Protein AF-A0A166F3N2-F1 (afdb_monomer_lite)

InterPro domains:
  IPR027417 P-loop containing nucleoside triphosphate hydrolase [G3DSA:3.40.50.300] (7-179)
  IPR027417 P-loop containing nucleoside triphosphate hydrolase [SSF52540] (16-164)

Foldseek 3Di:
DDDDDDDDDPPQVVVLVDPPVVDDAAAEEEEADEPPLCSQLLVCLQQVHGWDFDPDDDPDDQDLPTWTADPSFNLYTYRYLHCLLVDPPVSVVSVLVLLVVQCPDDSRRHHQAYEYGDEQDLAADDPSLLVVLQDDSDLHAYEYEHEPLVVQLVVLLVVVVVVCVVDDDDDDVVVVSVVSSVVSNVVSVVSCVPRPVVVQVPGPRHGQYYYYADPSVPPVDRSCRRCVVVLLSSLVSCLVDDLVNLLSSLSSSVHQLLQLLSVLSVVLPVDDDDPPDPPDDDDDDDDDDDDDDPDDPPDPVPVSVPFDPPCVSVLLSVLSVVQPRPDDLVLLVPPPDPVVSSVLSNLLSVLLNVLLCVVVVVVRHDDDSVNSSVSSNCSSVDPLSVVLSNVSVVLCPVVVVVVPSDPVVSCVSCVVSSVVSSVRSVVVVVD

Radius of gyration: 25.76 Å; chains: 1; bounding box: 76×59×68 Å

Secondary structure (DSSP, 8-state):
---------HHHHHHHTSTTTT----EEEEEE--TTSSHHHHHHHHHTS--EE-TT--TT---TTPPEEETTEEEEEEEE-TTGGGS-HHHHHHHHHHHHHHHTS-TTTS--EEEEEEE--SSPP-HHHHHHHHS--TTS-EEEEEE-HHHHHHHHHHHHHHHHTTS-----HHHHHHHHHHHHHHHHHHHHIIIIIHHHHTSSS--SEEEE---TT-TTS-HHHHTHHHHHHHHHHHTTS-HHHHHHHHHHTT--TT-HHHHHHHHHHHS-----------------------PPP--TTHHHHTSS-TTHHHHHHHHHIIIIITS-GGGGGGSSSHHHHHHHHHHHHHHHHHHHHHHHTTSTT---HHHHHHHHHHHHHSHHHHHHHHHHHHH--HHHHTT--SHHHHHHHHHHHHHHHHHHHHHHTT-

Sequence (431 aa):
MTCMKFHPVATVSKWLSSPKHNATGRFRVLIVGRAGCGKTTILTRFCGANIADSPGEHRGLHRIDHELVSDKNPSFVAHDSRGAEAGSDEEYTTFMNFIHERGNMEATQRIHAIWYCIQANERPIQASERQFFSTDHGKVPVIVIVTKYDTLIESCLQDIENDRKSFDDVSDPDQSLKDEEAWARTQAHKIFQAHCREPLMRMKYPPNAIVRLEHAEDSAVSSKELLRDLTQATMRCIKDSDTDILMVFARARGSDEADPSFFALLSYHLYQRPKLRSVGTIGSISSGIGPNTRSPINDPTTYMTFWAPENYEIVISDAMAKHVDHRPNEVYRHLPTQHLRGLAVRIQALCDIWIVLQILGHKRDRLSHDEIERCIKAYGNSISARDLQQAIVASCRPDEWVKWRSFWQIYSAMEGVARQARDKFLMEWRV

Organism: NCBI:txid1314776

Structure (mmCIF, N/CA/C/O backbone):
data_AF-A0A166F3N2-F1
#
_entry.id   AF-A0A166F3N2-F1
#
loop_
_atom_site.group_PDB
_atom_site.id
_atom_site.type_symbol
_atom_site.label_atom_id
_atom_site.label_alt_id
_atom_site.label_comp_id
_atom_site.label_asym_id
_atom_site.label_entity_id
_atom_site.label_seq_id
_atom_site.pdbx_PDB_ins_code
_atom_site.Cartn_x
_atom_site.Cartn_y
_atom_site.Cartn_z
_atom_site.occupancy
_atom_site.B_iso_or_equiv
_atom_site.auth_seq_id
_atom_site.auth_comp_id
_atom_site.auth_asym_id
_atom_site.auth_atom_id
_atom_site.pdbx_PDB_model_num
ATOM 1 N N . MET A 1 1 ? -41.638 11.404 11.622 1.00 29.69 1 MET A N 1
ATOM 2 C CA . MET A 1 1 ? -40.384 10.954 10.977 1.00 29.69 1 MET A CA 1
ATOM 3 C C . MET A 1 1 ? -39.857 9.752 11.742 1.00 29.69 1 MET A C 1
ATOM 5 O O . MET A 1 1 ? -39.308 9.903 12.824 1.00 29.69 1 MET A O 1
ATOM 9 N N . THR A 1 2 ? -40.145 8.551 11.251 1.00 21.64 2 THR A N 1
ATOM 10 C CA . THR A 1 2 ? -39.884 7.295 11.963 1.00 21.64 2 THR A CA 1
ATOM 11 C C . THR A 1 2 ? -38.418 6.905 11.790 1.00 21.64 2 THR A C 1
ATOM 13 O O . THR A 1 2 ? -37.974 6.595 10.686 1.00 21.64 2 THR A O 1
ATOM 16 N N . CYS A 1 3 ? -37.668 6.983 12.887 1.00 23.84 3 CYS A N 1
ATOM 17 C CA . CYS A 1 3 ? -36.256 6.637 12.985 1.00 23.84 3 CYS A CA 1
ATOM 18 C C . CYS A 1 3 ? -36.065 5.140 12.671 1.00 23.84 3 CYS A C 1
ATOM 20 O O . CYS A 1 3 ? -36.676 4.290 13.323 1.00 23.84 3 CYS A O 1
ATOM 22 N N . MET A 1 4 ? -35.265 4.809 11.652 1.00 22.73 4 MET A N 1
ATOM 23 C CA . MET A 1 4 ? -34.902 3.420 11.356 1.00 22.73 4 MET A CA 1
ATOM 24 C C . MET A 1 4 ? -34.057 2.878 12.510 1.00 22.73 4 MET A C 1
ATOM 26 O O . MET A 1 4 ? -32.945 3.343 12.748 1.00 22.73 4 MET A O 1
ATOM 30 N N . LYS A 1 5 ? -34.595 1.892 13.231 1.00 24.84 5 LYS A N 1
ATOM 31 C CA . LYS A 1 5 ? -33.832 1.111 14.203 1.00 24.84 5 LYS A CA 1
ATOM 32 C C . LYS A 1 5 ? -32.783 0.286 13.455 1.00 24.84 5 LYS A C 1
ATOM 34 O O . LYS A 1 5 ? -33.116 -0.500 12.569 1.00 24.84 5 LYS A O 1
ATOM 39 N N . PHE A 1 6 ? -31.526 0.508 13.816 1.00 32.41 6 PHE A N 1
ATOM 40 C CA . PHE A 1 6 ? -30.359 -0.239 13.371 1.00 32.41 6 PHE A CA 1
ATOM 41 C C . PHE A 1 6 ? -30.411 -1.669 13.932 1.00 32.41 6 PHE A C 1
ATOM 43 O O . PHE A 1 6 ? -30.550 -1.848 15.139 1.00 32.41 6 PHE A O 1
ATOM 50 N N . HIS A 1 7 ? -30.262 -2.686 13.082 1.00 26.11 7 HIS A N 1
ATOM 51 C CA . HIS A 1 7 ? -29.954 -4.052 13.517 1.00 26.11 7 HIS A CA 1
ATOM 52 C C . HIS A 1 7 ? -28.692 -4.541 12.788 1.00 26.11 7 HIS A C 1
ATOM 54 O O . HIS A 1 7 ? -28.701 -4.580 11.555 1.00 26.11 7 HIS A O 1
ATOM 60 N N . PRO A 1 8 ? -27.604 -4.891 13.505 1.00 32.94 8 PRO A N 1
ATOM 61 C CA . PRO A 1 8 ? -26.384 -5.411 12.892 1.00 32.94 8 PRO A CA 1
ATOM 62 C C . PRO A 1 8 ? -26.589 -6.817 12.315 1.00 32.94 8 PRO A C 1
ATOM 64 O O . PRO A 1 8 ? -27.330 -7.632 12.863 1.00 32.94 8 PRO A O 1
ATOM 67 N N . VAL A 1 9 ? -25.881 -7.109 11.224 1.00 34.03 9 VAL A N 1
ATOM 68 C CA . VAL A 1 9 ? -25.823 -8.426 10.576 1.00 34.03 9 VAL A CA 1
ATOM 69 C C . VAL A 1 9 ? -25.170 -9.442 11.525 1.00 34.03 9 VAL A C 1
ATOM 71 O O . VAL A 1 9 ? -24.074 -9.221 12.039 1.00 34.03 9 VAL A O 1
ATOM 74 N N . ALA A 1 10 ? -25.847 -10.572 11.742 1.00 29.25 10 ALA A N 1
ATOM 75 C CA . ALA A 1 10 ? -25.529 -11.614 12.725 1.00 29.25 10 ALA A CA 1
ATOM 76 C C . ALA A 1 10 ? -24.097 -12.202 12.655 1.00 29.25 10 ALA A C 1
ATOM 78 O O . ALA A 1 10 ? -23.625 -12.790 13.628 1.00 29.25 10 ALA A O 1
ATOM 79 N N . THR A 1 11 ? -23.380 -12.023 11.545 1.00 32.44 11 THR A N 1
ATOM 80 C CA . THR A 1 11 ? -22.033 -12.573 11.317 1.00 32.44 11 THR A CA 1
ATOM 81 C C . THR A 1 11 ? -20.950 -11.873 12.152 1.00 32.44 11 THR A C 1
ATOM 83 O O . THR A 1 11 ? -20.060 -12.535 12.678 1.00 32.44 11 THR A O 1
ATOM 86 N N . VAL A 1 12 ? -21.073 -10.559 12.381 1.00 33.06 12 VAL A N 1
ATOM 87 C CA . VAL A 1 12 ? -20.095 -9.752 13.147 1.00 33.06 12 VAL A CA 1
ATOM 88 C C . VAL A 1 12 ? -20.263 -9.939 14.664 1.00 33.06 12 VAL A C 1
ATOM 90 O O . VAL A 1 12 ? -19.299 -9.911 15.424 1.00 33.06 12 VAL A O 1
ATOM 93 N N . SER A 1 13 ? -21.484 -10.231 15.127 1.00 28.73 13 SER A N 1
ATOM 94 C CA . SER A 1 13 ? -21.772 -10.541 16.539 1.00 28.73 13 SER A CA 1
ATOM 95 C C . SER A 1 13 ? -21.109 -11.844 17.011 1.00 28.73 13 SER A C 1
ATOM 97 O O . SER A 1 13 ? -20.784 -11.994 18.193 1.00 28.73 13 SER A O 1
ATOM 99 N N . LYS A 1 14 ? -20.890 -12.793 16.091 1.00 28.20 14 LYS A N 1
ATOM 100 C CA . LYS A 1 14 ? -20.235 -14.082 16.361 1.00 28.20 14 LYS A CA 1
ATOM 101 C C . LYS A 1 14 ? -18.722 -13.924 16.604 1.00 28.20 14 LYS A C 1
ATOM 103 O O . LYS A 1 14 ? -18.140 -14.687 17.373 1.00 28.20 14 LYS A O 1
ATOM 108 N N . TRP A 1 15 ? -18.117 -12.888 16.018 1.00 35.75 15 TRP A N 1
ATOM 109 C CA . TRP A 1 15 ? -16.688 -12.560 16.102 1.00 35.75 15 TRP A CA 1
ATOM 110 C C . TRP A 1 15 ? -16.269 -12.038 17.490 1.00 35.75 15 TRP A C 1
ATOM 112 O O . TRP A 1 15 ? -15.212 -12.404 17.996 1.00 35.75 15 TRP A O 1
ATOM 122 N N . LEU A 1 16 ? -17.127 -11.264 18.164 1.00 33.81 16 LEU A N 1
ATOM 123 C CA . LEU A 1 16 ? -16.803 -10.581 19.437 1.00 33.81 16 LEU A CA 1
ATOM 124 C C . LEU A 1 16 ? -17.233 -11.354 20.691 1.00 33.81 16 LEU A C 1
ATOM 126 O O . LEU A 1 16 ? -16.906 -10.982 21.815 1.00 33.81 16 LEU A O 1
ATOM 130 N N . SER A 1 17 ? -17.953 -12.457 20.493 1.00 31.06 17 SER A N 1
ATOM 131 C CA . SER A 1 17 ? -18.370 -13.368 21.563 1.00 31.06 17 SER A CA 1
ATOM 132 C C . SER A 1 17 ? -17.350 -14.488 21.808 1.00 31.06 17 SER A C 1
ATOM 134 O O . SER A 1 17 ? -17.502 -15.261 22.753 1.00 31.06 17 SER A O 1
ATOM 136 N N . SER A 1 18 ? -16.316 -14.594 20.963 1.00 30.16 18 SER A N 1
ATOM 137 C CA . SER A 1 18 ? -15.318 -15.661 21.027 1.00 30.16 18 SER A CA 1
ATOM 138 C C . SER A 1 18 ? -14.120 -15.236 21.894 1.00 30.16 18 SER A C 1
ATOM 140 O O . SER A 1 18 ? -13.452 -14.262 21.552 1.00 30.16 18 SER A O 1
ATOM 142 N N . PRO A 1 19 ? -13.775 -15.968 22.972 1.00 27.64 19 PRO A N 1
ATOM 143 C CA . PRO A 1 19 ? -12.664 -15.654 23.890 1.00 27.64 19 PRO A CA 1
ATOM 144 C C . PRO A 1 19 ? -11.245 -15.688 23.280 1.00 27.64 19 PRO A C 1
ATOM 146 O O . PRO A 1 19 ? -10.264 -15.703 24.016 1.00 27.64 19 PRO A O 1
ATOM 149 N N . LYS A 1 20 ? -11.107 -15.748 21.950 1.00 32.03 20 LYS A N 1
ATOM 150 C CA . LYS A 1 20 ? -9.848 -16.005 21.230 1.00 32.03 20 LYS A CA 1
ATOM 151 C C . LYS A 1 20 ? -9.131 -14.747 20.715 1.00 32.03 20 LYS A C 1
ATOM 153 O O . LYS A 1 20 ? -8.207 -14.871 19.922 1.00 32.03 20 LYS A O 1
ATOM 158 N N . HIS A 1 21 ? -9.475 -13.544 21.175 1.00 38.25 21 HIS A N 1
ATOM 159 C CA . HIS A 1 21 ? -8.827 -12.300 20.705 1.00 38.25 21 HIS A CA 1
ATOM 160 C C . HIS A 1 21 ? -7.487 -11.954 21.378 1.00 38.25 21 HIS A C 1
ATOM 162 O O . HIS A 1 21 ? -7.023 -10.824 21.307 1.00 38.25 21 HIS A O 1
ATOM 168 N N . ASN A 1 22 ? -6.807 -12.964 21.928 1.00 31.52 22 ASN A N 1
ATOM 169 C CA . ASN A 1 22 ? -5.350 -12.952 22.111 1.00 31.52 22 ASN A CA 1
ATOM 170 C C . ASN A 1 22 ? -4.588 -13.536 20.896 1.00 31.52 22 ASN A C 1
ATOM 172 O O . ASN A 1 22 ? -3.380 -13.732 20.979 1.00 31.52 22 ASN A O 1
ATOM 176 N N . ALA A 1 23 ? -5.245 -13.814 19.762 1.00 37.66 23 ALA A N 1
ATOM 177 C CA . ALA A 1 23 ? -4.598 -14.365 18.565 1.00 37.66 23 ALA A CA 1
ATOM 178 C C . ALA A 1 23 ? -4.285 -13.290 17.500 1.00 37.66 23 ALA A C 1
ATOM 180 O O . ALA A 1 23 ? -5.039 -13.074 16.558 1.00 37.66 23 ALA A O 1
ATOM 181 N N . THR A 1 24 ? -3.159 -12.598 17.669 1.00 51.22 24 THR A N 1
ATOM 182 C CA . THR A 1 24 ? -2.071 -12.517 16.666 1.00 51.22 24 THR A CA 1
ATOM 183 C C . THR A 1 24 ? -2.427 -12.727 15.171 1.00 51.22 24 THR A C 1
ATOM 185 O O . THR A 1 24 ? -1.994 -13.709 14.565 1.00 51.22 24 THR A O 1
ATOM 188 N N . GLY A 1 25 ? -3.169 -11.824 14.524 1.00 67.75 25 GLY A N 1
ATOM 189 C CA . GLY A 1 25 ? -3.240 -11.805 13.053 1.00 67.75 25 GLY A CA 1
ATOM 190 C C . GLY A 1 25 ? -2.008 -11.103 12.476 1.00 67.75 25 GLY A C 1
ATOM 191 O O . GLY A 1 25 ? -1.720 -9.982 12.892 1.00 67.75 25 GLY A O 1
ATOM 192 N N . ARG A 1 26 ? -1.278 -11.742 11.550 1.00 82.56 26 ARG A N 1
ATOM 193 C CA . ARG A 1 26 ? -0.159 -11.122 10.817 1.00 82.56 26 ARG A CA 1
ATOM 194 C C . ARG A 1 26 ? -0.577 -10.805 9.387 1.00 82.56 26 ARG A C 1
ATOM 196 O O . ARG A 1 26 ? -1.260 -11.615 8.762 1.00 82.56 26 ARG A O 1
ATOM 203 N N . PHE A 1 27 ? -0.154 -9.660 8.857 1.00 88.62 27 PHE A N 1
ATOM 204 C CA . PHE A 1 27 ? -0.366 -9.333 7.452 1.00 88.62 27 PHE A CA 1
ATOM 205 C C . PHE A 1 27 ? 0.666 -10.080 6.623 1.00 88.62 27 PHE A C 1
ATOM 207 O O . PHE A 1 27 ? 1.864 -9.947 6.852 1.00 88.62 27 PHE A O 1
ATOM 214 N N . ARG A 1 28 ? 0.191 -10.879 5.676 1.00 91.81 28 ARG A N 1
ATOM 215 C CA . ARG A 1 28 ? 1.006 -11.816 4.895 1.00 91.81 28 ARG A CA 1
ATOM 216 C C . ARG A 1 28 ? 1.053 -11.382 3.444 1.00 91.81 28 ARG A C 1
ATOM 218 O O . ARG A 1 28 ? 0.004 -11.323 2.802 1.00 91.81 28 ARG A O 1
ATOM 225 N N . VAL A 1 29 ? 2.247 -11.126 2.934 1.00 94.56 29 VAL A N 1
ATOM 226 C CA . VAL A 1 29 ? 2.488 -10.769 1.534 1.00 94.56 29 VAL A CA 1
ATOM 227 C C . VAL A 1 29 ? 3.332 -11.843 0.876 1.00 94.56 29 VAL A C 1
ATOM 229 O O . VAL A 1 29 ? 4.324 -12.283 1.448 1.00 94.56 29 VAL A O 1
ATOM 232 N N . LEU A 1 30 ? 2.973 -12.228 -0.344 1.00 95.44 30 LEU A N 1
ATOM 233 C CA . LEU A 1 30 ? 3.890 -12.936 -1.231 1.00 95.44 30 LEU A CA 1
ATOM 234 C C . LEU A 1 30 ? 4.610 -11.906 -2.107 1.00 95.44 30 LEU A C 1
ATOM 236 O O . LEU A 1 30 ? 3.958 -11.194 -2.870 1.00 95.44 30 LEU A O 1
ATOM 240 N N . ILE A 1 31 ? 5.936 -11.817 -2.004 1.00 94.50 31 ILE A N 1
ATOM 241 C CA . ILE A 1 31 ? 6.751 -10.981 -2.884 1.00 94.50 31 ILE A CA 1
ATOM 242 C C . ILE A 1 31 ? 7.317 -11.824 -4.033 1.00 94.50 31 ILE A C 1
ATOM 244 O O . ILE A 1 31 ? 7.980 -12.848 -3.837 1.00 94.50 31 ILE A O 1
ATOM 248 N N . VAL A 1 32 ? 7.021 -11.395 -5.257 1.00 93.75 32 VAL A N 1
ATOM 249 C CA . VAL A 1 32 ? 7.346 -12.111 -6.495 1.00 93.75 32 VAL A CA 1
ATOM 250 C C . VAL A 1 32 ? 8.251 -11.258 -7.361 1.00 93.75 32 VAL A C 1
ATOM 252 O O . VAL A 1 32 ? 8.136 -10.036 -7.348 1.00 93.75 32 VAL A O 1
ATOM 255 N N . GLY A 1 33 ? 9.159 -11.881 -8.101 1.00 90.12 33 GLY A N 1
ATOM 256 C CA . GLY A 1 33 ? 9.932 -11.209 -9.136 1.00 90.12 33 GLY A CA 1
ATOM 257 C C . GLY A 1 33 ? 11.367 -11.701 -9.200 1.00 90.12 33 GLY A C 1
ATOM 258 O O . GLY A 1 33 ? 11.892 -12.312 -8.264 1.00 90.12 33 GLY A O 1
ATOM 259 N N . ARG A 1 34 ? 12.047 -11.346 -10.289 1.00 85.69 34 ARG A N 1
ATOM 260 C CA . ARG A 1 34 ? 13.370 -11.882 -10.625 1.00 85.69 34 ARG A CA 1
ATOM 261 C C . ARG A 1 34 ? 14.434 -11.631 -9.552 1.00 85.69 34 ARG A C 1
ATOM 263 O O . ARG A 1 34 ? 14.344 -10.713 -8.730 1.00 85.69 34 ARG A O 1
ATOM 270 N N . ALA A 1 35 ? 15.505 -12.419 -9.575 1.00 82.75 35 ALA A N 1
ATOM 271 C CA . ALA A 1 35 ? 16.702 -12.106 -8.797 1.00 82.75 35 ALA A CA 1
ATOM 272 C C . ALA A 1 35 ? 17.198 -10.680 -9.122 1.00 82.75 35 ALA A C 1
ATOM 274 O O . ALA A 1 35 ? 17.240 -10.275 -10.282 1.00 82.75 35 ALA A O 1
ATOM 275 N N . GLY A 1 36 ? 17.521 -9.897 -8.089 1.00 82.62 36 GLY A N 1
ATOM 276 C CA . GLY A 1 36 ? 18.004 -8.519 -8.241 1.00 82.62 36 GLY A CA 1
ATOM 277 C C . GLY A 1 36 ? 16.940 -7.454 -8.552 1.00 82.62 36 GLY A C 1
ATOM 278 O O . GLY A 1 36 ? 17.299 -6.290 -8.723 1.00 82.62 36 GLY A O 1
ATOM 279 N N . CYS A 1 37 ? 15.641 -7.781 -8.603 1.00 86.44 37 CYS A N 1
ATOM 280 C CA . CYS A 1 37 ? 14.583 -6.784 -8.849 1.00 86.44 37 CYS A CA 1
ATOM 281 C C . CYS A 1 37 ? 14.237 -5.885 -7.647 1.00 86.44 37 CYS A C 1
ATOM 283 O O . CYS A 1 37 ? 13.369 -5.033 -7.774 1.00 86.44 37 CYS A O 1
ATOM 285 N N . GLY A 1 38 ? 14.909 -6.036 -6.500 1.00 86.81 38 GLY A N 1
ATOM 286 C CA . GLY A 1 38 ? 14.712 -5.165 -5.332 1.00 86.81 38 GLY A CA 1
ATOM 287 C C . GLY A 1 38 ? 13.739 -5.686 -4.266 1.00 86.81 38 GLY A C 1
ATOM 288 O O . GLY A 1 38 ? 13.394 -4.934 -3.358 1.00 86.81 38 GLY A O 1
ATOM 289 N N . LYS A 1 39 ? 13.330 -6.966 -4.319 1.00 90.19 39 LYS A N 1
ATOM 290 C CA . LYS A 1 39 ? 12.439 -7.591 -3.313 1.00 90.19 39 LYS A CA 1
ATOM 291 C C . LYS A 1 39 ? 12.917 -7.361 -1.877 1.00 90.19 39 LYS A C 1
ATOM 293 O O . LYS A 1 39 ? 12.184 -6.820 -1.055 1.00 90.19 39 LYS A O 1
ATOM 298 N N . THR A 1 40 ? 14.167 -7.726 -1.589 1.00 87.88 40 THR A N 1
ATOM 299 C CA . THR A 1 40 ? 14.768 -7.579 -0.255 1.00 87.88 40 THR A CA 1
ATOM 300 C C . THR A 1 40 ? 14.817 -6.119 0.189 1.00 87.88 40 THR A C 1
ATOM 302 O O . THR A 1 40 ? 14.537 -5.836 1.347 1.00 87.88 40 THR A O 1
ATOM 305 N N . THR A 1 41 ? 15.092 -5.181 -0.723 1.00 88.75 41 THR A N 1
ATOM 306 C CA . THR A 1 41 ? 15.100 -3.742 -0.423 1.00 88.75 41 THR A CA 1
ATOM 307 C C . THR A 1 41 ? 13.719 -3.261 0.019 1.00 88.75 41 THR A C 1
ATOM 309 O O . THR A 1 41 ? 13.606 -2.635 1.069 1.00 88.75 41 THR A O 1
ATOM 312 N N . ILE A 1 42 ? 12.657 -3.611 -0.715 1.00 90.81 42 ILE A N 1
ATOM 313 C CA . ILE A 1 42 ? 11.269 -3.256 -0.360 1.00 90.81 42 ILE A CA 1
ATOM 314 C C . ILE A 1 42 ? 10.898 -3.829 1.010 1.00 90.81 42 ILE A C 1
ATOM 316 O O . ILE A 1 42 ? 10.380 -3.115 1.866 1.00 90.81 42 ILE A O 1
ATOM 320 N N . LEU A 1 43 ? 11.209 -5.106 1.228 1.00 91.00 43 LEU A N 1
ATOM 321 C CA . LEU A 1 43 ? 10.958 -5.809 2.480 1.00 91.00 43 LEU A CA 1
ATOM 322 C C . LEU A 1 43 ? 11.674 -5.155 3.673 1.00 91.00 43 LEU A C 1
ATOM 324 O O . LEU A 1 43 ? 11.040 -4.845 4.683 1.00 91.00 43 LEU A O 1
ATOM 328 N N . THR A 1 44 ? 12.971 -4.873 3.545 1.00 88.75 44 THR A N 1
ATOM 329 C CA . THR A 1 44 ? 13.757 -4.201 4.589 1.00 88.75 44 THR A CA 1
ATOM 330 C C . THR A 1 44 ? 13.230 -2.795 4.874 1.00 88.75 44 THR A C 1
ATOM 332 O O . THR A 1 44 ? 13.115 -2.401 6.036 1.00 88.75 44 THR A O 1
ATOM 335 N N . ARG A 1 45 ? 12.856 -2.039 3.832 1.00 87.06 45 ARG A N 1
ATOM 336 C CA . ARG A 1 45 ? 12.267 -0.699 3.979 1.00 87.06 45 ARG A CA 1
ATOM 337 C C . ARG A 1 45 ? 10.919 -0.747 4.695 1.00 87.06 45 ARG A C 1
ATOM 339 O O . ARG A 1 45 ? 10.683 0.098 5.554 1.00 87.06 45 ARG A O 1
ATOM 346 N N . PHE A 1 46 ? 10.074 -1.733 4.384 1.00 88.31 46 PHE A N 1
ATOM 347 C CA . PHE A 1 46 ? 8.751 -1.887 4.994 1.00 88.31 46 PHE A CA 1
ATOM 348 C C . PHE A 1 46 ? 8.842 -2.299 6.469 1.00 88.31 46 PHE A C 1
ATOM 350 O O . PHE A 1 46 ? 8.091 -1.802 7.302 1.00 88.31 46 PHE A O 1
ATOM 357 N N . CYS A 1 47 ? 9.795 -3.166 6.818 1.00 84.38 47 CYS A N 1
ATOM 358 C CA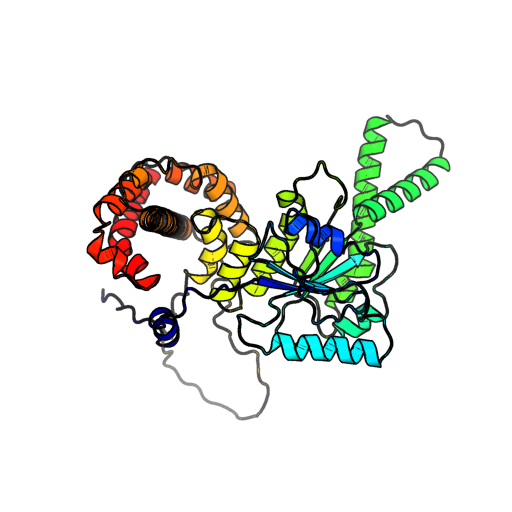 . CYS A 1 47 ? 9.992 -3.620 8.196 1.00 84.38 47 CYS A CA 1
ATOM 359 C C . CYS A 1 47 ? 10.870 -2.696 9.054 1.00 84.38 47 CYS A C 1
ATOM 361 O O . CYS A 1 47 ? 10.907 -2.853 10.273 1.00 84.38 47 CYS A O 1
ATOM 363 N N . GLY A 1 48 ? 11.618 -1.765 8.451 1.00 82.31 48 GLY A N 1
ATOM 364 C CA . GLY A 1 48 ? 12.589 -0.918 9.161 1.00 82.31 48 GLY A CA 1
ATOM 365 C C . GLY A 1 48 ? 13.802 -1.682 9.723 1.00 82.31 48 GLY A C 1
ATOM 366 O O . GLY A 1 48 ? 14.548 -1.167 10.569 1.00 82.31 48 GLY A O 1
ATOM 367 N N . ALA A 1 49 ? 13.985 -2.928 9.290 1.00 80.69 49 ALA A N 1
ATOM 368 C CA . ALA A 1 49 ? 15.084 -3.817 9.635 1.00 80.69 49 ALA A CA 1
ATOM 369 C C . ALA A 1 49 ? 15.202 -4.927 8.590 1.00 80.69 49 ALA A C 1
ATOM 371 O O . ALA A 1 49 ? 14.255 -5.206 7.853 1.00 80.69 49 ALA A O 1
ATOM 372 N N . ASN A 1 50 ? 16.363 -5.580 8.567 1.00 77.56 50 ASN A N 1
ATOM 373 C CA . ASN A 1 50 ? 16.551 -6.784 7.771 1.00 77.56 50 ASN A CA 1
ATOM 374 C C . ASN A 1 50 ? 15.505 -7.827 8.167 1.00 77.56 50 ASN A C 1
ATOM 376 O O . ASN A 1 50 ? 15.223 -8.021 9.354 1.00 77.56 50 ASN A O 1
ATOM 380 N N . ILE A 1 51 ? 14.930 -8.484 7.166 1.00 73.44 51 ILE A N 1
ATOM 381 C CA . ILE A 1 51 ? 14.044 -9.616 7.397 1.00 73.44 51 ILE A CA 1
ATOM 382 C C . ILE A 1 51 ? 14.906 -10.877 7.435 1.00 73.44 51 ILE A C 1
ATOM 384 O O . ILE A 1 51 ? 15.706 -11.109 6.528 1.00 73.44 51 ILE A O 1
ATOM 388 N N . ALA A 1 52 ? 14.782 -11.647 8.513 1.00 62.59 52 ALA A N 1
ATOM 389 C CA . ALA A 1 52 ? 15.470 -12.917 8.679 1.00 62.59 52 ALA A CA 1
ATOM 390 C C . ALA A 1 52 ? 14.484 -14.074 8.485 1.00 62.59 52 ALA A C 1
ATOM 392 O O . ALA A 1 52 ? 13.265 -13.900 8.590 1.00 62.59 52 ALA A O 1
ATOM 393 N N . ASP A 1 53 ? 15.027 -15.262 8.222 1.00 58.31 53 ASP A N 1
ATOM 394 C CA . ASP A 1 53 ? 14.270 -16.490 8.431 1.00 58.31 53 ASP A CA 1
ATOM 395 C C . ASP A 1 53 ? 13.830 -16.545 9.903 1.00 58.31 53 ASP A C 1
ATOM 397 O O . ASP A 1 53 ? 14.549 -16.087 10.799 1.00 58.31 53 ASP A O 1
ATOM 401 N N . SER A 1 54 ? 12.638 -17.084 10.147 1.00 50.00 54 SER A N 1
ATOM 402 C CA . SER A 1 54 ? 12.099 -17.283 11.496 1.00 50.00 54 SER A CA 1
ATOM 403 C C . SER A 1 54 ? 13.148 -17.920 12.436 1.00 50.00 54 SER A C 1
ATOM 405 O O . SER A 1 54 ? 13.857 -18.837 12.011 1.00 50.00 54 SER A O 1
ATOM 407 N N . PRO A 1 55 ? 13.273 -17.483 13.707 1.00 37.66 55 PRO A N 1
ATOM 408 C CA . PRO A 1 55 ? 14.273 -18.025 14.625 1.00 37.66 55 PRO A CA 1
ATOM 409 C C . PRO A 1 55 ? 14.051 -19.528 14.850 1.00 37.66 55 PRO A C 1
ATOM 411 O O . PRO A 1 55 ? 13.068 -19.923 15.474 1.00 37.66 55 PRO A O 1
ATOM 414 N N . GLY A 1 56 ? 14.972 -20.355 14.341 1.00 42.81 56 GLY A N 1
ATOM 415 C CA . GLY A 1 56 ? 14.952 -21.808 14.533 1.00 42.81 56 GLY A CA 1
ATOM 416 C C . GLY A 1 56 ? 15.506 -22.673 13.396 1.00 42.81 56 GLY A C 1
ATOM 417 O O . GLY A 1 56 ? 15.695 -23.862 13.628 1.00 42.81 56 GLY A O 1
ATOM 418 N N . GLU A 1 57 ? 15.792 -22.142 12.199 1.00 42.28 57 GLU A N 1
ATOM 419 C CA . GLU A 1 57 ? 16.082 -23.002 11.034 1.00 42.28 57 GLU A CA 1
ATOM 420 C C . GLU A 1 57 ? 17.343 -22.612 10.239 1.00 42.28 57 GLU A C 1
ATOM 422 O O . GLU A 1 57 ? 17.706 -21.444 10.095 1.00 42.28 57 GLU A O 1
ATOM 427 N N . HIS A 1 58 ? 18.056 -23.636 9.755 1.00 35.56 58 HIS A N 1
ATOM 428 C CA . HIS A 1 58 ? 19.343 -23.524 9.069 1.00 35.56 58 HIS A CA 1
ATOM 429 C C . HIS A 1 58 ? 19.197 -23.052 7.611 1.00 35.56 58 HIS A C 1
ATOM 431 O O . HIS A 1 58 ? 18.367 -23.548 6.853 1.00 35.56 58 HIS A O 1
ATOM 437 N N . ARG A 1 59 ? 20.077 -22.130 7.197 1.00 33.41 59 ARG A N 1
ATOM 438 C CA . ARG A 1 59 ? 20.196 -21.628 5.818 1.00 33.41 59 ARG A CA 1
ATOM 439 C C . ARG A 1 59 ? 20.584 -22.761 4.858 1.00 33.41 59 ARG A C 1
ATOM 441 O O . ARG A 1 59 ? 21.632 -23.371 5.053 1.00 33.41 59 ARG A O 1
ATOM 448 N N . GLY A 1 60 ? 19.795 -23.007 3.806 1.00 34.81 60 GLY A N 1
ATOM 449 C CA . GLY A 1 60 ? 20.207 -23.923 2.727 1.00 34.81 60 GLY A CA 1
ATOM 450 C C . GLY A 1 60 ? 19.110 -24.523 1.839 1.00 34.81 60 GLY A C 1
ATOM 451 O O . GLY A 1 60 ? 19.403 -24.874 0.703 1.00 34.81 60 GLY A O 1
ATOM 452 N N . LEU A 1 61 ? 17.855 -24.594 2.296 1.00 42.62 61 LEU A N 1
ATOM 453 C CA . LEU A 1 61 ? 16.712 -25.105 1.520 1.00 42.62 61 LEU A CA 1
ATOM 454 C C . LEU A 1 61 ? 15.509 -24.175 1.717 1.00 42.62 61 LEU A C 1
ATOM 456 O O . LEU A 1 61 ? 14.654 -24.424 2.558 1.00 42.62 61 LEU A O 1
ATOM 460 N N . HIS A 1 62 ? 15.466 -23.055 0.999 1.00 51.66 62 HIS A N 1
ATOM 461 C CA . HIS A 1 62 ? 14.390 -22.077 1.176 1.00 51.66 62 HIS A CA 1
ATOM 462 C C . HIS A 1 62 ? 13.227 -22.401 0.240 1.00 51.66 62 HIS A C 1
ATOM 464 O O . HIS A 1 62 ? 13.338 -22.205 -0.969 1.00 51.66 62 HIS A O 1
ATOM 470 N N . ARG A 1 63 ? 12.117 -22.889 0.801 1.00 63.31 63 ARG A N 1
ATOM 471 C CA . ARG A 1 63 ? 10.846 -23.058 0.084 1.00 63.31 63 ARG A CA 1
ATOM 472 C C . ARG A 1 63 ? 10.033 -21.765 0.161 1.00 63.31 63 ARG A C 1
ATOM 474 O O . ARG A 1 63 ? 10.120 -21.047 1.154 1.00 63.31 63 ARG A O 1
ATOM 481 N N . ILE A 1 64 ? 9.179 -21.511 -0.832 1.00 72.50 64 ILE A N 1
ATOM 482 C CA . ILE A 1 64 ? 8.189 -20.412 -0.813 1.00 72.50 64 ILE A CA 1
ATOM 483 C C . ILE A 1 64 ? 7.286 -20.438 0.439 1.00 72.50 64 ILE A C 1
ATOM 485 O O . ILE A 1 64 ? 6.769 -19.414 0.884 1.00 72.50 64 ILE A O 1
ATOM 489 N N . ASP A 1 65 ? 7.162 -21.613 1.059 1.00 70.56 65 ASP A N 1
ATOM 490 C CA . ASP A 1 65 ? 6.442 -21.838 2.309 1.00 70.56 65 ASP A CA 1
ATOM 491 C C . ASP A 1 65 ? 7.036 -21.110 3.523 1.00 70.56 65 ASP A C 1
ATOM 493 O O . ASP A 1 65 ? 6.334 -20.938 4.522 1.00 70.56 65 ASP A O 1
ATOM 497 N N . HIS A 1 66 ? 8.299 -20.680 3.448 1.00 78.19 66 HIS A N 1
ATOM 498 C CA . HIS A 1 66 ? 9.016 -20.109 4.582 1.00 78.19 66 HIS A CA 1
ATOM 499 C C . HIS A 1 66 ? 8.528 -18.691 4.877 1.00 78.19 66 HIS A C 1
ATOM 501 O O . HIS A 1 66 ? 8.397 -17.849 3.987 1.00 78.19 66 HIS A O 1
ATOM 507 N N . GLU A 1 67 ? 8.277 -18.435 6.159 1.00 85.19 67 GLU A N 1
ATOM 508 C CA . GLU A 1 67 ? 7.894 -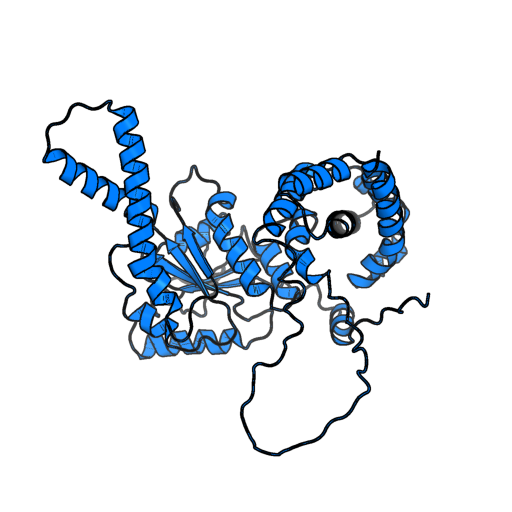17.121 6.657 1.00 85.19 67 GLU A CA 1
ATOM 509 C C . GLU A 1 67 ? 9.141 -16.291 6.962 1.00 85.19 67 GLU A C 1
ATOM 511 O O . GLU A 1 67 ? 9.966 -16.654 7.808 1.00 85.19 67 GLU A O 1
ATOM 516 N N . LEU A 1 68 ? 9.242 -15.148 6.292 1.00 83.56 68 LEU A N 1
ATOM 517 C CA . LEU A 1 68 ? 10.220 -14.112 6.573 1.00 83.56 68 LEU A CA 1
ATOM 518 C C . LEU A 1 68 ? 9.583 -13.101 7.532 1.00 83.56 68 LEU A C 1
ATOM 520 O O . LEU A 1 68 ? 8.584 -12.454 7.196 1.00 83.56 68 LEU A O 1
ATOM 524 N N . VAL A 1 69 ? 10.155 -12.970 8.730 1.00 83.75 69 VAL A N 1
ATOM 525 C CA . VAL A 1 69 ? 9.637 -12.112 9.807 1.00 83.75 69 VAL A CA 1
ATOM 526 C C . VAL A 1 69 ? 10.749 -11.197 10.306 1.00 83.75 69 VAL A C 1
ATOM 528 O O . VAL A 1 69 ? 11.918 -11.573 10.348 1.00 83.75 69 VAL A O 1
ATOM 531 N N . SER A 1 70 ? 10.393 -9.962 10.653 1.00 82.25 70 SER A N 1
ATOM 532 C CA . SER A 1 70 ? 11.327 -9.008 11.248 1.00 82.25 70 SER A CA 1
ATOM 533 C C . SER A 1 70 ? 10.997 -8.786 12.716 1.00 82.25 70 SER A C 1
ATOM 535 O O . SER A 1 70 ? 9.840 -8.539 13.057 1.00 82.25 70 SER A O 1
ATOM 537 N N . ASP A 1 71 ? 12.018 -8.766 13.572 1.00 78.69 71 ASP A N 1
ATOM 538 C CA . ASP A 1 71 ? 11.858 -8.467 15.001 1.00 78.69 71 ASP A CA 1
ATOM 539 C C . ASP A 1 71 ? 11.279 -7.067 15.246 1.00 78.69 71 ASP A C 1
ATOM 541 O O . ASP A 1 71 ? 10.581 -6.837 16.232 1.00 78.69 71 ASP A O 1
ATOM 545 N N . LYS A 1 72 ? 11.523 -6.123 14.325 1.00 79.25 72 LYS A N 1
ATOM 546 C CA . LYS A 1 72 ? 10.956 -4.768 14.397 1.00 79.25 72 LYS A CA 1
ATOM 547 C C . LYS A 1 72 ? 9.510 -4.681 13.910 1.00 79.25 72 LYS A C 1
ATOM 549 O O . LYS A 1 72 ? 8.857 -3.673 14.163 1.00 79.25 72 LYS A O 1
ATOM 554 N N . ASN A 1 73 ? 9.009 -5.706 13.220 1.00 79.94 73 ASN A N 1
ATOM 555 C CA . ASN A 1 73 ? 7.658 -5.727 12.673 1.00 79.94 73 ASN A CA 1
ATOM 556 C C . ASN A 1 73 ? 7.039 -7.140 12.731 1.00 79.94 73 ASN A C 1
ATOM 558 O O . ASN A 1 73 ? 6.817 -7.770 11.695 1.00 79.94 73 ASN A O 1
ATOM 562 N N . PRO A 1 74 ? 6.720 -7.651 13.937 1.00 80.75 74 PRO A N 1
ATOM 563 C CA . PRO A 1 74 ? 6.160 -8.996 14.114 1.00 80.75 74 PRO A CA 1
ATOM 564 C C . PRO A 1 74 ? 4.723 -9.137 13.576 1.00 80.75 74 PRO A C 1
ATOM 566 O O . PRO A 1 74 ? 4.189 -10.247 13.506 1.00 80.75 74 PRO A O 1
ATOM 569 N N . SER A 1 75 ? 4.091 -8.017 13.212 1.00 81.88 75 SER A N 1
ATOM 570 C CA . SER A 1 75 ? 2.756 -7.948 12.609 1.00 81.88 75 SER A CA 1
ATOM 571 C C . SER A 1 75 ? 2.768 -8.219 11.102 1.00 81.88 75 SER A C 1
ATOM 573 O O . SER A 1 75 ? 1.698 -8.339 10.509 1.00 81.88 75 SER A O 1
ATOM 575 N N . PHE A 1 76 ? 3.944 -8.321 10.477 1.00 89.00 76 PHE A N 1
ATOM 576 C CA . PHE A 1 76 ? 4.121 -8.554 9.047 1.00 89.00 76 PHE A CA 1
ATOM 577 C C . PHE A 1 76 ? 4.859 -9.871 8.781 1.00 89.00 76 PHE A C 1
ATOM 579 O O . PHE A 1 76 ? 5.802 -10.225 9.486 1.00 89.00 76 PHE A O 1
ATOM 586 N N . VAL A 1 77 ? 4.438 -10.585 7.739 1.00 90.31 77 VAL A N 1
ATOM 587 C CA . VAL A 1 77 ? 5.113 -11.773 7.208 1.00 90.31 77 VAL A CA 1
ATOM 588 C C . VAL A 1 77 ? 5.256 -11.616 5.708 1.00 90.31 77 VAL A C 1
ATOM 590 O O . VAL A 1 77 ? 4.277 -11.340 5.010 1.00 90.31 77 VAL A O 1
ATOM 593 N N . ALA A 1 78 ? 6.458 -11.862 5.208 1.00 91.62 78 ALA A N 1
ATOM 594 C CA . ALA A 1 78 ? 6.694 -12.021 3.786 1.00 91.62 78 ALA A CA 1
ATOM 595 C C . ALA A 1 78 ? 6.954 -13.488 3.438 1.00 91.62 78 ALA A C 1
ATOM 597 O O . ALA A 1 78 ? 7.618 -14.209 4.176 1.00 91.62 78 ALA A O 1
ATOM 598 N N . HIS A 1 79 ? 6.457 -13.900 2.283 1.00 90.94 79 HIS A N 1
ATOM 599 C CA . HIS A 1 79 ? 6.889 -15.092 1.568 1.00 90.94 79 HIS A CA 1
ATOM 600 C C . HIS A 1 79 ? 7.669 -14.617 0.344 1.00 90.94 79 HIS A C 1
ATOM 602 O O . HIS A 1 79 ? 7.172 -13.760 -0.386 1.00 90.94 79 HIS A O 1
ATOM 608 N N . ASP A 1 80 ? 8.881 -15.123 0.119 1.00 88.38 80 ASP A N 1
ATOM 609 C CA . ASP A 1 80 ? 9.685 -14.777 -1.059 1.00 88.38 80 ASP A CA 1
ATOM 610 C C . ASP A 1 80 ? 9.648 -15.923 -2.075 1.00 88.38 80 ASP A C 1
ATOM 612 O O . ASP A 1 80 ? 10.021 -17.054 -1.770 1.00 88.38 80 ASP A O 1
ATOM 616 N N . SER A 1 81 ? 9.220 -15.611 -3.298 1.00 81.38 81 SER A N 1
ATOM 617 C CA . SER A 1 81 ? 9.259 -16.528 -4.448 1.00 81.38 81 SER A CA 1
ATOM 618 C C . SER A 1 81 ? 10.668 -16.995 -4.831 1.00 81.38 81 SER A C 1
ATOM 620 O O . SER A 1 81 ? 10.813 -18.038 -5.462 1.00 81.38 81 SER A O 1
ATOM 622 N N . ARG A 1 82 ? 11.708 -16.210 -4.507 1.00 75.06 82 ARG A N 1
ATOM 623 C CA . ARG A 1 82 ? 13.119 -16.447 -4.867 1.00 75.06 82 ARG A CA 1
ATOM 624 C C . ARG A 1 82 ? 13.386 -16.732 -6.356 1.00 75.06 82 ARG A C 1
ATOM 626 O O . ARG A 1 82 ? 14.441 -17.273 -6.677 1.00 75.06 82 ARG A O 1
ATOM 633 N N . GLY A 1 83 ? 12.511 -16.302 -7.265 1.00 71.25 83 GLY A N 1
ATOM 634 C CA . GLY A 1 83 ? 12.672 -16.539 -8.703 1.00 71.25 83 GLY A CA 1
ATOM 635 C C . GLY A 1 83 ? 11.980 -17.801 -9.227 1.00 71.25 83 GLY A C 1
ATOM 636 O O . GLY A 1 83 ? 12.144 -18.111 -10.405 1.00 71.25 83 GLY A O 1
ATOM 637 N N . ALA A 1 84 ? 11.211 -18.518 -8.395 1.00 72.75 84 ALA A N 1
ATOM 638 C CA . ALA A 1 84 ? 10.456 -19.705 -8.808 1.00 72.75 84 ALA A CA 1
ATOM 639 C C . ALA A 1 84 ? 9.476 -19.424 -9.964 1.00 72.75 84 ALA A C 1
ATOM 641 O O . ALA A 1 84 ? 9.164 -20.316 -10.745 1.00 72.75 84 ALA A O 1
ATOM 642 N N . GLU A 1 85 ? 9.032 -18.173 -10.129 1.00 73.81 85 GLU A N 1
ATOM 643 C CA . GLU A 1 85 ? 8.166 -17.749 -11.233 1.00 73.81 85 GLU A CA 1
ATOM 644 C C . GLU A 1 85 ? 8.837 -17.812 -12.615 1.00 73.81 85 GLU A C 1
ATOM 646 O O . GLU A 1 85 ? 8.153 -17.745 -13.634 1.00 73.81 85 GLU A O 1
ATOM 651 N N . ALA A 1 86 ? 10.168 -17.889 -12.653 1.00 72.38 86 ALA A N 1
ATOM 652 C CA . ALA A 1 86 ? 10.975 -17.999 -13.866 1.00 72.38 86 ALA A CA 1
ATOM 653 C C . ALA A 1 86 ? 11.751 -19.330 -13.931 1.00 72.38 86 ALA A C 1
ATOM 655 O O . ALA A 1 86 ? 12.697 -19.446 -14.713 1.00 72.38 86 ALA A O 1
ATOM 656 N N . GLY A 1 87 ? 11.383 -20.282 -13.070 1.00 77.19 87 GLY A N 1
ATOM 657 C CA . GLY A 1 87 ? 11.980 -21.607 -12.957 1.00 77.19 87 GLY A CA 1
ATOM 658 C C . GLY A 1 87 ? 11.502 -22.598 -14.020 1.00 77.19 87 GLY A C 1
ATOM 659 O O . GLY A 1 87 ? 10.906 -22.217 -15.029 1.00 77.19 87 GLY A O 1
ATOM 660 N N . SER A 1 88 ? 11.761 -23.886 -13.794 1.00 82.69 88 SER A N 1
ATOM 661 C CA . SER A 1 88 ? 11.194 -24.963 -14.621 1.00 82.69 88 SER A CA 1
ATOM 662 C C . SER A 1 88 ? 9.659 -25.001 -14.532 1.00 82.69 88 SER A C 1
ATOM 664 O O . SER A 1 88 ? 9.062 -24.434 -13.615 1.00 82.69 88 SER A O 1
ATOM 666 N N . ASP A 1 89 ? 8.996 -25.725 -15.440 1.00 84.88 89 ASP A N 1
ATOM 667 C CA . ASP A 1 89 ? 7.536 -25.909 -15.383 1.00 84.88 89 ASP A CA 1
ATOM 668 C C . ASP A 1 89 ? 7.072 -26.519 -14.042 1.00 84.88 89 ASP A C 1
ATOM 670 O O . ASP A 1 89 ? 5.987 -26.206 -13.543 1.00 84.88 89 ASP A O 1
ATOM 674 N N . GLU A 1 90 ? 7.909 -27.353 -13.417 1.00 82.50 90 GLU A N 1
ATOM 675 C CA . GLU A 1 90 ? 7.662 -27.960 -12.103 1.00 82.50 90 GLU A CA 1
ATOM 676 C C . GLU A 1 90 ? 7.757 -26.926 -10.968 1.00 82.50 90 GLU A C 1
ATOM 678 O O . GLU A 1 90 ? 6.898 -26.886 -10.078 1.00 82.50 90 GLU A O 1
ATOM 683 N N . GLU A 1 91 ? 8.765 -26.048 -11.013 1.00 82.69 91 GLU A N 1
ATOM 684 C CA . GLU A 1 91 ? 8.934 -24.945 -10.057 1.00 82.69 91 GLU A CA 1
ATOM 685 C C . GLU A 1 91 ? 7.793 -23.929 -10.187 1.00 82.69 91 GLU A C 1
ATOM 687 O O . GLU A 1 91 ? 7.211 -23.517 -9.179 1.00 82.69 91 GLU A O 1
ATOM 692 N N . TYR A 1 92 ? 7.398 -23.605 -11.422 1.00 87.50 92 TYR A N 1
ATOM 693 C CA . TYR A 1 92 ? 6.267 -22.725 -11.703 1.00 87.50 92 TYR A CA 1
ATOM 694 C C . TYR A 1 92 ? 4.938 -23.319 -11.215 1.00 87.50 92 TYR A C 1
ATOM 696 O O . TYR A 1 92 ? 4.121 -22.626 -10.604 1.00 87.50 92 TYR A O 1
ATOM 704 N N . THR A 1 93 ? 4.724 -24.621 -11.422 1.00 87.94 93 THR A N 1
ATOM 705 C CA . THR A 1 93 ? 3.532 -25.324 -10.922 1.00 87.94 93 THR A CA 1
ATOM 706 C C . THR A 1 93 ? 3.481 -25.304 -9.395 1.00 87.94 93 THR A C 1
ATOM 708 O O . THR A 1 93 ? 2.441 -24.997 -8.810 1.00 87.94 93 THR A O 1
ATOM 711 N N . THR A 1 94 ? 4.612 -25.562 -8.734 1.00 86.38 94 THR A N 1
ATOM 712 C CA . THR A 1 94 ? 4.727 -25.492 -7.268 1.00 86.38 94 THR A CA 1
ATOM 713 C C . THR A 1 94 ? 4.413 -24.085 -6.753 1.00 86.38 94 THR A C 1
ATOM 715 O O . THR A 1 94 ? 3.677 -23.922 -5.778 1.00 86.38 94 THR A O 1
ATOM 718 N N . PHE A 1 95 ? 4.912 -23.061 -7.445 1.00 88.75 95 PHE A N 1
ATOM 719 C CA . PHE A 1 95 ? 4.645 -21.657 -7.150 1.00 88.75 95 PHE A CA 1
ATOM 720 C C . PHE A 1 95 ? 3.153 -21.293 -7.269 1.00 88.75 95 PHE A C 1
ATOM 722 O O . PHE A 1 95 ? 2.593 -20.678 -6.358 1.00 88.75 95 PHE A O 1
ATOM 729 N N . MET A 1 96 ? 2.479 -21.705 -8.346 1.00 92.25 96 MET A N 1
ATOM 730 C CA . MET A 1 96 ? 1.047 -21.435 -8.520 1.00 92.25 96 MET A CA 1
ATOM 731 C C . MET A 1 96 ? 0.181 -22.209 -7.519 1.00 92.25 96 MET A C 1
ATOM 733 O O . MET A 1 96 ? -0.766 -21.643 -6.966 1.00 92.25 96 MET A O 1
ATOM 737 N N . ASN A 1 97 ? 0.530 -23.463 -7.214 1.00 90.56 97 ASN A N 1
ATOM 738 C CA . ASN A 1 97 ? -0.152 -24.247 -6.181 1.00 90.56 97 ASN A CA 1
ATOM 739 C C . ASN A 1 97 ? -0.075 -23.555 -4.817 1.00 90.56 97 ASN A C 1
ATOM 741 O O . ASN A 1 97 ? -1.097 -23.422 -4.147 1.00 90.56 97 ASN A O 1
ATOM 745 N N . PHE A 1 98 ? 1.092 -23.015 -4.450 1.00 90.88 98 PHE A N 1
ATOM 746 C CA . PHE A 1 98 ? 1.243 -22.228 -3.227 1.00 90.88 98 PHE A CA 1
ATOM 747 C C . PHE A 1 98 ? 0.276 -21.034 -3.181 1.00 90.88 98 PHE A C 1
ATOM 749 O O . PHE A 1 98 ? -0.383 -20.821 -2.161 1.00 90.88 98 PHE A O 1
ATOM 756 N N . ILE A 1 99 ? 0.151 -20.270 -4.275 1.00 92.69 99 ILE A N 1
ATOM 757 C CA . ILE A 1 99 ? -0.771 -19.123 -4.346 1.00 92.69 99 ILE A CA 1
ATOM 758 C C . ILE A 1 99 ? -2.217 -19.571 -4.130 1.00 92.69 99 ILE A C 1
ATOM 760 O O . ILE A 1 99 ? -2.934 -18.954 -3.340 1.00 92.69 99 ILE A O 1
ATOM 764 N N . HIS A 1 100 ? -2.649 -20.643 -4.795 1.00 91.31 100 HIS A N 1
ATOM 765 C CA . HIS A 1 100 ? -4.016 -21.142 -4.670 1.00 91.31 100 HIS A CA 1
ATOM 766 C C . HIS A 1 100 ? -4.308 -21.726 -3.286 1.00 91.31 100 HIS A C 1
ATOM 768 O O . HIS A 1 100 ? -5.359 -21.439 -2.712 1.00 91.31 100 HIS A O 1
ATOM 774 N N . GLU A 1 101 ? -3.396 -22.519 -2.726 1.00 90.00 101 GLU A N 1
ATOM 775 C CA . GLU A 1 101 ? -3.557 -23.111 -1.399 1.00 90.00 101 GLU A CA 1
ATOM 776 C C . GLU A 1 101 ? -3.582 -22.028 -0.326 1.00 90.00 101 GLU A C 1
ATOM 778 O O . GLU A 1 101 ? -4.558 -21.917 0.418 1.00 90.00 101 GLU A O 1
ATOM 783 N N . ARG A 1 102 ? -2.558 -21.164 -0.289 1.00 87.44 102 ARG A N 1
ATOM 784 C CA . ARG A 1 102 ? -2.489 -20.070 0.684 1.00 87.44 102 ARG A CA 1
ATOM 785 C C . ARG A 1 102 ? -3.610 -19.068 0.480 1.00 87.44 102 ARG A C 1
ATOM 787 O O . ARG A 1 102 ? -4.146 -18.589 1.468 1.00 87.44 102 ARG A O 1
ATOM 794 N N . GLY A 1 103 ? -3.993 -18.747 -0.751 1.00 85.38 103 GLY A N 1
ATOM 795 C CA . GLY A 1 103 ? -5.075 -17.802 -1.034 1.00 85.38 103 GLY A CA 1
ATOM 796 C C . GLY A 1 103 ? -6.443 -18.251 -0.506 1.00 85.38 103 GLY A C 1
ATOM 797 O O . GLY A 1 103 ? -7.276 -17.401 -0.190 1.00 85.38 103 GLY A O 1
ATOM 798 N N . ASN A 1 104 ? -6.657 -19.564 -0.362 1.00 84.31 104 ASN A N 1
ATOM 799 C CA . ASN A 1 104 ? -7.910 -20.165 0.105 1.00 84.31 104 ASN A CA 1
ATOM 800 C C . ASN A 1 104 ? -7.914 -20.545 1.598 1.00 84.31 104 ASN A C 1
ATOM 802 O O . ASN A 1 104 ? -8.906 -21.090 2.083 1.00 84.31 104 ASN A O 1
ATOM 806 N N . MET A 1 105 ? -6.835 -20.267 2.337 1.00 84.44 105 MET A N 1
ATOM 807 C CA . MET A 1 105 ? -6.791 -20.487 3.785 1.00 84.44 105 MET A CA 1
ATOM 808 C C . MET A 1 105 ? -7.640 -19.465 4.560 1.00 84.44 105 MET A C 1
ATOM 810 O O . MET A 1 105 ? -8.081 -18.440 4.038 1.00 84.44 105 MET A O 1
ATOM 814 N N . GLU A 1 106 ? -7.817 -19.723 5.856 1.00 76.81 106 GLU A N 1
ATOM 815 C CA . GLU A 1 106 ? -8.393 -18.769 6.806 1.00 76.81 106 GLU A CA 1
ATOM 816 C C . GLU A 1 106 ? -7.602 -17.450 6.842 1.00 76.81 106 GLU A C 1
ATOM 818 O O . GLU A 1 106 ? -6.390 -17.423 6.608 1.00 76.81 106 GLU A O 1
ATOM 823 N N . ALA A 1 107 ? -8.271 -16.352 7.209 1.00 71.69 107 ALA A N 1
ATOM 824 C CA . ALA A 1 107 ? -7.693 -15.002 7.225 1.00 71.69 107 ALA A CA 1
ATOM 825 C C . ALA A 1 107 ? -6.365 -14.892 8.005 1.00 71.69 107 ALA A C 1
ATOM 827 O O . ALA A 1 107 ? -5.520 -14.073 7.680 1.00 71.69 107 ALA A O 1
ATOM 828 N N . THR A 1 108 ? -6.133 -15.740 9.007 1.00 73.38 108 THR A N 1
ATOM 829 C CA . THR A 1 108 ? -4.897 -15.727 9.809 1.00 73.38 108 THR A CA 1
ATOM 830 C C . THR A 1 108 ? -3.692 -16.382 9.122 1.00 73.38 108 THR A C 1
ATOM 832 O O . THR A 1 108 ? -2.547 -16.131 9.513 1.00 73.38 108 THR A O 1
ATOM 835 N N . GLN A 1 109 ? -3.920 -17.229 8.115 1.00 76.94 109 GLN A N 1
ATOM 836 C CA . GLN A 1 109 ? -2.890 -18.041 7.449 1.00 76.94 109 GLN A CA 1
ATOM 837 C C . GLN A 1 109 ? -2.749 -17.742 5.955 1.00 76.94 109 GLN A C 1
ATOM 839 O O . GLN A 1 109 ? -1.711 -18.059 5.366 1.00 76.94 109 GLN A O 1
ATOM 844 N N . ARG A 1 110 ? -3.763 -17.118 5.347 1.00 86.31 110 ARG A N 1
ATOM 845 C CA . ARG A 1 110 ? -3.751 -16.796 3.924 1.00 86.31 110 ARG A CA 1
ATOM 846 C C . ARG A 1 110 ? -2.807 -15.662 3.569 1.00 86.31 110 ARG A C 1
ATOM 848 O O . ARG A 1 110 ? -2.587 -14.745 4.359 1.00 86.31 110 ARG A O 1
ATOM 855 N N . ILE A 1 111 ? -2.309 -15.683 2.337 1.00 91.62 111 ILE A N 1
ATOM 856 C CA . ILE A 1 111 ? -1.688 -14.496 1.745 1.00 91.62 111 ILE A CA 1
ATOM 857 C C . ILE A 1 111 ? -2.773 -13.446 1.462 1.00 91.62 111 ILE A C 1
ATOM 859 O O . ILE A 1 111 ? -3.878 -13.756 1.006 1.00 91.62 111 ILE A O 1
ATOM 863 N N . HIS A 1 112 ? -2.471 -12.196 1.795 1.00 90.38 112 HIS A N 1
ATOM 864 C CA . HIS A 1 112 ? -3.412 -11.079 1.729 1.00 90.38 112 HIS A CA 1
ATOM 865 C C . HIS A 1 112 ? -3.212 -10.227 0.481 1.00 90.38 112 HIS A C 1
ATOM 867 O O . HIS A 1 112 ? -4.170 -9.638 -0.011 1.00 90.38 112 HIS A O 1
ATOM 873 N N . ALA A 1 113 ? -1.981 -10.169 -0.020 1.00 94.00 113 ALA A N 1
ATOM 874 C CA . ALA A 1 113 ? -1.619 -9.483 -1.247 1.00 94.00 113 ALA A CA 1
ATOM 875 C C . ALA A 1 113 ? -0.385 -10.138 -1.876 1.00 94.00 113 ALA A C 1
ATOM 877 O O . ALA A 1 113 ? 0.442 -10.740 -1.182 1.00 94.00 113 ALA A O 1
ATOM 878 N N . ILE A 1 114 ? -0.257 -9.979 -3.189 1.00 96.38 114 ILE A N 1
ATOM 879 C CA . ILE A 1 114 ? 0.942 -10.311 -3.950 1.00 96.38 114 ILE A CA 1
ATOM 880 C C . ILE A 1 114 ? 1.604 -8.997 -4.365 1.00 96.38 114 ILE A C 1
ATOM 882 O O . ILE A 1 114 ? 0.979 -8.151 -5.005 1.00 96.38 114 ILE A O 1
ATOM 886 N N . TRP A 1 115 ? 2.870 -8.826 -4.004 1.00 97.31 115 TRP A N 1
ATOM 887 C CA . TRP A 1 115 ? 3.716 -7.722 -4.451 1.00 97.31 115 TRP A CA 1
ATOM 888 C C . TRP A 1 115 ? 4.630 -8.225 -5.563 1.00 97.31 115 TRP A C 1
ATOM 890 O O . TRP A 1 115 ? 5.615 -8.913 -5.302 1.00 97.31 115 TRP A O 1
ATOM 900 N N . TYR A 1 116 ? 4.294 -7.908 -6.811 1.00 96.81 116 TYR A N 1
ATOM 901 C CA . TYR A 1 116 ? 5.024 -8.386 -7.982 1.00 96.81 116 TYR A CA 1
ATOM 902 C C . TYR A 1 116 ? 6.025 -7.329 -8.458 1.00 96.81 116 TYR A C 1
ATOM 904 O O . TYR A 1 116 ? 5.646 -6.294 -8.999 1.00 96.81 116 TYR A O 1
ATOM 912 N N . CYS A 1 117 ? 7.312 -7.577 -8.263 1.00 94.62 117 CYS A N 1
ATOM 913 C CA . CYS A 1 117 ? 8.389 -6.651 -8.587 1.00 94.62 117 CYS A CA 1
ATOM 914 C C . CYS A 1 117 ? 8.856 -6.826 -10.038 1.00 94.62 117 CYS A C 1
ATOM 916 O O . CYS A 1 117 ? 9.285 -7.911 -10.435 1.00 94.62 117 CYS A O 1
ATOM 918 N N . ILE A 1 118 ? 8.834 -5.737 -10.806 1.00 92.75 118 ILE A N 1
ATOM 919 C CA . ILE A 1 118 ? 9.349 -5.658 -12.179 1.00 92.75 118 ILE A CA 1
ATOM 920 C C . ILE A 1 118 ? 10.359 -4.515 -12.227 1.00 92.75 118 ILE A C 1
ATOM 922 O O . ILE A 1 118 ? 10.070 -3.417 -11.766 1.00 92.75 118 ILE A O 1
ATOM 926 N N . GLN A 1 119 ? 11.547 -4.747 -12.782 1.00 90.81 119 GLN A N 1
ATOM 927 C CA . GLN A 1 119 ? 12.514 -3.663 -12.974 1.00 90.81 119 GLN A CA 1
ATOM 928 C C . GLN A 1 119 ? 12.063 -2.764 -14.126 1.00 90.81 119 GLN A C 1
ATOM 930 O O . GLN A 1 119 ? 11.757 -3.267 -15.208 1.00 90.81 119 GLN A O 1
ATOM 935 N N . ALA A 1 120 ? 12.073 -1.450 -13.924 1.00 88.50 120 ALA A N 1
ATOM 936 C CA . ALA A 1 120 ? 11.942 -0.478 -14.995 1.00 88.50 120 ALA A CA 1
ATOM 937 C C . ALA A 1 120 ? 13.095 -0.676 -15.978 1.00 88.50 120 ALA A C 1
ATOM 939 O O . ALA A 1 120 ? 14.264 -0.653 -15.601 1.00 88.50 120 ALA A O 1
ATOM 940 N N . ASN A 1 121 ? 12.759 -0.942 -17.232 1.00 83.94 121 ASN A N 1
ATOM 941 C CA . ASN A 1 121 ? 13.728 -1.068 -18.304 1.00 83.94 121 ASN A CA 1
ATOM 942 C C . ASN A 1 121 ? 13.037 -0.802 -19.646 1.00 83.94 121 ASN A C 1
ATOM 944 O O . ASN A 1 121 ? 11.809 -0.765 -19.733 1.00 83.94 121 ASN A O 1
ATOM 948 N N . GLU A 1 122 ? 13.835 -0.634 -20.694 1.00 81.19 122 GLU A N 1
ATOM 949 C CA . GLU A 1 122 ? 13.351 -0.380 -22.053 1.00 81.19 122 GLU A CA 1
ATOM 950 C C . GLU A 1 122 ? 12.777 -1.612 -22.748 1.00 81.19 122 GLU A C 1
ATOM 952 O O . GLU A 1 122 ? 12.258 -1.513 -23.855 1.00 81.19 122 GLU A O 1
ATOM 957 N N . ARG A 1 123 ? 12.866 -2.795 -22.143 1.00 85.62 123 ARG A N 1
ATOM 958 C CA . ARG A 1 123 ? 12.344 -4.022 -22.735 1.00 85.62 123 ARG A CA 1
ATOM 959 C C . ARG A 1 123 ? 10.885 -4.213 -22.309 1.00 85.62 123 ARG A C 1
ATOM 961 O O . ARG A 1 123 ? 10.519 -3.890 -21.178 1.00 85.62 123 ARG A O 1
ATOM 968 N N . PRO A 1 124 ? 10.042 -4.783 -23.186 1.00 88.00 124 PRO A N 1
ATOM 969 C CA . PRO A 1 124 ? 8.700 -5.205 -22.810 1.00 88.00 124 PRO A CA 1
ATOM 970 C C . PRO A 1 124 ? 8.711 -6.202 -21.648 1.00 88.00 124 PRO A C 1
ATOM 972 O O . PRO A 1 124 ? 9.723 -6.867 -21.399 1.00 88.00 124 PRO A O 1
ATOM 975 N N . ILE A 1 125 ? 7.546 -6.387 -21.015 1.00 90.94 125 ILE A N 1
ATOM 976 C CA . ILE A 1 125 ? 7.330 -7.487 -20.064 1.00 90.94 125 ILE A CA 1
ATOM 977 C C . ILE A 1 125 ? 7.844 -8.818 -20.629 1.00 90.94 125 ILE A C 1
ATOM 979 O O . ILE A 1 125 ? 7.783 -9.088 -21.830 1.00 90.94 125 ILE A O 1
ATOM 983 N N . GLN A 1 126 ? 8.377 -9.660 -19.768 1.00 91.00 126 GLN A N 1
ATOM 984 C CA . GLN A 1 126 ? 9.095 -10.878 -20.101 1.00 91.00 126 GLN A CA 1
ATOM 985 C C . GLN A 1 126 ? 8.169 -12.095 -20.127 1.00 91.00 126 GLN A C 1
ATOM 987 O O . GLN A 1 126 ? 6.965 -12.001 -19.890 1.00 91.00 126 GLN A O 1
ATOM 992 N N . ALA A 1 127 ? 8.731 -13.261 -20.456 1.00 90.62 127 ALA A N 1
ATOM 993 C CA . ALA A 1 127 ? 7.972 -14.505 -20.550 1.00 90.62 127 ALA A CA 1
ATOM 994 C C . ALA A 1 127 ? 7.358 -14.924 -19.204 1.00 90.62 127 ALA A C 1
ATOM 996 O O . ALA A 1 127 ? 6.172 -15.232 -19.179 1.00 90.62 127 ALA A O 1
ATOM 997 N N . SER A 1 128 ? 8.113 -14.851 -18.103 1.00 89.81 128 SER A N 1
ATOM 998 C CA . SER A 1 128 ? 7.619 -15.189 -16.758 1.00 89.81 128 SER A CA 1
ATOM 999 C C . SER A 1 128 ? 6.492 -14.258 -16.303 1.00 89.81 128 SER A C 1
ATOM 1001 O O . SER A 1 128 ? 5.464 -14.720 -15.818 1.00 89.81 128 SER A O 1
ATOM 1003 N N . GLU A 1 129 ? 6.623 -12.948 -16.542 1.00 93.88 129 GLU A N 1
ATOM 1004 C CA . GLU A 1 129 ? 5.556 -11.979 -16.263 1.00 93.88 129 GLU A CA 1
ATOM 1005 C C . GLU A 1 129 ? 4.313 -12.261 -17.118 1.00 93.88 129 GLU A C 1
ATOM 1007 O O . GLU A 1 129 ? 3.201 -12.323 -16.594 1.00 93.88 129 GLU A O 1
ATOM 1012 N N . ARG A 1 130 ? 4.480 -12.514 -18.424 1.00 94.12 130 ARG A N 1
ATOM 1013 C CA . ARG A 1 130 ? 3.363 -12.908 -19.297 1.00 94.12 130 ARG A CA 1
ATOM 1014 C C . ARG A 1 130 ? 2.678 -14.182 -18.812 1.00 94.12 130 ARG A C 1
ATOM 1016 O O . ARG A 1 130 ? 1.451 -14.241 -18.829 1.00 94.12 130 ARG A O 1
ATOM 1023 N N . GLN A 1 131 ? 3.445 -15.185 -18.396 1.00 94.06 131 GLN A N 1
ATOM 1024 C CA . GLN A 1 131 ? 2.920 -16.451 -17.891 1.00 94.06 131 GLN A CA 1
ATOM 1025 C C . GLN A 1 131 ? 2.127 -16.232 -16.599 1.00 94.06 131 GLN A C 1
ATOM 1027 O O . GLN A 1 131 ? 0.985 -16.681 -16.499 1.00 94.06 131 GLN A O 1
ATOM 1032 N N . PHE A 1 132 ? 2.672 -15.454 -15.659 1.00 95.31 132 PHE A N 1
ATOM 1033 C CA . PHE A 1 132 ? 1.999 -15.091 -14.413 1.00 95.31 132 PHE A CA 1
ATOM 1034 C C . PHE A 1 132 ? 0.667 -14.373 -14.649 1.00 95.31 132 PHE A C 1
ATOM 1036 O O . PHE A 1 132 ? -0.367 -14.846 -14.192 1.00 95.31 132 PHE A O 1
ATOM 1043 N N . PHE A 1 133 ? 0.653 -13.286 -15.426 1.00 96.06 133 PHE A N 1
ATOM 1044 C CA . PHE A 1 133 ? -0.569 -12.508 -15.687 1.00 96.06 133 PHE A CA 1
ATOM 1045 C C . PHE A 1 133 ? -1.526 -13.169 -16.705 1.00 96.06 133 PHE A C 1
ATOM 1047 O O . PHE A 1 133 ? -2.606 -12.645 -16.991 1.00 96.06 133 PHE A O 1
ATOM 1054 N N . SER A 1 134 ? -1.161 -14.331 -17.256 1.00 95.44 134 SER A N 1
ATOM 1055 C CA . SER A 1 134 ? -2.065 -15.194 -18.038 1.00 95.44 134 SER A CA 1
ATOM 1056 C C . SER A 1 134 ? -2.709 -16.301 -17.202 1.00 95.44 134 SER A C 1
ATOM 1058 O O . SER A 1 134 ? -3.666 -16.931 -17.665 1.00 95.44 134 SER A O 1
ATOM 1060 N N . THR A 1 135 ? -2.215 -16.520 -15.984 1.00 93.94 135 THR A N 1
ATOM 1061 C CA . THR A 1 135 ? -2.656 -17.581 -15.077 1.00 93.94 135 THR A CA 1
ATOM 1062 C C . THR A 1 135 ? -3.522 -16.993 -13.967 1.00 93.94 135 THR A C 1
ATOM 1064 O O . THR A 1 135 ? -3.271 -15.894 -13.481 1.00 93.94 135 THR A O 1
ATOM 1067 N N . ASP A 1 136 ? -4.577 -17.711 -13.586 1.00 92.50 136 ASP A N 1
ATOM 1068 C CA . ASP A 1 136 ? -5.446 -17.294 -12.487 1.00 92.50 136 ASP A CA 1
ATOM 1069 C C . ASP A 1 136 ? -4.686 -17.388 -11.159 1.00 92.50 136 ASP A C 1
ATOM 1071 O O . ASP A 1 136 ? -4.126 -18.428 -10.840 1.00 92.50 136 ASP A O 1
ATOM 1075 N N . HIS A 1 137 ? -4.683 -16.316 -10.376 1.00 88.94 137 HIS A N 1
ATOM 1076 C CA . HIS A 1 137 ? -4.099 -16.254 -9.030 1.00 88.94 137 HIS A CA 1
ATOM 1077 C C . HIS A 1 137 ? -5.171 -16.215 -7.923 1.00 88.94 137 HIS A C 1
ATOM 1079 O O . HIS A 1 137 ? -4.881 -15.948 -6.754 1.00 88.94 137 HIS A O 1
ATOM 1085 N N . GLY A 1 138 ? -6.433 -16.481 -8.272 1.00 87.56 138 GLY A N 1
ATOM 1086 C CA . GLY A 1 138 ? -7.561 -16.475 -7.352 1.00 87.56 138 GLY A CA 1
ATOM 1087 C C . GLY A 1 138 ? -7.967 -15.064 -6.925 1.00 87.56 138 GLY A C 1
ATOM 1088 O O . GLY A 1 138 ? -7.926 -14.113 -7.697 1.00 87.56 138 GLY A O 1
ATOM 1089 N N . LYS A 1 139 ? -8.406 -14.921 -5.670 1.00 83.94 139 LYS A N 1
ATOM 1090 C CA . LYS A 1 139 ? -8.922 -13.648 -5.127 1.00 83.94 139 LYS A CA 1
ATOM 1091 C C . LYS A 1 139 ? -7.848 -12.770 -4.484 1.00 83.94 139 LYS A C 1
ATOM 1093 O O . LYS A 1 139 ? -8.181 -11.748 -3.886 1.00 83.94 139 LYS A O 1
ATOM 1098 N N . VAL A 1 140 ? -6.587 -13.197 -4.513 1.00 90.19 140 VAL A N 1
ATOM 1099 C CA . VAL A 1 140 ? -5.503 -12.467 -3.858 1.00 90.19 140 VAL A CA 1
ATOM 1100 C C . VAL A 1 140 ? -5.114 -11.292 -4.756 1.00 90.19 140 VAL A C 1
ATOM 1102 O O . VAL A 1 140 ? -4.721 -11.525 -5.896 1.00 90.19 140 VAL A O 1
ATOM 1105 N N . PRO A 1 141 ? -5.219 -10.038 -4.285 1.00 92.12 141 PRO A N 1
ATOM 1106 C CA . PRO A 1 141 ? -4.893 -8.893 -5.117 1.00 92.12 141 PRO A CA 1
ATOM 1107 C C . PRO A 1 141 ? -3.406 -8.861 -5.472 1.00 92.12 141 PRO A C 1
ATOM 1109 O O . PRO A 1 141 ? -2.550 -9.076 -4.609 1.00 92.12 141 PRO A O 1
ATOM 1112 N N . VAL A 1 142 ? -3.106 -8.518 -6.724 1.00 95.75 142 VAL A N 1
ATOM 1113 C CA . VAL A 1 142 ? -1.744 -8.333 -7.228 1.00 95.75 142 VAL A CA 1
ATOM 1114 C C . VAL A 1 142 ? -1.450 -6.853 -7.425 1.00 95.75 142 VAL A C 1
ATOM 1116 O O . VAL A 1 142 ? -2.113 -6.167 -8.203 1.00 95.75 142 VAL A O 1
ATOM 1119 N N . ILE A 1 143 ? -0.408 -6.372 -6.752 1.00 95.50 143 ILE A N 1
ATOM 1120 C CA . ILE A 1 143 ? 0.144 -5.031 -6.920 1.00 95.50 143 ILE A CA 1
ATOM 1121 C C . ILE A 1 143 ? 1.504 -5.166 -7.597 1.00 95.50 143 ILE A C 1
ATOM 1123 O O . ILE A 1 143 ? 2.416 -5.782 -7.044 1.00 95.50 143 ILE A O 1
ATOM 1127 N N . VAL A 1 144 ? 1.649 -4.583 -8.786 1.00 96.19 144 VAL A N 1
ATOM 1128 C CA . VAL A 1 144 ? 2.939 -4.507 -9.475 1.00 96.19 144 VAL A CA 1
ATOM 1129 C C . VAL A 1 144 ? 3.736 -3.334 -8.934 1.00 96.19 144 VAL A C 1
ATOM 1131 O O . VAL A 1 144 ? 3.241 -2.209 -8.872 1.00 96.19 144 VAL A O 1
ATOM 1134 N N . ILE A 1 145 ? 4.985 -3.606 -8.580 1.00 95.12 145 ILE A N 1
ATOM 1135 C CA . ILE A 1 145 ? 5.957 -2.635 -8.101 1.00 95.12 145 ILE A CA 1
ATOM 1136 C C . ILE A 1 145 ? 7.036 -2.498 -9.165 1.00 95.12 145 ILE A C 1
ATOM 1138 O O . ILE A 1 145 ? 7.829 -3.415 -9.378 1.00 95.12 145 ILE A O 1
ATOM 1142 N N . VAL A 1 146 ? 7.064 -1.350 -9.830 1.00 92.81 146 VAL A N 1
ATOM 1143 C CA . VAL A 1 146 ? 8.104 -1.017 -10.797 1.00 92.81 146 VAL A CA 1
ATOM 1144 C C . VAL A 1 146 ? 9.292 -0.424 -10.055 1.00 92.81 146 VAL A C 1
ATOM 1146 O O . VAL A 1 146 ? 9.209 0.691 -9.547 1.00 92.81 146 VAL A O 1
ATOM 1149 N N . THR A 1 147 ? 10.371 -1.192 -9.952 1.00 91.94 147 THR A N 1
ATOM 1150 C CA . THR A 1 147 ? 11.597 -0.820 -9.234 1.00 91.94 147 THR A CA 1
ATOM 1151 C C . THR A 1 147 ? 12.651 -0.260 -10.183 1.00 91.94 147 THR A C 1
ATOM 1153 O O . THR A 1 147 ? 12.552 -0.463 -11.390 1.00 91.94 147 THR A O 1
ATOM 1156 N N . LYS A 1 148 ? 13.686 0.407 -9.653 1.00 88.94 148 LYS A N 1
ATOM 1157 C CA . LYS A 1 148 ? 14.804 0.969 -10.441 1.00 88.94 148 LYS A CA 1
ATOM 1158 C C . LYS A 1 148 ? 14.353 1.960 -11.520 1.00 88.94 148 LYS A C 1
ATOM 1160 O O . LYS A 1 148 ? 14.919 2.017 -12.608 1.00 88.94 148 LYS A O 1
ATOM 1165 N N . TYR A 1 149 ? 13.283 2.699 -11.243 1.00 89.00 149 TYR A N 1
ATOM 1166 C CA . TYR A 1 149 ? 12.757 3.686 -12.182 1.00 89.00 149 TYR A CA 1
ATOM 1167 C C . TYR A 1 149 ? 13.716 4.876 -12.345 1.00 89.00 149 TYR A C 1
ATOM 1169 O O . TYR A 1 149 ? 13.832 5.422 -13.436 1.00 89.00 149 TYR A O 1
ATOM 1177 N N . ASP A 1 150 ? 14.470 5.194 -11.294 1.00 88.50 150 ASP A N 1
ATOM 1178 C CA . ASP A 1 150 ? 15.618 6.101 -11.298 1.00 88.50 150 ASP A CA 1
ATOM 1179 C C . ASP A 1 150 ? 16.670 5.698 -12.344 1.00 88.50 150 ASP A C 1
ATOM 1181 O O . ASP A 1 150 ? 17.021 6.515 -13.188 1.00 88.50 150 ASP A O 1
ATOM 1185 N N . THR A 1 151 ? 17.057 4.419 -12.409 1.00 91.00 151 THR A N 1
ATOM 1186 C CA . THR A 1 151 ? 17.992 3.922 -13.436 1.00 91.00 151 THR A CA 1
ATOM 1187 C C . THR A 1 151 ? 17.448 4.078 -14.863 1.00 91.00 151 THR A C 1
ATOM 1189 O O . THR A 1 151 ? 18.210 4.313 -15.797 1.00 91.00 151 THR A O 1
ATOM 1192 N N . LEU A 1 152 ? 16.128 3.962 -15.063 1.00 90.25 152 LEU A N 1
ATOM 1193 C CA . LEU A 1 152 ? 15.520 4.220 -16.375 1.00 90.25 152 LEU A CA 1
ATOM 1194 C C . LEU A 1 152 ? 15.601 5.709 -16.746 1.00 90.25 152 LEU A C 1
ATOM 1196 O O . LEU A 1 152 ? 15.871 6.029 -17.899 1.00 90.25 152 LEU A O 1
ATOM 1200 N N . ILE A 1 153 ? 15.387 6.611 -15.782 1.00 90.25 153 ILE A N 1
ATOM 1201 C CA . ILE A 1 153 ? 15.547 8.056 -15.997 1.00 90.25 153 ILE A CA 1
ATOM 1202 C C . ILE A 1 153 ? 17.005 8.380 -16.346 1.00 90.25 153 ILE A C 1
ATOM 1204 O O . ILE A 1 153 ? 17.236 9.115 -17.301 1.00 90.25 153 ILE A O 1
ATOM 1208 N N . GLU A 1 154 ? 17.969 7.805 -15.623 1.00 91.12 154 GLU A N 1
ATOM 1209 C CA . GLU A 1 154 ? 19.406 7.970 -15.888 1.00 91.12 154 GLU A CA 1
ATOM 1210 C C . GLU A 1 154 ? 19.791 7.493 -17.295 1.00 91.12 154 GLU A C 1
ATOM 1212 O O . GLU A 1 154 ? 20.516 8.194 -17.996 1.00 91.12 154 GLU A O 1
ATOM 1217 N N . SER A 1 155 ? 19.254 6.351 -17.744 1.00 90.88 155 SER A N 1
ATOM 1218 C CA . SER A 1 155 ? 19.453 5.853 -19.114 1.00 90.88 155 SER A CA 1
ATOM 1219 C C . SER A 1 155 ? 18.938 6.852 -20.151 1.00 90.88 155 SER A C 1
ATOM 1221 O O . SER A 1 155 ? 19.668 7.232 -21.062 1.00 90.88 155 SER A O 1
ATOM 1223 N N . CYS A 1 156 ? 17.710 7.354 -19.973 1.00 90.69 156 CYS A N 1
ATOM 1224 C CA . CYS A 1 156 ? 17.148 8.360 -20.873 1.00 90.69 156 CYS A CA 1
ATOM 1225 C C . CYS A 1 156 ? 17.954 9.664 -20.865 1.00 90.69 156 CYS A C 1
ATOM 1227 O O . CYS A 1 156 ? 18.075 10.304 -21.903 1.00 90.69 156 CYS A O 1
ATOM 1229 N N . LEU A 1 157 ? 18.489 10.076 -19.712 1.00 90.25 157 LEU A N 1
ATOM 1230 C CA . LEU A 1 157 ? 19.338 11.261 -19.616 1.00 90.25 157 LEU A CA 1
ATOM 1231 C C . LEU A 1 157 ? 20.645 11.064 -20.391 1.00 90.25 157 LEU A C 1
ATOM 1233 O O . LEU A 1 157 ? 21.049 11.938 -21.152 1.00 90.25 157 LEU A O 1
ATOM 1237 N N . GLN A 1 158 ? 21.264 9.890 -20.263 1.00 88.94 158 GLN A N 1
ATOM 1238 C CA . GLN A 1 158 ? 22.485 9.557 -20.987 1.00 88.94 158 GLN A CA 1
ATOM 1239 C C . GLN A 1 158 ? 22.274 9.547 -22.509 1.00 88.94 158 GLN A C 1
ATOM 1241 O O . GLN A 1 158 ? 23.149 10.006 -23.245 1.00 88.94 158 GLN A O 1
ATOM 1246 N N . ASP A 1 159 ? 21.116 9.086 -22.987 1.00 88.25 159 ASP A N 1
ATOM 1247 C CA . ASP A 1 159 ? 20.761 9.149 -24.409 1.00 88.25 159 ASP A CA 1
ATOM 1248 C C . ASP A 1 159 ? 20.659 10.599 -24.908 1.00 88.25 159 ASP A C 1
ATOM 1250 O O . ASP A 1 159 ? 21.230 10.932 -25.946 1.00 88.25 159 ASP A O 1
ATOM 1254 N N . ILE A 1 160 ? 20.029 11.490 -24.130 1.00 86.00 160 ILE A N 1
ATOM 1255 C CA . ILE A 1 160 ? 19.952 12.928 -24.453 1.00 86.00 160 ILE A CA 1
ATOM 1256 C C . ILE A 1 160 ? 21.343 13.551 -24.518 1.00 86.00 160 ILE A C 1
ATOM 1258 O O . ILE A 1 160 ? 21.646 14.296 -25.448 1.00 86.00 160 ILE A O 1
ATOM 1262 N N . GLU A 1 161 ? 22.199 13.266 -23.535 1.00 84.88 161 GLU A N 1
ATOM 1263 C CA . GLU A 1 161 ? 23.560 13.799 -23.499 1.00 84.88 161 GLU A CA 1
ATOM 1264 C C . GLU A 1 161 ? 24.387 13.336 -24.703 1.00 84.88 161 GLU A C 1
ATOM 1266 O O . GLU A 1 161 ? 25.203 14.096 -25.233 1.00 84.88 161 GLU A O 1
ATOM 1271 N N . ASN A 1 162 ? 24.201 12.087 -25.133 1.00 83.31 162 ASN A N 1
ATOM 1272 C CA . ASN A 1 162 ? 24.876 11.538 -26.304 1.00 83.31 162 ASN A CA 1
ATOM 1273 C C . ASN A 1 162 ? 24.379 12.199 -27.595 1.00 83.31 162 ASN A C 1
ATOM 1275 O O . ASN A 1 162 ? 25.202 12.571 -28.434 1.00 83.31 162 ASN A O 1
ATOM 1279 N N . ASP A 1 163 ? 23.068 12.421 -27.719 1.00 79.94 163 ASP A N 1
ATOM 1280 C CA . ASP A 1 163 ? 22.475 13.151 -28.841 1.00 79.94 163 ASP A CA 1
ATOM 1281 C C . ASP A 1 163 ? 22.945 14.615 -28.861 1.00 79.94 163 ASP A C 1
ATOM 1283 O O . ASP A 1 163 ? 23.282 15.150 -29.917 1.00 79.94 163 ASP A O 1
ATOM 1287 N N . ARG A 1 164 ? 23.071 15.264 -27.698 1.00 73.19 164 ARG A N 1
ATOM 1288 C CA . ARG A 1 164 ? 23.549 16.650 -27.585 1.00 73.19 164 ARG A CA 1
ATOM 1289 C C . ARG A 1 164 ? 25.024 16.799 -27.944 1.00 73.19 164 ARG A C 1
ATOM 1291 O O . ARG A 1 164 ? 25.376 17.753 -28.625 1.00 73.19 164 ARG A O 1
ATOM 1298 N N . LYS A 1 165 ? 25.893 15.856 -27.561 1.00 64.00 165 LYS A N 1
ATOM 1299 C CA . LYS A 1 165 ? 27.325 15.862 -27.943 1.00 64.00 165 LYS A CA 1
ATOM 1300 C C . LYS A 1 165 ? 27.550 15.794 -29.463 1.00 64.00 165 LYS A C 1
ATOM 1302 O O . LYS A 1 165 ? 28.682 15.968 -29.908 1.00 64.00 165 LYS A O 1
ATOM 1307 N N . SER A 1 166 ? 26.498 15.557 -30.253 1.00 60.47 166 SER A N 1
ATOM 1308 C CA . SER A 1 166 ? 26.529 15.641 -31.716 1.00 60.47 166 SER A CA 1
ATOM 1309 C C . SER A 1 166 ? 26.235 17.043 -32.288 1.00 60.47 166 SER A C 1
ATOM 1311 O O . SER A 1 166 ? 26.430 17.249 -33.486 1.00 60.47 166 SER A O 1
ATOM 1313 N N . PHE A 1 167 ? 25.850 18.020 -31.454 1.00 56.94 167 PHE A N 1
ATOM 1314 C CA . PHE A 1 167 ? 25.562 19.405 -31.843 1.00 56.94 167 PHE A CA 1
ATOM 1315 C C . PHE A 1 167 ? 26.243 20.413 -30.894 1.00 56.94 167 PHE A C 1
ATOM 1317 O O . PHE A 1 167 ? 25.942 20.470 -29.704 1.00 56.94 167 PHE A O 1
ATOM 1324 N N . ASP A 1 168 ? 27.145 21.242 -31.431 1.00 52.16 168 ASP A N 1
ATOM 1325 C CA . ASP A 1 168 ? 27.726 22.391 -30.721 1.00 52.16 168 ASP A CA 1
ATOM 1326 C C . ASP A 1 168 ? 26.653 23.480 -30.551 1.00 52.16 168 ASP A C 1
ATOM 1328 O O . ASP A 1 168 ? 26.373 24.210 -31.503 1.00 52.16 168 ASP A O 1
ATOM 1332 N N . ASP A 1 169 ? 26.056 23.625 -29.362 1.00 60.72 169 ASP A N 1
ATOM 1333 C CA . ASP A 1 169 ? 25.321 24.856 -29.044 1.00 60.72 169 ASP A CA 1
ATOM 1334 C C . ASP A 1 169 ? 25.462 25.322 -27.585 1.00 60.72 169 ASP A C 1
ATOM 1336 O O . ASP A 1 169 ? 25.474 24.547 -26.620 1.00 60.72 169 ASP A O 1
ATOM 1340 N N . VAL A 1 170 ? 25.595 26.644 -27.478 1.00 53.91 170 VAL A N 1
ATOM 1341 C CA . VAL A 1 170 ? 25.942 27.453 -26.312 1.00 53.91 170 VAL A CA 1
ATOM 1342 C C . VAL A 1 170 ? 24.649 27.928 -25.651 1.00 53.91 170 VAL A C 1
ATOM 1344 O O . VAL A 1 170 ? 24.150 29.018 -25.924 1.00 53.91 170 VAL A O 1
ATOM 1347 N N . SER A 1 171 ? 24.099 27.110 -24.760 1.00 62.69 171 SER A N 1
ATOM 1348 C CA . SER A 1 171 ? 22.975 27.473 -23.889 1.00 62.69 171 SER A CA 1
ATOM 1349 C C . SER A 1 171 ? 23.395 27.519 -22.415 1.00 62.69 171 SER A C 1
ATOM 1351 O O . SER A 1 171 ? 24.391 26.909 -22.021 1.00 62.69 171 SER A O 1
ATOM 1353 N N . ASP A 1 172 ? 22.648 28.281 -21.603 1.00 65.88 172 ASP A N 1
ATOM 1354 C CA . ASP A 1 172 ? 22.839 28.391 -20.149 1.00 65.88 172 ASP A CA 1
ATOM 1355 C C . ASP A 1 172 ? 22.860 26.986 -19.508 1.00 65.88 172 ASP A C 1
ATOM 1357 O O . ASP A 1 172 ? 21.849 26.273 -19.588 1.00 65.88 172 ASP A O 1
ATOM 1361 N N . PRO A 1 173 ? 23.985 26.560 -18.897 1.00 63.91 173 PRO A N 1
ATOM 1362 C CA . PRO A 1 173 ? 24.159 25.187 -18.439 1.00 63.91 173 PRO A CA 1
ATOM 1363 C C . PRO A 1 173 ? 23.091 24.738 -17.439 1.00 63.91 173 PRO A C 1
ATOM 1365 O O . PRO A 1 173 ? 22.637 23.600 -17.513 1.00 63.91 173 PRO A O 1
ATOM 1368 N N . ASP A 1 174 ? 22.665 25.613 -16.521 1.00 65.69 174 ASP A N 1
ATOM 1369 C CA . ASP A 1 174 ? 21.793 25.209 -15.407 1.00 65.69 174 ASP A CA 1
ATOM 1370 C C . ASP A 1 174 ? 20.325 25.046 -15.833 1.00 65.69 174 ASP A C 1
ATOM 1372 O O . ASP A 1 174 ? 19.618 24.162 -15.345 1.00 65.69 174 ASP A O 1
ATOM 1376 N N . GLN A 1 175 ? 19.860 25.865 -16.782 1.00 68.75 175 GLN A N 1
ATOM 1377 C CA . GLN A 1 175 ? 18.516 25.730 -17.349 1.00 68.75 175 GLN A CA 1
ATOM 1378 C C . GLN A 1 175 ? 18.441 24.526 -18.299 1.00 68.75 175 GLN A C 1
ATOM 1380 O O . GLN A 1 175 ? 17.483 23.757 -18.233 1.00 68.75 175 GLN A O 1
ATOM 1385 N N . SER A 1 176 ? 19.490 24.306 -19.103 1.00 72.00 176 SER A N 1
ATOM 1386 C CA . SER A 1 176 ? 19.592 23.148 -19.998 1.00 72.00 176 SER A CA 1
ATOM 1387 C C . SER A 1 176 ? 19.510 21.826 -19.233 1.00 72.00 176 SER A C 1
ATOM 1389 O O . SER A 1 176 ? 18.778 20.934 -19.645 1.00 72.00 176 SER A O 1
ATOM 1391 N N . LEU A 1 177 ? 20.194 21.714 -18.089 1.00 70.56 177 LEU A N 1
ATOM 1392 C CA . LEU A 1 177 ? 20.179 20.500 -17.263 1.00 70.56 177 LEU A CA 1
ATOM 1393 C C . LEU A 1 177 ? 18.782 20.178 -16.709 1.00 70.56 177 LEU A C 1
ATOM 1395 O O . LEU A 1 177 ? 18.357 19.025 -16.735 1.00 70.56 177 LEU A O 1
ATOM 1399 N N . LYS A 1 178 ? 18.037 21.188 -16.240 1.00 77.25 178 LYS A N 1
ATOM 1400 C CA . LYS A 1 178 ? 16.666 20.994 -15.728 1.00 77.25 178 LYS A CA 1
ATOM 1401 C C . LYS A 1 178 ? 15.695 20.578 -16.831 1.00 77.25 178 LYS A C 1
ATOM 1403 O O . LYS A 1 178 ? 14.834 19.725 -16.602 1.00 77.25 178 LYS A O 1
ATOM 1408 N N . ASP A 1 179 ? 15.835 21.165 -18.016 1.00 81.19 179 ASP A N 1
ATOM 1409 C CA . ASP A 1 179 ? 14.996 20.841 -19.171 1.00 81.19 179 ASP A CA 1
ATOM 1410 C C . ASP A 1 179 ? 15.294 19.423 -19.696 1.00 81.19 179 ASP A C 1
ATOM 1412 O O . ASP A 1 179 ? 14.367 18.668 -20.007 1.00 81.19 179 ASP A O 1
ATOM 1416 N N . GLU A 1 180 ? 16.567 19.017 -19.704 1.00 82.81 180 GLU A N 1
ATOM 1417 C CA . GLU A 1 180 ? 17.009 17.657 -20.040 1.00 82.81 180 GLU A CA 1
ATOM 1418 C C . GLU A 1 180 ? 16.477 16.626 -19.038 1.00 82.81 180 GLU A C 1
ATOM 1420 O O . GLU A 1 180 ? 15.913 15.609 -19.441 1.00 82.81 180 GLU A O 1
ATOM 1425 N N . GLU A 1 181 ? 16.555 16.902 -17.735 1.00 84.56 181 GLU A N 1
ATOM 1426 C CA . GLU A 1 181 ? 16.035 16.010 -16.695 1.00 84.56 181 GLU A CA 1
ATOM 1427 C C . GLU A 1 181 ? 14.503 15.853 -16.789 1.00 84.56 181 GLU A C 1
ATOM 1429 O O . GLU A 1 181 ? 13.955 14.751 -16.651 1.00 84.56 181 GLU A O 1
ATOM 1434 N N . ALA A 1 182 ? 13.780 16.943 -17.071 1.00 82.94 182 ALA A N 1
ATOM 1435 C CA . ALA A 1 182 ? 12.337 16.909 -17.302 1.00 82.94 182 ALA A CA 1
ATOM 1436 C C . ALA A 1 182 ? 11.973 16.101 -18.562 1.00 82.94 182 ALA A C 1
ATOM 1438 O O . ALA A 1 182 ? 10.993 15.337 -18.568 1.00 82.94 182 ALA A O 1
ATOM 1439 N N . TRP A 1 183 ? 12.769 16.222 -19.625 1.00 84.62 183 TRP A N 1
ATOM 1440 C CA . TRP A 1 183 ? 12.584 15.448 -20.848 1.00 84.62 183 TRP A CA 1
ATOM 1441 C C . TRP A 1 183 ? 12.908 13.966 -20.639 1.00 84.62 183 TRP A C 1
ATOM 1443 O O . TRP A 1 183 ? 12.107 13.119 -21.042 1.00 84.62 183 TRP A O 1
ATOM 1453 N N . ALA A 1 184 ? 13.994 13.640 -19.931 1.00 88.62 184 ALA A N 1
ATOM 1454 C CA . ALA A 1 184 ? 14.363 12.276 -19.556 1.00 88.62 184 ALA A CA 1
ATOM 1455 C C . ALA A 1 184 ? 13.232 11.594 -18.779 1.00 88.62 184 ALA A C 1
ATOM 1457 O O . ALA A 1 184 ? 12.791 10.502 -19.142 1.00 88.62 184 ALA A O 1
ATOM 1458 N N . ARG A 1 185 ? 12.656 12.278 -17.779 1.00 88.19 185 ARG A N 1
ATOM 1459 C CA . ARG A 1 185 ? 11.475 11.781 -17.050 1.00 88.19 185 ARG A CA 1
ATOM 1460 C C . ARG A 1 185 ? 10.270 11.559 -17.958 1.00 88.19 185 ARG A C 1
ATOM 1462 O O . ARG A 1 185 ? 9.535 10.583 -17.781 1.00 88.19 185 ARG A O 1
ATOM 1469 N N . THR A 1 186 ? 10.063 12.437 -18.936 1.00 85.88 186 THR A N 1
ATOM 1470 C CA . THR A 1 186 ? 8.978 12.303 -19.917 1.00 85.88 186 THR A CA 1
ATOM 1471 C C . THR A 1 186 ? 9.182 11.080 -20.813 1.00 85.88 186 THR A C 1
ATOM 1473 O O . THR A 1 186 ? 8.224 10.342 -21.057 1.00 85.88 186 THR A O 1
ATOM 1476 N N . GLN A 1 187 ? 10.407 10.817 -21.276 1.00 88.00 187 GLN A N 1
ATOM 1477 C CA . GLN A 1 187 ? 10.713 9.618 -22.062 1.00 88.00 187 GLN A CA 1
ATOM 1478 C C . GLN A 1 187 ? 10.612 8.344 -21.227 1.00 88.00 187 GLN A C 1
ATOM 1480 O O . GLN A 1 187 ? 9.901 7.424 -21.628 1.00 88.00 187 GLN A O 1
ATOM 1485 N N . ALA A 1 188 ? 11.194 8.321 -20.025 1.00 89.00 188 ALA A N 1
ATOM 1486 C CA . ALA A 1 188 ? 11.061 7.206 -19.091 1.00 89.00 188 ALA A CA 1
ATOM 1487 C C . ALA A 1 188 ? 9.583 6.876 -18.818 1.00 89.00 188 ALA A C 1
ATOM 1489 O O . ALA A 1 188 ? 9.189 5.708 -18.805 1.00 89.00 188 ALA A O 1
ATOM 1490 N N . HIS A 1 189 ? 8.728 7.900 -18.685 1.00 89.06 189 HIS A N 1
ATOM 1491 C CA . HIS A 1 189 ? 7.287 7.703 -18.540 1.00 89.06 189 HIS A CA 1
ATOM 1492 C C . HIS A 1 189 ? 6.647 7.059 -19.777 1.00 89.06 189 HIS A C 1
ATOM 1494 O O . HIS A 1 189 ? 5.844 6.139 -19.624 1.00 89.06 189 HIS A O 1
ATOM 1500 N N . LYS A 1 190 ? 7.001 7.493 -20.994 1.00 87.69 190 LYS A N 1
ATOM 1501 C CA . LYS A 1 190 ? 6.501 6.884 -22.240 1.00 87.69 190 LYS A CA 1
ATOM 1502 C C . LYS A 1 190 ? 6.928 5.422 -22.368 1.00 87.69 190 LYS A C 1
ATOM 1504 O O . LYS A 1 190 ? 6.092 4.579 -22.686 1.00 87.69 190 LYS A O 1
ATOM 1509 N N . ILE A 1 191 ? 8.189 5.119 -22.063 1.00 91.00 191 ILE A N 1
ATOM 1510 C CA . ILE A 1 191 ? 8.728 3.753 -22.067 1.00 91.00 191 ILE A CA 1
ATOM 1511 C C . ILE A 1 191 ? 7.963 2.896 -21.056 1.00 91.00 191 ILE A C 1
ATOM 1513 O O . ILE A 1 191 ? 7.459 1.831 -21.400 1.00 91.00 191 ILE A O 1
ATOM 1517 N N . PHE A 1 192 ? 7.786 3.382 -19.826 1.00 90.88 192 PHE A N 1
ATOM 1518 C CA . PHE A 1 192 ? 7.001 2.687 -18.807 1.00 90.88 192 PHE A CA 1
ATOM 1519 C C . PHE A 1 192 ? 5.557 2.417 -19.252 1.00 90.88 192 PHE A C 1
ATOM 1521 O O . PHE A 1 192 ? 5.055 1.307 -19.050 1.00 90.88 192 PHE A O 1
ATOM 1528 N N . GLN A 1 193 ? 4.892 3.399 -19.868 1.00 89.44 193 GLN A N 1
ATOM 1529 C CA . GLN A 1 193 ? 3.535 3.235 -20.393 1.00 89.44 193 GLN A CA 1
ATOM 1530 C C . GLN A 1 193 ? 3.487 2.127 -21.450 1.00 89.44 193 GLN A C 1
ATOM 1532 O O . GLN A 1 193 ? 2.738 1.161 -21.295 1.00 89.44 193 GLN A O 1
ATOM 1537 N N . ALA A 1 194 ? 4.337 2.224 -22.472 1.00 90.00 194 ALA A N 1
ATOM 1538 C CA . ALA A 1 194 ? 4.320 1.331 -23.624 1.00 90.00 194 ALA A CA 1
ATOM 1539 C C . ALA A 1 194 ? 4.814 -0.090 -23.308 1.00 90.00 194 ALA A C 1
ATOM 1541 O O . ALA A 1 194 ? 4.260 -1.065 -23.815 1.00 90.00 194 ALA A O 1
ATOM 1542 N N . HIS A 1 195 ? 5.856 -0.229 -22.484 1.00 91.69 195 HIS A N 1
ATOM 1543 C CA . HIS A 1 195 ? 6.562 -1.501 -22.289 1.00 91.69 195 HIS A CA 1
ATOM 1544 C C . HIS A 1 195 ? 6.149 -2.258 -21.026 1.00 91.69 195 HIS A C 1
ATOM 1546 O O . HIS A 1 195 ? 6.316 -3.478 -20.967 1.00 91.69 195 HIS A O 1
ATOM 1552 N N . CYS A 1 196 ? 5.568 -1.570 -20.039 1.00 91.12 196 CYS A N 1
ATOM 1553 C CA . CYS A 1 196 ? 5.160 -2.174 -18.773 1.00 91.12 196 CYS A CA 1
ATOM 1554 C C . CYS A 1 196 ? 3.656 -2.021 -18.525 1.00 91.12 196 CYS A C 1
ATOM 1556 O O . CYS A 1 196 ? 2.931 -3.016 -18.505 1.00 91.12 196 CYS A O 1
ATOM 1558 N N . ARG A 1 197 ? 3.149 -0.789 -18.390 1.00 90.94 197 ARG A N 1
ATOM 1559 C CA . ARG A 1 197 ? 1.768 -0.545 -17.949 1.00 90.94 197 ARG A CA 1
ATOM 1560 C C . ARG A 1 197 ? 0.723 -1.052 -18.936 1.00 90.94 197 ARG A C 1
ATOM 1562 O O . ARG A 1 197 ? -0.138 -1.835 -18.543 1.00 90.94 197 ARG A O 1
ATOM 1569 N N . GLU A 1 198 ? 0.765 -0.620 -20.192 1.00 91.94 198 GLU A N 1
ATOM 1570 C CA . GLU A 1 198 ? -0.239 -1.033 -21.172 1.00 91.94 198 GLU A CA 1
ATOM 1571 C C . GLU A 1 198 ? -0.224 -2.546 -21.444 1.00 91.94 198 GLU A C 1
ATOM 1573 O O . GLU A 1 198 ? -1.306 -3.137 -21.451 1.00 91.94 198 GLU A O 1
ATOM 1578 N N . PRO A 1 199 ? 0.939 -3.212 -21.623 1.00 93.94 199 PRO A N 1
ATOM 1579 C CA . PRO A 1 199 ? 0.978 -4.662 -21.785 1.00 93.94 199 PRO A CA 1
ATOM 1580 C C . PRO A 1 199 ? 0.363 -5.404 -20.599 1.00 93.94 199 PRO A C 1
ATOM 1582 O O . PRO A 1 199 ? -0.475 -6.273 -20.818 1.00 93.94 199 PRO A O 1
ATOM 1585 N N . LEU A 1 200 ? 0.707 -5.029 -19.359 1.00 93.56 200 LEU A N 1
ATOM 1586 C CA . LEU A 1 200 ? 0.158 -5.655 -18.151 1.00 93.56 200 LEU A CA 1
ATOM 1587 C C . LEU A 1 200 ? -1.359 -5.492 -18.046 1.00 93.56 200 LEU A C 1
ATOM 1589 O O . LEU A 1 200 ? -2.055 -6.445 -17.708 1.00 93.56 200 LEU A O 1
ATOM 1593 N N . MET A 1 201 ? -1.884 -4.309 -18.371 1.00 92.62 201 MET A N 1
ATOM 1594 C CA . MET A 1 201 ? -3.325 -4.044 -18.317 1.00 92.62 201 MET A CA 1
ATOM 1595 C C . MET A 1 201 ? -4.121 -4.773 -19.410 1.00 92.62 201 MET A C 1
ATOM 1597 O O . MET A 1 201 ? -5.329 -4.939 -19.261 1.00 92.62 201 MET A O 1
ATOM 1601 N N . ARG A 1 202 ? -3.468 -5.219 -20.493 1.00 95.31 202 ARG A N 1
ATOM 1602 C CA . ARG A 1 202 ? -4.080 -6.034 -21.561 1.00 95.31 202 ARG A CA 1
ATOM 1603 C C . ARG A 1 202 ? -4.026 -7.542 -21.282 1.00 95.31 202 ARG A C 1
ATOM 1605 O O . ARG A 1 202 ? -4.588 -8.312 -22.060 1.00 95.31 202 ARG A O 1
ATOM 1612 N N . MET A 1 203 ? -3.344 -7.975 -20.220 1.00 95.44 203 MET A N 1
ATOM 1613 C CA . MET A 1 203 ? -3.246 -9.392 -19.862 1.00 95.44 203 MET A CA 1
ATOM 1614 C C . MET A 1 203 ? -4.592 -9.951 -19.391 1.00 95.44 203 MET A C 1
ATOM 1616 O O . MET A 1 203 ? -5.487 -9.211 -18.989 1.00 95.44 203 MET A O 1
ATOM 1620 N N . LYS A 1 204 ? -4.726 -11.282 -19.417 1.00 96.19 204 LYS A N 1
ATOM 1621 C CA . LYS A 1 204 ? -5.959 -11.978 -19.017 1.00 96.19 204 LYS A CA 1
ATOM 1622 C C . LYS A 1 204 ? -6.336 -11.700 -17.557 1.00 96.19 204 LYS A C 1
ATOM 1624 O O . LYS A 1 204 ? -7.515 -11.525 -17.260 1.00 96.19 204 LYS A O 1
ATOM 1629 N N . TYR A 1 205 ? -5.341 -11.651 -16.676 1.00 95.44 205 TYR A N 1
ATOM 1630 C CA . TYR A 1 205 ? -5.488 -11.310 -15.264 1.00 95.44 205 TYR A CA 1
ATOM 1631 C C . TYR A 1 205 ? -4.599 -10.096 -14.967 1.00 95.44 205 TYR A C 1
ATOM 1633 O O . TYR A 1 205 ? -3.468 -10.275 -14.525 1.00 95.44 205 TYR A O 1
ATOM 1641 N N . PRO A 1 206 ? -5.042 -8.864 -15.276 1.00 94.31 206 PRO A N 1
ATOM 1642 C CA . PRO A 1 206 ? -4.226 -7.670 -15.079 1.00 94.31 206 PRO A CA 1
ATOM 1643 C C . PRO A 1 206 ? -4.022 -7.378 -13.581 1.00 94.31 206 PRO A C 1
ATOM 1645 O O . PRO A 1 206 ? -4.849 -7.775 -12.755 1.00 94.31 206 PRO A O 1
ATOM 1648 N N . PRO A 1 207 ? -2.950 -6.661 -13.200 1.00 94.56 207 PRO A N 1
ATOM 1649 C CA . PRO A 1 207 ? -2.735 -6.278 -11.808 1.00 94.56 207 PRO A CA 1
ATOM 1650 C C . PRO A 1 207 ? -3.823 -5.319 -11.306 1.00 94.56 207 PRO A C 1
ATOM 1652 O O . PRO A 1 207 ? -4.319 -4.471 -12.048 1.00 94.56 207 PRO A O 1
ATOM 1655 N N . ASN A 1 208 ? -4.146 -5.395 -10.014 1.00 91.56 208 ASN A N 1
ATOM 1656 C CA . ASN A 1 208 ? -5.100 -4.488 -9.368 1.00 91.56 208 ASN A CA 1
ATOM 1657 C C . ASN A 1 208 ? -4.548 -3.061 -9.241 1.00 91.56 208 ASN A C 1
ATOM 1659 O O . ASN A 1 208 ? -5.310 -2.096 -9.224 1.00 91.56 208 ASN A O 1
ATOM 1663 N N . ALA A 1 209 ? -3.225 -2.926 -9.135 1.00 88.44 209 ALA A N 1
ATOM 1664 C CA . ALA A 1 209 ? -2.536 -1.646 -9.107 1.00 88.44 209 ALA A CA 1
ATOM 1665 C C . ALA A 1 209 ? -1.106 -1.776 -9.645 1.00 88.44 209 ALA A C 1
ATOM 1667 O O . ALA A 1 209 ? -0.483 -2.832 -9.537 1.00 88.44 209 ALA A O 1
ATOM 1668 N N . ILE A 1 210 ? -0.579 -0.678 -10.187 1.00 91.38 210 ILE A N 1
ATOM 1669 C CA . ILE A 1 210 ? 0.816 -0.552 -10.621 1.00 91.38 210 ILE A CA 1
ATOM 1670 C C . ILE A 1 210 ? 1.386 0.695 -9.951 1.00 91.38 210 ILE A C 1
ATOM 1672 O O . ILE A 1 210 ? 0.862 1.791 -10.157 1.00 91.38 210 ILE A O 1
ATOM 1676 N N . VAL A 1 211 ? 2.443 0.523 -9.163 1.00 88.75 211 VAL A N 1
ATOM 1677 C CA . VAL A 1 211 ? 3.155 1.600 -8.464 1.00 88.75 211 VAL A CA 1
ATOM 1678 C C . VAL A 1 211 ? 4.600 1.664 -8.938 1.00 88.75 211 VAL A C 1
ATOM 1680 O O . VAL A 1 211 ? 5.160 0.656 -9.364 1.00 88.75 211 VAL A O 1
ATOM 1683 N N . ARG A 1 212 ? 5.206 2.849 -8.875 1.00 88.81 212 ARG A N 1
ATOM 1684 C CA . ARG A 1 212 ? 6.620 3.067 -9.202 1.00 88.81 212 ARG A CA 1
ATOM 1685 C C . ARG A 1 212 ? 7.375 3.361 -7.914 1.00 88.81 212 ARG A C 1
ATOM 1687 O O . ARG A 1 212 ? 6.856 4.078 -7.066 1.00 88.81 212 ARG A O 1
ATOM 1694 N N . LEU A 1 213 ? 8.566 2.794 -7.776 1.00 85.06 213 LEU A N 1
ATOM 1695 C CA . LEU A 1 213 ? 9.501 3.100 -6.703 1.00 85.06 213 LEU A CA 1
ATOM 1696 C C . LEU A 1 213 ? 10.786 3.648 -7.317 1.00 85.06 213 LEU A C 1
ATOM 1698 O O . LEU A 1 213 ? 11.477 2.950 -8.063 1.00 85.06 213 LEU A O 1
ATOM 1702 N N . GLU A 1 214 ? 11.081 4.893 -6.970 1.00 80.56 214 GLU A N 1
ATOM 1703 C CA . GLU A 1 214 ? 12.303 5.615 -7.320 1.00 80.56 214 GLU A CA 1
ATOM 1704 C C . GLU A 1 214 ? 13.208 5.666 -6.085 1.00 80.56 214 GLU A C 1
ATOM 1706 O O . GLU A 1 214 ? 12.712 5.753 -4.960 1.00 80.56 214 GLU A O 1
ATOM 1711 N N . HIS A 1 215 ? 14.526 5.582 -6.280 1.00 78.12 215 HIS A N 1
ATOM 1712 C CA . HIS A 1 215 ? 15.522 5.773 -5.216 1.00 78.12 215 HIS A CA 1
ATOM 1713 C C . HIS A 1 215 ? 15.353 4.824 -4.013 1.00 78.12 215 HIS A C 1
ATOM 1715 O O . HIS A 1 215 ? 15.614 5.173 -2.862 1.00 78.12 215 HIS A O 1
ATOM 1721 N N . ALA A 1 216 ? 14.938 3.576 -4.257 1.00 66.69 216 ALA A N 1
ATOM 1722 C CA . ALA A 1 216 ? 14.691 2.599 -3.191 1.00 66.69 216 ALA A CA 1
ATOM 1723 C C . ALA A 1 216 ? 15.944 2.252 -2.359 1.00 66.69 216 ALA A C 1
ATOM 1725 O O . ALA A 1 216 ? 15.833 1.756 -1.232 1.00 66.69 216 ALA A O 1
ATOM 1726 N N . GLU A 1 217 ? 17.135 2.521 -2.889 1.00 66.00 217 GLU A N 1
ATOM 1727 C CA . GLU A 1 217 ? 18.429 2.315 -2.230 1.00 66.00 217 GLU A CA 1
ATOM 1728 C C . GLU A 1 217 ? 18.940 3.579 -1.514 1.00 66.00 217 GLU A C 1
ATOM 1730 O O . GLU A 1 217 ? 19.822 3.479 -0.664 1.00 66.00 217 GLU A O 1
ATOM 1735 N N . ASP A 1 218 ? 18.326 4.745 -1.749 1.00 74.31 218 ASP A N 1
ATOM 1736 C CA . ASP A 1 218 ? 18.749 6.007 -1.145 1.00 74.31 218 ASP A CA 1
ATOM 1737 C C . ASP A 1 218 ? 18.310 6.113 0.323 1.00 74.31 218 ASP A C 1
ATOM 1739 O O . ASP A 1 218 ? 17.123 6.220 0.652 1.00 74.31 218 ASP A O 1
ATOM 1743 N N . SER A 1 219 ? 19.284 6.067 1.230 1.00 66.50 219 SER A N 1
ATOM 1744 C CA . SER A 1 219 ? 19.062 6.191 2.672 1.00 66.50 219 SER A CA 1
ATOM 1745 C C . SER A 1 219 ? 18.530 7.560 3.118 1.00 66.50 219 SER A C 1
ATOM 1747 O O . SER A 1 219 ? 18.008 7.652 4.229 1.00 66.50 219 SER A O 1
ATOM 1749 N N . ALA A 1 220 ? 18.639 8.601 2.283 1.00 70.50 220 ALA A N 1
ATOM 1750 C CA . ALA A 1 220 ? 18.123 9.936 2.578 1.00 70.50 220 ALA A CA 1
ATOM 1751 C C . ALA A 1 220 ? 16.590 10.007 2.469 1.00 70.50 220 ALA A C 1
ATOM 1753 O O . ALA A 1 220 ? 15.954 10.752 3.218 1.00 70.50 220 ALA A O 1
ATOM 1754 N N . VAL A 1 221 ? 15.984 9.202 1.589 1.00 73.25 221 VAL A N 1
ATOM 1755 C CA . VAL A 1 221 ? 14.525 9.136 1.438 1.00 73.25 221 VAL A CA 1
ATOM 1756 C C . VAL A 1 221 ? 13.926 8.312 2.574 1.00 73.25 221 VAL A C 1
ATOM 1758 O O . VAL A 1 221 ? 14.284 7.147 2.792 1.00 73.25 221 VAL A O 1
ATOM 1761 N N . SER A 1 222 ? 12.969 8.898 3.297 1.00 78.19 222 SER A N 1
ATOM 1762 C CA . SER A 1 222 ? 12.300 8.198 4.394 1.00 78.19 222 SER A CA 1
ATOM 1763 C C . SER A 1 222 ? 11.527 6.977 3.874 1.00 78.19 222 SER A C 1
ATOM 1765 O O . SER A 1 222 ? 10.827 7.051 2.864 1.00 78.19 222 SER A O 1
ATOM 1767 N N . SER A 1 223 ? 11.585 5.841 4.583 1.00 77.62 223 SER A N 1
ATOM 1768 C CA . SER A 1 223 ? 10.848 4.630 4.174 1.00 77.62 223 SER A CA 1
ATOM 1769 C C . SER A 1 223 ? 9.340 4.867 4.036 1.00 77.62 223 SER A C 1
ATOM 1771 O O . SER A 1 223 ? 8.691 4.233 3.208 1.00 77.62 223 SER A O 1
ATOM 1773 N N . LYS A 1 224 ? 8.780 5.789 4.834 1.00 71.50 224 LYS A N 1
ATOM 1774 C CA . LYS A 1 224 ? 7.359 6.157 4.788 1.00 71.50 224 LYS A CA 1
ATOM 1775 C C . LYS A 1 224 ? 6.995 6.852 3.476 1.00 71.50 224 LYS A C 1
ATOM 1777 O O . LYS A 1 224 ? 5.940 6.566 2.921 1.00 71.50 224 LYS A O 1
ATOM 1782 N N . GLU A 1 225 ? 7.855 7.746 2.999 1.00 71.56 225 GLU A N 1
ATOM 1783 C CA . GLU A 1 225 ? 7.672 8.451 1.731 1.00 71.56 225 GLU A CA 1
ATOM 1784 C C . GLU A 1 225 ? 7.860 7.507 0.545 1.00 71.56 225 GLU A C 1
ATOM 1786 O O . GLU A 1 225 ? 6.964 7.399 -0.290 1.00 71.56 225 GLU A O 1
ATOM 1791 N N . LEU A 1 226 ? 8.949 6.731 0.548 1.00 79.06 226 LEU A N 1
ATOM 1792 C CA . LEU A 1 226 ? 9.251 5.746 -0.491 1.00 79.06 226 LEU A CA 1
ATOM 1793 C C . LEU A 1 226 ? 8.097 4.751 -0.692 1.00 79.06 226 LEU A C 1
ATOM 1795 O O . LEU A 1 226 ? 7.703 4.455 -1.814 1.00 79.06 226 LEU A O 1
ATOM 1799 N N . LEU A 1 227 ? 7.544 4.219 0.400 1.00 84.12 227 LEU A N 1
ATOM 1800 C CA . LEU A 1 227 ? 6.531 3.163 0.346 1.00 84.12 227 LEU A CA 1
ATOM 1801 C C . LEU A 1 227 ? 5.095 3.694 0.339 1.00 84.12 227 LEU A C 1
ATOM 1803 O O . LEU A 1 227 ? 4.164 2.885 0.395 1.00 84.12 227 LEU A O 1
ATOM 1807 N N . ARG A 1 228 ? 4.882 5.015 0.277 1.00 79.94 228 ARG A N 1
ATOM 1808 C CA . ARG A 1 228 ? 3.546 5.627 0.357 1.00 79.94 228 ARG A CA 1
ATOM 1809 C C . ARG A 1 228 ? 2.599 5.042 -0.688 1.00 79.94 228 ARG A C 1
ATOM 1811 O O . ARG A 1 228 ? 1.538 4.528 -0.331 1.00 79.94 228 ARG A O 1
ATOM 1818 N N . ASP A 1 229 ? 3.019 5.052 -1.948 1.00 78.31 229 ASP A N 1
ATOM 1819 C CA . ASP A 1 229 ? 2.186 4.639 -3.077 1.00 78.31 229 ASP A CA 1
ATOM 1820 C C . ASP A 1 229 ? 1.906 3.128 -3.041 1.00 78.31 229 ASP A C 1
ATOM 1822 O O . ASP A 1 229 ? 0.764 2.708 -3.229 1.00 78.31 229 ASP A O 1
ATOM 1826 N N . LEU A 1 230 ? 2.908 2.303 -2.699 1.00 85.94 230 LEU A N 1
ATOM 1827 C CA . LEU A 1 230 ? 2.729 0.858 -2.487 1.00 85.94 230 LEU A CA 1
ATOM 1828 C C . LEU A 1 230 ? 1.728 0.575 -1.367 1.00 85.94 230 LEU A C 1
ATOM 1830 O O . LEU A 1 230 ? 0.837 -0.270 -1.497 1.00 85.94 230 LEU A O 1
ATOM 1834 N N . THR A 1 231 ? 1.880 1.276 -0.251 1.00 83.12 231 THR A N 1
ATOM 1835 C CA . THR A 1 231 ? 1.049 1.069 0.928 1.00 83.12 231 THR A CA 1
ATOM 1836 C C . THR A 1 231 ? -0.395 1.466 0.637 1.00 83.12 231 THR A C 1
ATOM 1838 O O . THR A 1 231 ? -1.330 0.751 1.000 1.00 83.12 231 THR A O 1
ATOM 1841 N N . GLN A 1 232 ? -0.585 2.576 -0.071 1.00 75.06 232 GLN A N 1
ATOM 1842 C CA . GLN A 1 232 ? -1.898 3.039 -0.483 1.00 75.06 232 GLN A CA 1
ATOM 1843 C C . GLN A 1 232 ? -2.537 2.113 -1.523 1.00 75.06 232 GLN A C 1
ATOM 1845 O O . GLN A 1 232 ? -3.713 1.774 -1.394 1.00 75.06 232 GLN A O 1
ATOM 1850 N N . ALA A 1 233 ? -1.781 1.671 -2.528 1.00 81.44 233 ALA A N 1
ATOM 1851 C CA . ALA A 1 233 ? -2.256 0.716 -3.522 1.00 81.44 233 ALA A CA 1
ATOM 1852 C C . ALA A 1 233 ? -2.681 -0.601 -2.865 1.00 81.44 233 ALA A C 1
ATOM 1854 O O . ALA A 1 233 ? -3.783 -1.081 -3.121 1.00 81.44 233 ALA A O 1
ATOM 1855 N N . THR A 1 234 ? -1.861 -1.135 -1.955 1.00 86.62 234 THR A N 1
ATOM 1856 C CA . THR A 1 234 ? -2.174 -2.361 -1.205 1.00 86.62 234 THR A CA 1
ATOM 1857 C C . THR A 1 234 ? -3.478 -2.200 -0.433 1.00 86.62 234 THR A C 1
ATOM 1859 O O . THR A 1 234 ? -4.385 -3.012 -0.593 1.00 86.62 234 THR A O 1
ATOM 1862 N N . MET A 1 235 ? -3.619 -1.107 0.318 1.00 76.06 235 MET A N 1
ATOM 1863 C CA . MET A 1 235 ? -4.835 -0.782 1.062 1.00 76.06 235 MET A CA 1
ATOM 1864 C C . MET A 1 235 ? -6.066 -0.668 0.162 1.00 76.06 235 MET A C 1
ATOM 1866 O O . MET A 1 235 ? -7.117 -1.217 0.478 1.00 76.06 235 MET A O 1
ATOM 1870 N N . ARG A 1 236 ? -5.932 0.001 -0.990 1.00 74.12 236 ARG A N 1
ATOM 1871 C CA . ARG A 1 236 ? -7.008 0.134 -1.978 1.00 74.12 236 ARG A CA 1
ATOM 1872 C C . ARG A 1 236 ? -7.404 -1.203 -2.596 1.00 74.12 236 ARG A C 1
ATOM 1874 O O . ARG A 1 236 ? -8.553 -1.335 -2.990 1.00 74.12 236 ARG A O 1
ATOM 1881 N N . CYS A 1 237 ? -6.495 -2.169 -2.699 1.00 78.81 237 CYS A N 1
ATOM 1882 C CA . CYS A 1 237 ? -6.804 -3.485 -3.257 1.00 78.81 237 CYS A CA 1
ATOM 1883 C C . CYS A 1 237 ? -7.457 -4.414 -2.227 1.00 78.81 237 CYS A C 1
ATOM 1885 O O . CYS A 1 237 ? -8.330 -5.202 -2.573 1.00 78.81 237 CYS A O 1
ATOM 1887 N N . ILE A 1 238 ? -7.068 -4.303 -0.955 1.00 75.06 238 ILE A N 1
ATOM 1888 C CA . ILE A 1 238 ? -7.672 -5.080 0.138 1.00 75.06 238 ILE A CA 1
ATOM 1889 C C . ILE A 1 238 ? -8.932 -4.408 0.715 1.00 75.06 238 ILE A C 1
ATOM 1891 O O . ILE A 1 238 ? -9.584 -4.992 1.574 1.00 75.06 238 ILE A O 1
ATOM 1895 N N . LYS A 1 239 ? -9.315 -3.211 0.247 1.00 57.94 239 LYS A N 1
ATOM 1896 C CA . LYS A 1 239 ? -10.532 -2.506 0.697 1.00 57.94 239 LYS A CA 1
ATOM 1897 C C . LYS A 1 239 ? -11.820 -3.272 0.369 1.00 57.94 239 LYS A C 1
ATOM 1899 O O . LYS A 1 239 ? -12.811 -3.170 1.066 1.00 57.94 239 LYS A O 1
ATOM 1904 N N . ASP A 1 240 ? -11.834 -4.079 -0.682 1.00 48.97 240 ASP A N 1
ATOM 1905 C CA . ASP A 1 240 ? -13.022 -4.884 -0.992 1.00 48.97 240 ASP A CA 1
ATOM 1906 C C . ASP A 1 240 ? -13.011 -6.230 -0.236 1.00 48.97 240 ASP A C 1
ATOM 1908 O O . ASP A 1 240 ? -13.857 -7.095 -0.465 1.00 48.97 240 ASP A O 1
ATOM 1912 N N . SER A 1 241 ? -12.047 -6.412 0.679 1.00 53.09 241 SER A N 1
ATOM 1913 C CA . SER A 1 241 ? -11.860 -7.611 1.497 1.00 53.09 241 SER A CA 1
ATOM 1914 C C . SER A 1 241 ? -12.286 -7.403 2.960 1.00 53.09 241 SER A C 1
ATOM 1916 O O . SER A 1 241 ? -12.774 -6.345 3.348 1.00 53.09 241 SER A O 1
ATOM 1918 N N . ASP A 1 242 ? -12.170 -8.459 3.764 1.00 60.31 242 ASP A N 1
ATOM 1919 C CA . ASP A 1 242 ? -12.568 -8.488 5.174 1.00 60.31 242 ASP A CA 1
ATOM 1920 C C . ASP A 1 242 ? -11.972 -7.307 5.973 1.00 60.31 242 ASP A C 1
ATOM 1922 O O . ASP A 1 242 ? -10.773 -7.034 5.888 1.00 60.31 242 ASP A O 1
ATOM 1926 N N . THR A 1 243 ? -12.793 -6.621 6.780 1.00 56.00 243 THR A N 1
ATOM 1927 C CA . THR A 1 243 ? -12.353 -5.500 7.638 1.00 56.00 243 THR A CA 1
ATOM 1928 C C . THR A 1 243 ? -11.218 -5.921 8.577 1.00 56.00 243 THR A C 1
ATOM 1930 O O . THR A 1 243 ? -10.335 -5.116 8.879 1.00 56.00 243 THR A O 1
ATOM 1933 N N . ASP A 1 244 ? -11.180 -7.199 8.960 1.00 61.44 244 ASP A N 1
ATOM 1934 C CA . ASP A 1 244 ? -10.112 -7.787 9.771 1.00 61.44 244 ASP A CA 1
ATOM 1935 C C . ASP A 1 244 ? -8.728 -7.655 9.105 1.00 61.44 244 ASP A C 1
ATOM 1937 O O . ASP A 1 244 ? -7.718 -7.429 9.775 1.00 61.44 244 ASP A O 1
ATOM 1941 N N . ILE A 1 245 ? -8.664 -7.728 7.774 1.00 71.06 245 ILE A N 1
ATOM 1942 C CA . ILE A 1 245 ? -7.407 -7.702 7.012 1.00 71.06 245 ILE A CA 1
ATOM 1943 C C . ILE A 1 245 ? -6.836 -6.296 6.936 1.00 71.06 245 ILE A C 1
ATOM 1945 O O . ILE A 1 245 ? -5.622 -6.117 7.024 1.00 71.06 245 ILE A O 1
ATOM 1949 N N . LEU A 1 246 ? -7.700 -5.292 6.817 1.00 68.12 246 LEU A N 1
ATOM 1950 C CA . LEU A 1 246 ? -7.289 -3.890 6.842 1.00 68.12 246 LEU A CA 1
ATOM 1951 C C . LEU A 1 246 ? -6.677 -3.516 8.189 1.00 68.12 246 LEU A C 1
ATOM 1953 O O . LEU A 1 246 ? -5.636 -2.864 8.226 1.00 68.12 246 LEU A O 1
ATOM 1957 N N . MET A 1 247 ? -7.276 -3.986 9.285 1.00 66.12 247 MET A N 1
ATOM 1958 C CA . MET A 1 247 ? -6.744 -3.776 10.634 1.00 66.12 247 MET A CA 1
ATOM 1959 C C . MET A 1 247 ? -5.358 -4.408 10.792 1.00 66.12 247 MET A C 1
ATOM 1961 O O . MET A 1 247 ? -4.427 -3.782 11.300 1.00 66.12 247 MET A O 1
ATOM 1965 N N . VAL A 1 248 ? -5.197 -5.641 10.311 1.00 74.62 248 VAL A N 1
ATOM 1966 C CA . VAL A 1 248 ? -3.922 -6.361 10.363 1.00 74.62 248 VAL A CA 1
ATOM 1967 C C . VAL A 1 248 ? -2.865 -5.714 9.450 1.00 74.62 248 VAL A C 1
ATOM 1969 O O . VAL A 1 248 ? -1.713 -5.577 9.862 1.00 74.62 248 VAL A O 1
ATOM 1972 N N . PHE A 1 249 ? -3.238 -5.229 8.259 1.00 79.94 249 PHE A N 1
ATOM 1973 C CA . PHE A 1 249 ? -2.339 -4.467 7.382 1.00 79.94 249 PHE A CA 1
ATOM 1974 C C . PHE A 1 249 ? -1.861 -3.168 8.029 1.00 79.94 249 PHE A C 1
ATOM 1976 O O . PHE A 1 249 ? -0.688 -2.806 7.946 1.00 79.94 249 PHE A O 1
ATOM 1983 N N . ALA A 1 250 ? -2.762 -2.459 8.697 1.00 70.75 250 ALA A N 1
ATOM 1984 C CA . ALA A 1 250 ? -2.438 -1.182 9.296 1.00 70.75 250 ALA A CA 1
ATOM 1985 C C . ALA A 1 250 ? -1.516 -1.330 10.525 1.00 70.75 250 ALA A C 1
ATOM 1987 O O . ALA A 1 250 ? -0.572 -0.550 10.664 1.00 70.75 250 ALA A O 1
ATOM 1988 N N . ARG A 1 251 ? -1.664 -2.407 11.316 1.00 72.69 251 ARG A N 1
ATOM 1989 C CA . ARG A 1 251 ? -0.645 -2.820 12.306 1.00 72.69 251 ARG A CA 1
ATOM 1990 C C . ARG A 1 251 ? 0.710 -3.099 11.661 1.00 72.69 251 ARG A C 1
ATOM 1992 O O . ARG A 1 251 ? 1.735 -2.670 12.180 1.00 72.69 251 ARG A O 1
ATOM 1999 N N . ALA A 1 252 ? 0.721 -3.813 10.535 1.00 81.56 252 ALA A N 1
ATOM 2000 C CA . ALA A 1 252 ? 1.945 -4.148 9.809 1.00 81.56 252 ALA A CA 1
ATOM 2001 C C . ALA A 1 252 ? 2.675 -2.914 9.251 1.00 81.56 252 ALA A C 1
ATOM 2003 O O . ALA A 1 252 ? 3.881 -2.961 9.058 1.00 81.56 252 ALA A O 1
ATOM 2004 N N . ARG A 1 253 ? 1.993 -1.785 9.038 1.00 76.31 253 ARG A N 1
ATOM 2005 C CA . ARG A 1 253 ? 2.634 -0.509 8.670 1.00 76.31 253 ARG A CA 1
ATOM 2006 C C . ARG A 1 253 ? 3.321 0.207 9.843 1.00 76.31 253 ARG A C 1
ATOM 2008 O O . ARG A 1 253 ? 3.871 1.287 9.640 1.00 76.31 253 ARG A O 1
ATOM 2015 N N . GLY A 1 254 ? 3.207 -0.306 11.071 1.00 66.88 254 GLY A N 1
ATOM 2016 C CA . GLY A 1 254 ? 3.654 0.397 12.277 1.00 66.88 254 GLY A CA 1
ATOM 2017 C C . GLY A 1 254 ? 2.833 1.651 12.598 1.00 66.88 254 GLY A C 1
ATOM 2018 O O . GLY A 1 254 ? 3.326 2.540 13.284 1.00 66.88 254 GLY A O 1
ATOM 2019 N N . SER A 1 255 ? 1.606 1.756 12.069 1.00 62.38 255 SER A N 1
ATOM 2020 C CA . SER A 1 255 ? 0.675 2.827 12.447 1.00 62.38 255 SER A CA 1
ATOM 2021 C C . SER A 1 255 ? 0.107 2.520 13.836 1.00 62.38 255 SER A C 1
ATOM 2023 O O . SER A 1 255 ? -0.234 1.362 14.100 1.00 62.38 255 SER A O 1
ATOM 2025 N N . ASP A 1 256 ? 0.019 3.518 14.721 1.00 56.53 256 ASP A N 1
ATOM 2026 C CA . ASP A 1 256 ? -0.670 3.317 15.994 1.00 56.53 256 ASP A CA 1
ATOM 2027 C C . ASP A 1 256 ? -2.157 3.123 15.678 1.00 56.53 256 ASP A C 1
ATOM 2029 O O . ASP A 1 256 ? -2.794 3.954 15.034 1.00 56.53 256 ASP A O 1
ATOM 2033 N N . GLU A 1 257 ? -2.732 2.001 16.109 1.00 52.53 257 GLU A N 1
ATOM 2034 C CA . GLU A 1 257 ? -4.169 1.742 15.951 1.00 52.53 257 GLU A CA 1
ATOM 2035 C C . GLU A 1 257 ? -5.036 2.776 16.675 1.00 52.53 257 GLU A C 1
ATOM 2037 O O . GLU A 1 257 ? -6.260 2.760 16.549 1.00 52.53 257 GLU A O 1
ATOM 2042 N N . ALA A 1 258 ? -4.418 3.604 17.512 1.00 52.75 258 ALA A N 1
ATOM 2043 C CA . ALA A 1 258 ? -5.050 4.686 18.228 1.00 52.75 258 ALA A CA 1
ATOM 2044 C C . ALA A 1 258 ? -5.038 6.020 17.456 1.00 52.75 258 ALA A C 1
ATOM 2046 O O . ALA A 1 258 ? -5.696 6.955 17.904 1.00 52.75 258 ALA A O 1
ATOM 2047 N N . ASP A 1 259 ? -4.356 6.112 16.310 1.00 58.97 259 ASP A N 1
ATOM 2048 C CA . ASP A 1 259 ? -4.264 7.344 15.526 1.00 58.97 259 ASP A CA 1
ATOM 2049 C C . ASP A 1 259 ? -5.557 7.606 14.719 1.00 58.97 259 ASP A C 1
ATOM 2051 O O . ASP A 1 259 ? -6.023 6.748 13.969 1.00 58.97 259 ASP A O 1
ATOM 2055 N N . PRO A 1 260 ? -6.178 8.792 14.799 1.00 60.84 260 PRO A N 1
ATOM 2056 C CA . PRO A 1 260 ? -7.293 9.161 13.921 1.00 60.84 260 PRO A CA 1
ATOM 2057 C C . PRO A 1 260 ? -6.990 8.993 12.421 1.00 60.84 260 PRO A C 1
ATOM 2059 O O . PRO A 1 260 ? -7.871 8.561 11.670 1.00 60.84 260 PRO A O 1
ATOM 2062 N N . SER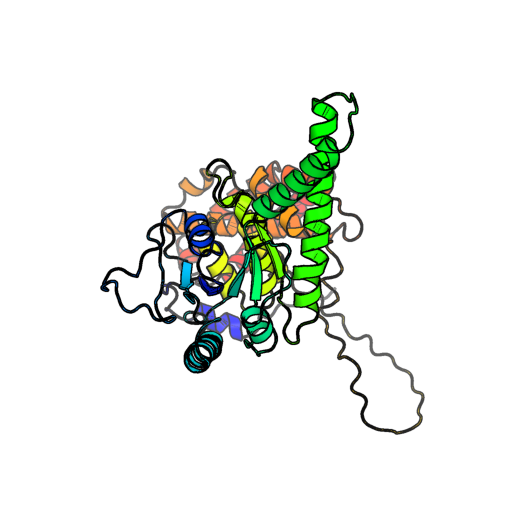 A 1 261 ? -5.753 9.246 11.974 1.00 62.75 261 SER A N 1
ATOM 2063 C CA . SER A 1 261 ? -5.326 8.975 10.589 1.00 62.75 261 SER A CA 1
ATOM 2064 C C . SER A 1 261 ? -5.371 7.489 10.201 1.00 62.75 261 SER A C 1
ATOM 2066 O O . SER A 1 261 ? -5.657 7.165 9.047 1.00 62.75 261 SER A O 1
ATOM 2068 N N . PHE A 1 262 ? -5.200 6.563 11.152 1.00 58.62 262 PHE A N 1
ATOM 2069 C CA . PHE A 1 262 ? -5.393 5.126 10.923 1.00 58.62 262 PHE A CA 1
ATOM 2070 C C . PHE A 1 262 ? -6.842 4.829 10.514 1.00 58.62 262 PHE A C 1
ATOM 2072 O O . PHE A 1 262 ? -7.095 4.137 9.524 1.00 58.62 262 PHE A O 1
ATOM 2079 N N . PHE A 1 263 ? -7.812 5.410 11.226 1.00 56.88 263 PHE A N 1
ATOM 2080 C CA . PHE A 1 263 ? -9.226 5.235 10.905 1.00 56.88 263 PHE A CA 1
ATOM 2081 C C . PHE A 1 263 ? -9.661 6.069 9.694 1.00 56.88 263 PHE A C 1
ATOM 2083 O O . PHE A 1 263 ? -10.624 5.676 9.041 1.00 56.88 263 PHE A O 1
ATOM 2090 N N . ALA A 1 264 ? -8.960 7.160 9.343 1.00 58.72 264 ALA A N 1
ATOM 2091 C CA . ALA A 1 264 ? -9.169 7.949 8.108 1.00 58.72 264 ALA A CA 1
ATOM 2092 C C . ALA A 1 264 ? -9.176 7.070 6.880 1.00 58.72 264 ALA A C 1
ATOM 2094 O O . ALA A 1 264 ? -10.113 7.096 6.080 1.00 58.72 264 ALA A O 1
ATOM 2095 N N . LEU A 1 265 ? -8.183 6.204 6.822 1.00 52.50 265 LEU A N 1
ATOM 2096 C CA . LEU A 1 265 ? -8.010 5.267 5.739 1.00 52.50 265 LEU A CA 1
ATOM 2097 C C . LEU A 1 265 ? -9.035 4.116 5.779 1.00 52.50 265 LEU A C 1
ATOM 2099 O O . LEU A 1 265 ? -9.423 3.612 4.727 1.00 52.50 265 LEU A O 1
ATOM 2103 N N . LEU A 1 266 ? -9.532 3.747 6.968 1.00 50.03 266 LEU A N 1
ATOM 2104 C CA . LEU A 1 266 ? -10.557 2.709 7.181 1.00 50.03 266 LEU A CA 1
ATOM 2105 C C . LEU A 1 266 ? -12.002 3.219 6.994 1.00 50.03 266 LEU A C 1
ATOM 2107 O O . LEU A 1 266 ? -12.935 2.447 6.767 1.00 50.03 266 LEU A O 1
ATOM 2111 N N . SER A 1 267 ? -12.212 4.528 7.119 1.00 50.19 267 SER A N 1
ATOM 2112 C CA . SER A 1 267 ? -13.535 5.140 7.269 1.00 50.19 267 SER A CA 1
ATOM 2113 C C . SER A 1 267 ? -14.459 4.978 6.068 1.00 50.19 267 SER A C 1
ATOM 2115 O O . SER A 1 267 ? -15.680 5.038 6.225 1.00 50.19 267 SER A O 1
ATOM 2117 N N . TYR A 1 268 ? -13.896 4.647 4.905 1.00 46.59 268 TYR A N 1
ATOM 2118 C CA . TYR A 1 268 ? -14.640 4.236 3.720 1.00 46.59 268 TYR A CA 1
ATOM 2119 C C . TYR A 1 268 ? -15.540 3.006 3.973 1.00 46.59 268 TYR A C 1
ATOM 2121 O O . TYR A 1 268 ? -16.564 2.849 3.313 1.00 46.59 268 TYR A O 1
ATOM 2129 N N . HIS A 1 269 ? -15.215 2.144 4.946 1.00 42.19 269 HIS A N 1
ATOM 2130 C CA . HIS A 1 269 ? -16.013 0.950 5.280 1.00 42.19 269 HIS A CA 1
ATOM 2131 C C . HIS A 1 269 ? -17.035 1.155 6.388 1.00 42.19 269 HIS A C 1
ATOM 2133 O O . HIS A 1 269 ? -18.084 0.510 6.382 1.00 42.19 269 HIS A O 1
ATOM 2139 N N . LEU A 1 270 ? -16.756 2.061 7.327 1.00 39.66 270 LEU A N 1
ATOM 2140 C CA . LEU A 1 270 ? -17.688 2.389 8.410 1.00 39.66 270 LEU A CA 1
ATOM 2141 C C . LEU A 1 270 ? -18.882 3.214 7.902 1.00 39.66 270 LEU A C 1
ATOM 2143 O O . LEU A 1 270 ? -19.941 3.238 8.528 1.00 39.66 270 LEU A O 1
ATOM 2147 N N . TYR A 1 271 ? -18.739 3.841 6.735 1.00 39.59 271 TYR A N 1
ATOM 2148 C CA . TYR A 1 271 ? -19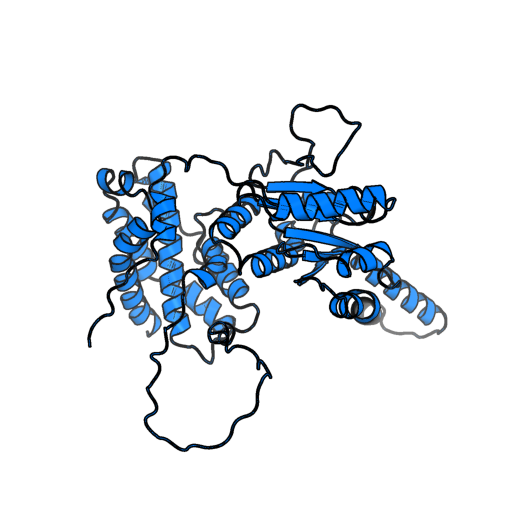.782 4.599 6.058 1.00 39.59 271 TYR A CA 1
ATOM 2149 C C . TYR A 1 271 ? -20.561 3.708 5.063 1.00 39.59 271 TYR A C 1
ATOM 2151 O O . TYR A 1 271 ? -20.362 3.784 3.854 1.00 39.59 271 TYR A O 1
ATOM 2159 N N . GLN A 1 272 ? -21.479 2.841 5.525 1.00 42.81 272 GLN A N 1
ATOM 2160 C CA . GLN A 1 272 ? -22.372 2.139 4.585 1.00 42.81 272 GLN A CA 1
ATOM 2161 C C . GLN A 1 272 ? -23.574 2.986 4.143 1.00 42.81 272 GLN A C 1
ATOM 2163 O O . GLN A 1 272 ? -24.463 3.324 4.923 1.00 42.81 272 GLN A O 1
ATOM 2168 N N . ARG A 1 273 ? -23.571 3.247 2.830 1.00 37.44 273 ARG A N 1
ATOM 2169 C CA . ARG A 1 273 ? -24.674 3.289 1.851 1.00 37.44 273 ARG A CA 1
ATOM 2170 C C . ARG A 1 273 ? -26.095 3.505 2.396 1.00 37.44 273 ARG A C 1
ATOM 2172 O O . ARG A 1 273 ? -26.669 2.599 3.005 1.00 37.44 273 ARG A O 1
ATOM 2179 N N . PRO A 1 274 ? -26.763 4.610 2.019 1.00 28.52 274 PRO A N 1
ATOM 2180 C CA . PRO A 1 274 ? -28.216 4.680 2.101 1.00 28.52 274 PRO A CA 1
ATOM 2181 C C . PRO A 1 274 ? -28.825 3.563 1.239 1.00 28.52 274 PRO A C 1
ATOM 2183 O O . PRO A 1 274 ? -28.607 3.521 0.029 1.00 28.52 274 PRO A O 1
ATOM 2186 N N . LYS A 1 275 ? -29.617 2.661 1.833 1.00 30.61 275 LYS A N 1
ATOM 2187 C CA . LYS A 1 275 ? -30.516 1.799 1.052 1.00 30.61 275 LYS A CA 1
ATOM 2188 C C . LYS A 1 275 ? -31.580 2.696 0.422 1.00 30.61 275 LYS A C 1
ATOM 2190 O O . LYS A 1 275 ? -32.495 3.140 1.115 1.00 30.61 275 LYS A O 1
ATOM 2195 N N . LEU A 1 276 ? -31.465 2.975 -0.875 1.00 29.06 276 LEU A N 1
ATOM 2196 C CA . LEU A 1 276 ? -32.559 3.584 -1.626 1.00 29.06 276 LEU A CA 1
ATOM 2197 C C . LEU A 1 276 ? -33.760 2.633 -1.559 1.00 29.06 276 LEU A C 1
ATOM 2199 O O . LEU A 1 276 ? -33.678 1.472 -1.959 1.00 29.06 276 LEU A O 1
ATOM 2203 N N . ARG A 1 277 ? -34.875 3.117 -1.002 1.00 26.83 277 ARG A N 1
ATOM 2204 C CA . ARG A 1 277 ? -36.169 2.443 -1.118 1.00 26.83 277 ARG A CA 1
ATOM 2205 C C . ARG A 1 277 ? -36.507 2.397 -2.604 1.00 26.83 277 ARG A C 1
ATOM 2207 O O . ARG A 1 277 ? -36.558 3.449 -3.234 1.00 26.83 277 ARG A O 1
ATOM 2214 N N . SER A 1 278 ? -36.743 1.205 -3.149 1.00 26.84 278 SER A N 1
ATOM 2215 C CA . SER A 1 278 ? -37.331 1.076 -4.478 1.00 26.84 278 SER A CA 1
ATOM 2216 C C . SER A 1 278 ? -38.678 1.795 -4.460 1.00 26.84 278 SER A C 1
ATOM 2218 O O . SER A 1 278 ? -39.623 1.340 -3.811 1.00 26.84 278 SER A O 1
ATOM 2220 N N . VAL A 1 279 ? -38.761 2.941 -5.126 1.00 29.17 279 VAL A N 1
ATOM 2221 C CA . VAL A 1 279 ? -40.048 3.550 -5.439 1.00 29.17 279 VAL A CA 1
ATOM 2222 C C . VAL A 1 279 ? -40.710 2.601 -6.430 1.00 29.17 279 VAL A C 1
ATOM 2224 O O . VAL A 1 279 ? -40.236 2.431 -7.552 1.00 29.17 279 VAL A O 1
ATOM 2227 N N . GLY A 1 280 ? -41.752 1.906 -5.972 1.00 29.69 280 GLY A N 1
ATOM 2228 C CA . GLY A 1 280 ? -42.582 1.076 -6.830 1.00 29.69 280 GLY A CA 1
ATOM 2229 C C . GLY A 1 280 ? -43.168 1.951 -7.927 1.00 29.69 280 GLY A C 1
ATOM 2230 O O . GLY A 1 280 ? -43.971 2.838 -7.649 1.00 29.69 280 GLY A O 1
ATOM 2231 N N . THR A 1 281 ? -42.739 1.720 -9.164 1.00 26.98 281 THR A 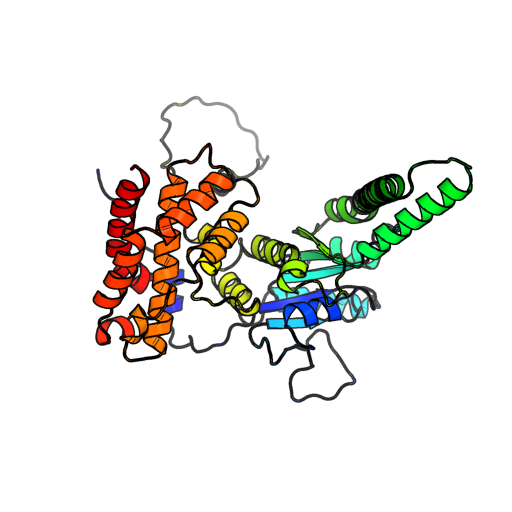N 1
ATOM 2232 C CA . THR A 1 281 ? -43.388 2.321 -10.324 1.00 26.98 281 THR A CA 1
ATOM 2233 C C . THR A 1 281 ? -44.567 1.427 -10.680 1.00 26.98 281 THR A C 1
ATOM 2235 O O . THR A 1 281 ? -44.402 0.311 -11.167 1.00 26.98 281 THR A O 1
ATOM 2238 N N . ILE A 1 282 ? -45.761 1.908 -10.350 1.00 28.97 282 ILE A N 1
ATOM 2239 C CA . ILE A 1 282 ? -47.025 1.452 -10.922 1.00 28.97 282 ILE A CA 1
ATOM 2240 C C . ILE A 1 282 ? -47.023 1.874 -12.397 1.00 28.97 282 ILE A C 1
ATOM 2242 O O . ILE A 1 282 ? -46.757 3.039 -12.682 1.00 28.97 282 ILE A O 1
ATOM 2246 N N . GLY A 1 283 ? -47.361 0.963 -13.312 1.00 26.05 283 GLY A N 1
ATOM 2247 C CA . GLY A 1 283 ? -47.737 1.330 -14.682 1.00 26.05 283 GLY A CA 1
ATOM 2248 C C . GLY A 1 283 ? -47.229 0.379 -15.758 1.00 26.05 283 GLY A C 1
ATOM 2249 O O . GLY A 1 283 ? -46.103 0.491 -16.220 1.00 26.05 283 GLY A O 1
ATOM 2250 N N . SER A 1 284 ? -48.105 -0.538 -16.158 1.00 27.44 284 SER A N 1
ATOM 2251 C CA . SER A 1 284 ? -48.022 -1.450 -17.301 1.00 27.44 284 SER A CA 1
ATOM 2252 C C . SER A 1 284 ? -47.605 -0.799 -18.626 1.00 27.44 284 SER A C 1
ATOM 2254 O O . SER A 1 284 ? -48.070 0.298 -18.916 1.00 27.44 284 SER A O 1
ATOM 2256 N N . ILE A 1 285 ? -46.908 -1.553 -19.486 1.00 27.25 285 ILE A N 1
ATOM 2257 C CA . ILE A 1 285 ? -47.380 -1.964 -20.827 1.00 27.25 285 ILE A CA 1
ATOM 2258 C C . ILE A 1 285 ? -46.556 -3.183 -21.285 1.00 27.25 285 ILE A C 1
ATOM 2260 O O . ILE A 1 285 ? -45.337 -3.242 -21.154 1.00 27.25 285 ILE A O 1
ATOM 2264 N N . SER A 1 286 ? -47.279 -4.181 -21.778 1.00 26.81 286 SER A N 1
ATOM 2265 C CA . SER A 1 286 ? -46.849 -5.478 -22.295 1.00 26.81 286 SER A CA 1
ATOM 2266 C C . SER A 1 286 ? -46.299 -5.420 -23.726 1.00 26.81 286 SER A C 1
ATOM 2268 O O . SER A 1 286 ? -46.933 -4.799 -24.577 1.00 26.81 286 SER A O 1
ATOM 2270 N N . SER A 1 287 ? -45.234 -6.175 -24.030 1.00 26.53 287 SER A N 1
ATOM 2271 C CA . SER A 1 287 ? -45.144 -7.076 -25.209 1.00 26.53 287 SER A CA 1
ATOM 2272 C C . SER A 1 287 ? -43.773 -7.783 -25.334 1.00 26.53 287 SER A C 1
ATOM 2274 O O . SER A 1 287 ? -42.733 -7.144 -25.259 1.00 26.53 287 SER A O 1
ATOM 2276 N N . GLY A 1 288 ? -43.791 -9.105 -25.582 1.00 25.11 288 GLY A N 1
ATOM 2277 C CA . GLY A 1 288 ? -42.916 -9.743 -26.589 1.00 25.11 288 GLY A CA 1
ATOM 2278 C C . GLY A 1 288 ? -41.548 -10.353 -26.209 1.00 25.11 288 GLY A C 1
ATOM 2279 O O . GLY A 1 288 ? -40.517 -9.794 -26.537 1.00 25.11 288 GLY A O 1
ATOM 2280 N N . ILE A 1 289 ? -41.576 -11.543 -25.600 1.00 26.72 289 ILE A N 1
ATOM 2281 C CA . ILE A 1 289 ? -40.672 -12.731 -25.643 1.00 26.72 289 ILE A CA 1
ATOM 2282 C C . ILE A 1 289 ? -39.369 -12.708 -26.506 1.00 26.72 289 ILE A C 1
ATOM 2284 O O . ILE A 1 289 ? -39.434 -12.565 -27.723 1.00 26.72 289 ILE A O 1
ATOM 2288 N N . GLY A 1 290 ? -38.228 -13.100 -25.892 1.00 25.59 290 GLY A N 1
ATOM 2289 C CA . GLY A 1 290 ? -37.032 -13.707 -26.536 1.00 25.59 290 GLY A CA 1
ATOM 2290 C C . GLY A 1 290 ? -35.796 -13.835 -25.595 1.00 25.59 290 GLY A C 1
ATOM 2291 O O . GLY A 1 290 ? -35.488 -12.849 -24.933 1.00 25.59 290 GLY A O 1
ATOM 2292 N N . PRO A 1 291 ? -35.100 -14.996 -25.456 1.00 30.05 291 PRO A N 1
ATOM 2293 C CA . PRO A 1 291 ? -34.259 -15.301 -24.282 1.00 30.05 291 PRO A CA 1
ATOM 2294 C C . PRO A 1 291 ? -32.739 -15.049 -24.432 1.00 30.05 291 PRO A C 1
ATOM 2296 O O . PRO A 1 291 ? -32.160 -15.210 -25.499 1.00 30.05 291 PRO A O 1
ATOM 2299 N N . ASN A 1 292 ? -32.096 -14.793 -23.284 1.00 28.36 292 ASN A N 1
ATOM 2300 C CA . ASN A 1 292 ? -30.652 -14.856 -22.993 1.00 28.36 292 ASN A CA 1
ATOM 2301 C C . ASN A 1 292 ? -29.708 -13.814 -23.625 1.00 28.36 292 ASN A C 1
ATOM 2303 O O . ASN A 1 292 ? -28.771 -14.144 -24.346 1.00 28.36 292 ASN A O 1
ATOM 2307 N N . THR A 1 293 ? -29.810 -12.577 -23.138 1.00 24.09 293 THR A N 1
ATOM 2308 C CA . THR A 1 293 ? -28.653 -11.686 -22.948 1.00 24.09 293 THR A CA 1
ATOM 2309 C C . THR A 1 293 ? -28.631 -11.229 -21.489 1.00 24.09 293 THR A C 1
ATOM 2311 O O . THR A 1 293 ? -29.464 -10.423 -21.074 1.00 24.09 293 THR A O 1
ATOM 2314 N N . ARG A 1 294 ? -27.714 -11.764 -20.670 1.00 23.95 294 ARG A N 1
ATOM 2315 C CA . ARG A 1 294 ? -27.449 -11.213 -19.331 1.00 23.95 294 ARG A CA 1
ATOM 2316 C C . ARG A 1 294 ? -26.707 -9.885 -19.501 1.00 23.95 294 ARG A C 1
ATOM 2318 O O . ARG A 1 294 ? -25.490 -9.871 -19.645 1.00 23.95 294 ARG A O 1
ATOM 2325 N N . SER A 1 295 ? -27.462 -8.790 -19.501 1.00 23.91 295 SER A N 1
ATOM 2326 C CA . SER A 1 295 ? -26.952 -7.434 -19.282 1.00 23.91 295 SER A CA 1
ATOM 2327 C C . SER A 1 295 ? -26.286 -7.325 -17.900 1.00 23.91 295 SER A C 1
ATOM 2329 O O . SER A 1 295 ? -26.627 -8.108 -17.004 1.00 23.91 295 SER A O 1
ATOM 2331 N N . PRO A 1 296 ? -25.346 -6.381 -17.702 1.00 26.14 296 PRO A N 1
ATOM 2332 C CA . PRO A 1 296 ? -24.571 -6.286 -16.475 1.00 26.14 296 PRO A CA 1
ATOM 2333 C C . PRO A 1 296 ? -25.514 -5.992 -15.316 1.00 26.14 296 PRO A C 1
ATOM 2335 O O . PRO A 1 296 ? -26.323 -5.065 -15.362 1.00 26.14 296 PRO A O 1
ATOM 2338 N N . ILE A 1 297 ? -25.426 -6.827 -14.289 1.00 25.44 297 ILE A N 1
ATOM 2339 C CA . ILE A 1 297 ? -26.139 -6.652 -13.034 1.00 25.44 297 ILE A CA 1
ATOM 2340 C C . ILE A 1 297 ? -25.767 -5.271 -12.489 1.00 25.44 297 ILE A C 1
ATOM 2342 O O . ILE A 1 297 ? -24.594 -4.993 -12.252 1.00 25.44 297 ILE A O 1
ATOM 2346 N N . ASN A 1 298 ? -26.786 -4.426 -12.319 1.00 24.67 298 ASN A N 1
ATOM 2347 C CA . ASN A 1 298 ? -26.743 -3.196 -11.539 1.00 24.67 298 ASN A CA 1
ATOM 2348 C C . ASN A 1 298 ? -26.199 -3.519 -10.143 1.00 24.67 298 ASN A C 1
ATOM 2350 O O . ASN A 1 298 ? -26.944 -3.956 -9.264 1.00 24.67 298 ASN A O 1
ATOM 2354 N N . ASP A 1 299 ? -24.894 -3.343 -9.961 1.00 26.06 299 ASP A N 1
ATOM 2355 C CA . ASP A 1 299 ? -24.233 -3.474 -8.675 1.00 26.06 299 ASP A CA 1
ATOM 2356 C C . ASP A 1 299 ? -24.484 -2.190 -7.859 1.00 26.06 299 ASP A C 1
ATOM 2358 O O . ASP A 1 299 ? -24.112 -1.095 -8.286 1.00 26.06 299 ASP A O 1
ATOM 2362 N N . PRO A 1 300 ? -25.104 -2.266 -6.668 1.00 24.91 300 PRO A N 1
ATOM 2363 C CA . PRO A 1 300 ? -25.323 -1.109 -5.802 1.00 24.91 300 PRO A CA 1
ATOM 2364 C C . PRO A 1 300 ? -24.029 -0.493 -5.232 1.00 24.91 300 PRO A C 1
ATOM 2366 O O . PRO A 1 300 ? -24.110 0.347 -4.330 1.00 24.91 300 PRO A O 1
ATOM 2369 N N . THR A 1 301 ? -22.839 -0.935 -5.664 1.00 27.95 301 THR A N 1
ATOM 2370 C CA . THR A 1 301 ? -21.518 -0.378 -5.309 1.00 27.95 301 THR A CA 1
ATOM 2371 C C . THR A 1 301 ? -21.225 0.981 -5.924 1.00 27.95 301 THR A C 1
ATOM 2373 O O . THR A 1 301 ? -20.462 1.746 -5.337 1.00 27.95 301 THR A O 1
ATOM 2376 N N . THR A 1 302 ? -21.894 1.343 -7.016 1.00 26.78 302 THR A N 1
ATOM 2377 C CA . THR A 1 302 ? -21.573 2.544 -7.802 1.00 26.78 302 THR A CA 1
ATOM 2378 C C . THR A 1 302 ? -21.907 3.867 -7.103 1.00 26.78 302 THR A C 1
ATOM 2380 O O . THR A 1 302 ? -21.343 4.905 -7.431 1.00 26.78 302 THR A O 1
ATOM 2383 N N . TYR A 1 303 ? -22.782 3.867 -6.094 1.00 26.14 303 TYR A N 1
ATOM 2384 C CA . TYR A 1 303 ? -23.292 5.114 -5.510 1.00 26.14 303 TYR A CA 1
ATOM 2385 C C . TYR A 1 303 ? -22.479 5.676 -4.337 1.00 26.14 303 TYR A C 1
ATOM 2387 O O . TYR A 1 303 ? -22.909 6.665 -3.761 1.00 26.14 303 TYR A O 1
ATOM 2395 N N . MET A 1 304 ? -21.327 5.107 -3.964 1.00 29.28 304 MET A N 1
ATOM 2396 C CA . MET A 1 304 ? -20.388 5.761 -3.023 1.00 29.28 304 MET A CA 1
ATOM 2397 C C . MET A 1 304 ? -18.961 5.884 -3.561 1.00 29.28 304 MET A C 1
ATOM 2399 O O . MET A 1 304 ? -18.228 6.760 -3.120 1.00 29.28 304 MET A O 1
ATOM 2403 N N . THR A 1 305 ? -18.586 5.092 -4.567 1.00 32.78 305 THR A N 1
ATOM 2404 C CA . THR A 1 305 ? -17.376 5.312 -5.378 1.00 32.78 305 THR A CA 1
ATOM 2405 C C . THR A 1 305 ? -17.433 6.594 -6.217 1.00 32.78 305 THR A C 1
ATOM 2407 O O . THR A 1 305 ? -16.394 7.063 -6.656 1.00 32.78 305 THR A O 1
ATOM 2410 N N . PHE A 1 306 ? -18.614 7.194 -6.403 1.00 29.59 306 PHE A N 1
ATOM 2411 C CA . PHE A 1 306 ? -18.811 8.382 -7.245 1.00 29.59 306 PHE A CA 1
ATOM 2412 C C . PHE A 1 306 ? -18.588 9.748 -6.559 1.00 29.59 306 PHE A C 1
ATOM 2414 O O . PHE A 1 306 ? -18.654 10.766 -7.240 1.00 29.59 306 PHE A O 1
ATOM 2421 N N . TRP A 1 307 ? -18.394 9.809 -5.233 1.00 39.41 307 TRP A N 1
ATOM 2422 C CA . TRP A 1 307 ? -18.571 11.067 -4.473 1.00 39.41 307 TRP A CA 1
ATOM 2423 C C . TRP A 1 307 ? -17.280 11.705 -3.961 1.00 39.41 307 TRP A C 1
ATOM 2425 O O . TRP A 1 307 ? -17.259 12.900 -3.689 1.00 39.41 307 TRP A O 1
ATOM 2435 N N . ALA A 1 308 ? -16.210 10.931 -3.816 1.00 41.47 308 ALA A N 1
ATOM 2436 C CA . ALA A 1 308 ? -14.895 11.460 -3.489 1.00 41.47 308 ALA A CA 1
ATOM 2437 C C . ALA A 1 308 ? -13.997 11.239 -4.712 1.00 41.47 308 ALA A C 1
ATOM 2439 O O . ALA A 1 308 ? -13.857 10.088 -5.134 1.00 41.47 308 ALA A O 1
ATOM 2440 N N . PRO A 1 309 ? -13.410 12.294 -5.302 1.00 49.53 309 PRO A N 1
ATOM 2441 C CA . PRO A 1 309 ? -12.296 12.154 -6.224 1.00 49.53 309 PRO A CA 1
ATOM 2442 C C . PRO A 1 309 ? -11.242 11.213 -5.650 1.00 49.53 309 PRO A C 1
ATOM 2444 O O . PRO A 1 309 ? -11.028 11.169 -4.432 1.00 49.53 309 PRO A O 1
ATOM 2447 N N . GLU A 1 310 ? -10.579 10.472 -6.536 1.00 51.06 310 GLU A N 1
ATOM 2448 C CA . GLU A 1 310 ? -9.406 9.689 -6.170 1.00 51.06 310 GLU A CA 1
ATOM 2449 C C . GLU A 1 310 ? -8.476 10.568 -5.316 1.00 51.06 310 GLU A C 1
ATOM 2451 O O . GLU A 1 310 ? -8.150 11.685 -5.722 1.00 51.06 310 GLU A O 1
ATOM 2456 N N . ASN A 1 311 ? -8.058 10.064 -4.146 1.00 58.47 311 ASN A N 1
ATOM 2457 C CA . ASN A 1 311 ? -7.073 10.647 -3.222 1.00 58.47 311 ASN A CA 1
ATOM 2458 C C . ASN A 1 311 ? -7.599 11.468 -2.031 1.00 58.47 311 ASN A C 1
ATOM 2460 O O . ASN A 1 311 ? -6.786 11.824 -1.176 1.00 58.47 311 ASN A O 1
ATOM 2464 N N . TYR A 1 312 ? -8.902 11.728 -1.879 1.00 70.75 312 TYR A N 1
ATOM 2465 C CA . TYR A 1 312 ? -9.396 12.429 -0.675 1.00 70.75 312 TYR A CA 1
ATOM 2466 C C . TYR A 1 312 ? -9.100 11.682 0.622 1.00 70.75 312 TYR A C 1
ATOM 2468 O O . TYR A 1 312 ? -8.867 12.306 1.653 1.00 70.75 312 TYR A O 1
ATOM 2476 N N . GLU A 1 313 ? -9.052 10.355 0.580 1.00 63.97 313 GLU A N 1
ATOM 2477 C CA . GLU A 1 313 ? -8.658 9.534 1.717 1.00 63.97 313 GLU A CA 1
ATOM 2478 C C . GLU A 1 313 ? -7.235 9.847 2.200 1.00 63.97 313 GLU A C 1
ATOM 2480 O O . GLU A 1 313 ? -6.990 9.847 3.406 1.00 63.97 313 GLU A O 1
ATOM 2485 N N . ILE A 1 314 ? -6.322 10.184 1.279 1.00 65.44 314 ILE A N 1
ATOM 2486 C CA . ILE A 1 314 ? -4.962 10.615 1.621 1.00 65.44 314 ILE A CA 1
ATOM 2487 C C . ILE A 1 314 ? -5.031 11.968 2.309 1.00 65.44 314 ILE A C 1
ATOM 2489 O O . ILE A 1 314 ? -4.476 12.136 3.384 1.00 65.44 314 ILE A O 1
ATOM 2493 N N . VAL A 1 315 ? -5.756 12.916 1.713 1.00 75.06 315 VAL A N 1
ATOM 2494 C CA . VAL A 1 315 ? -5.843 14.288 2.223 1.00 75.06 315 VAL A CA 1
ATOM 2495 C C . VAL A 1 315 ? -6.447 14.306 3.625 1.00 75.06 315 VAL A C 1
ATOM 2497 O O . VAL A 1 315 ? -5.935 14.987 4.508 1.00 75.06 315 VAL A O 1
ATOM 2500 N N . ILE A 1 316 ? -7.498 13.516 3.861 1.00 77.12 316 ILE A N 1
ATOM 2501 C CA . ILE A 1 316 ? -8.110 13.361 5.184 1.00 77.12 316 ILE A CA 1
ATOM 2502 C C . ILE A 1 316 ? -7.113 12.721 6.152 1.00 77.12 316 ILE A C 1
ATOM 2504 O O . ILE A 1 316 ? -6.939 13.227 7.257 1.00 77.12 316 ILE A O 1
ATOM 2508 N N . SER A 1 317 ? -6.452 11.632 5.754 1.00 74.38 317 SER A N 1
ATOM 2509 C CA . SER A 1 317 ? -5.459 10.948 6.588 1.00 74.38 317 SER A CA 1
ATOM 2510 C C . SER A 1 317 ? -4.299 11.863 6.979 1.00 74.38 317 SER A C 1
ATOM 2512 O O . SER A 1 317 ? -3.964 11.954 8.157 1.00 74.38 317 SER A O 1
ATOM 2514 N N . ASP A 1 318 ? -3.712 12.569 6.017 1.00 76.50 318 ASP A N 1
ATOM 2515 C CA . ASP A 1 318 ? -2.584 13.473 6.236 1.00 76.50 318 ASP A CA 1
ATOM 2516 C C . ASP A 1 318 ? -2.993 14.661 7.111 1.00 76.50 318 ASP A C 1
ATOM 2518 O O . ASP A 1 318 ? -2.272 15.026 8.042 1.00 76.50 318 ASP A O 1
ATOM 2522 N N . ALA A 1 319 ? -4.180 15.227 6.882 1.00 83.00 319 ALA A N 1
ATOM 2523 C CA . ALA A 1 319 ? -4.702 16.305 7.711 1.00 83.00 319 ALA A CA 1
ATOM 2524 C C . ALA A 1 319 ? -5.015 15.839 9.145 1.00 83.00 319 ALA A C 1
ATOM 2526 O O . ALA A 1 319 ? -4.719 16.572 10.090 1.00 83.00 319 ALA A O 1
ATOM 2527 N N . MET A 1 320 ? -5.568 14.633 9.335 1.00 83.94 320 MET A N 1
ATOM 2528 C CA . MET A 1 320 ? -5.791 14.045 10.666 1.00 83.94 320 MET A CA 1
ATOM 2529 C C . MET A 1 320 ? -4.465 13.856 11.401 1.00 83.94 320 MET A C 1
ATOM 2531 O O . MET A 1 320 ? -4.304 14.372 12.508 1.00 83.94 320 MET A O 1
ATOM 2535 N N . ALA A 1 321 ? -3.480 13.244 10.738 1.00 79.19 321 ALA A N 1
ATOM 2536 C CA . ALA A 1 321 ? -2.138 13.066 11.282 1.00 79.19 321 ALA A CA 1
ATOM 2537 C C . ALA A 1 321 ? -1.533 14.402 11.718 1.00 79.19 321 ALA A C 1
ATOM 2539 O O . ALA A 1 321 ? -1.039 14.549 12.834 1.00 79.19 321 ALA A O 1
ATOM 2540 N N . LYS A 1 322 ? -1.627 15.415 10.860 1.00 84.38 322 LYS A N 1
ATOM 2541 C CA . LYS A 1 322 ? -1.036 16.731 11.101 1.00 84.38 322 LYS A CA 1
ATOM 2542 C C . LYS A 1 322 ? -1.737 17.527 12.205 1.00 84.38 322 LYS A C 1
ATOM 2544 O O . LYS A 1 322 ? -1.072 18.278 12.915 1.00 84.38 322 LYS A O 1
ATOM 2549 N N . HIS A 1 323 ? -3.057 17.411 12.342 1.00 87.31 323 HIS A N 1
ATOM 2550 C CA . HIS A 1 323 ? -3.847 18.348 13.152 1.00 87.31 323 HIS A CA 1
ATOM 2551 C C . HIS A 1 323 ? -4.618 17.728 14.320 1.00 87.31 323 HIS A C 1
ATOM 2553 O O . HIS A 1 323 ? -5.097 18.471 15.177 1.00 87.31 323 HIS A O 1
ATOM 2559 N N . VAL A 1 324 ? -4.754 16.404 14.377 1.00 84.94 324 VAL A N 1
ATOM 2560 C CA . VAL A 1 324 ? -5.641 15.713 15.326 1.00 84.94 324 VAL A CA 1
ATOM 2561 C C . VAL A 1 324 ? -4.901 14.628 16.111 1.00 84.94 324 VAL A C 1
ATOM 2563 O O . VAL A 1 324 ? -5.116 14.521 17.322 1.00 84.94 324 VAL A O 1
ATOM 2566 N N . ASP A 1 325 ? -4.010 13.870 15.469 1.00 79.81 325 ASP A N 1
ATOM 2567 C CA . ASP A 1 325 ? -3.330 12.717 16.082 1.00 79.81 325 ASP A CA 1
ATOM 2568 C C . ASP A 1 325 ? -2.369 13.131 17.211 1.00 79.81 325 ASP A C 1
ATOM 2570 O O . ASP A 1 325 ? -2.342 12.519 18.274 1.00 79.81 325 ASP A O 1
ATOM 2574 N N . HIS A 1 326 ? -1.653 14.248 17.051 1.00 73.81 326 HIS A N 1
ATOM 2575 C CA . HIS A 1 326 ? -0.655 14.734 18.018 1.00 73.81 326 HIS A CA 1
ATOM 2576 C C . HIS A 1 326 ? -1.251 15.442 19.252 1.00 73.81 326 HIS A C 1
ATOM 2578 O O . HIS A 1 326 ? -0.551 16.183 19.948 1.00 73.81 326 HIS A O 1
ATOM 2584 N N . ARG A 1 327 ? -2.552 15.281 19.529 1.00 75.56 327 ARG A N 1
ATOM 2585 C CA . ARG A 1 327 ? -3.173 15.937 20.688 1.00 75.56 327 ARG A CA 1
ATOM 2586 C C . ARG A 1 327 ? -2.629 15.362 22.004 1.00 75.56 327 ARG A C 1
ATOM 2588 O O . ARG A 1 327 ? -2.332 14.171 22.085 1.00 75.56 327 ARG A O 1
ATOM 2595 N N . PRO A 1 328 ? -2.522 16.183 23.065 1.00 70.38 328 PRO A N 1
ATOM 2596 C CA . PRO A 1 328 ? -1.987 15.721 24.338 1.00 70.38 328 PRO A CA 1
ATOM 2597 C C . PRO A 1 328 ? -2.849 14.601 24.937 1.00 70.38 328 PRO A C 1
ATOM 2599 O O . PRO A 1 328 ? -3.976 14.828 25.371 1.00 70.38 328 PRO A O 1
ATOM 2602 N N . ASN A 1 329 ? -2.283 13.399 25.051 1.00 71.75 329 ASN A N 1
ATOM 2603 C CA . ASN A 1 329 ? -2.925 12.252 25.707 1.00 71.75 329 ASN A CA 1
ATOM 2604 C C . ASN A 1 329 ? -2.913 12.350 27.247 1.00 71.75 329 ASN A C 1
ATOM 2606 O O . ASN A 1 329 ? -3.232 11.386 27.945 1.00 71.75 329 ASN A O 1
ATOM 2610 N N . GLU A 1 330 ? -2.534 13.508 27.801 1.00 77.50 330 GLU A N 1
ATOM 2611 C CA . GLU A 1 330 ? -2.420 13.733 29.245 1.00 77.50 330 GLU A CA 1
ATOM 2612 C C . GLU A 1 330 ? -3.754 13.543 29.969 1.00 77.50 330 GLU A C 1
ATOM 2614 O O . GLU A 1 330 ? -3.775 13.013 31.076 1.00 77.50 330 GLU A O 1
ATOM 2619 N N . VAL A 1 331 ? -4.863 13.876 29.303 1.00 79.88 331 VAL A N 1
ATOM 2620 C CA . VAL A 1 331 ? -6.229 13.722 29.825 1.00 79.88 331 VAL A CA 1
ATOM 2621 C C . VAL A 1 331 ? -6.545 12.255 30.152 1.00 79.88 331 VAL A C 1
ATOM 2623 O O . VAL A 1 331 ? -7.260 11.966 31.109 1.00 79.88 331 VAL A O 1
ATOM 2626 N N . TYR A 1 332 ? -5.943 11.302 29.431 1.00 82.94 332 TYR A N 1
ATOM 2627 C CA . TYR A 1 332 ? -6.115 9.874 29.700 1.00 82.94 332 TYR A CA 1
ATOM 2628 C C . TYR A 1 332 ? -5.217 9.357 30.827 1.00 82.94 332 TYR A C 1
ATOM 2630 O O . TYR A 1 332 ? -5.446 8.250 31.307 1.00 82.94 332 TYR A O 1
ATOM 2638 N N . ARG A 1 333 ? -4.217 10.116 31.308 1.00 81.25 333 ARG A N 1
ATOM 2639 C CA . ARG A 1 333 ? -3.331 9.666 32.407 1.00 81.25 333 ARG A CA 1
ATOM 2640 C C . ARG A 1 333 ? -4.094 9.347 33.692 1.00 81.25 333 ARG A C 1
ATOM 2642 O O . ARG A 1 333 ? -3.609 8.546 34.481 1.00 81.25 333 ARG A O 1
ATOM 2649 N N . HIS A 1 334 ? -5.273 9.938 33.872 1.00 77.88 334 HIS A N 1
ATOM 2650 C CA . HIS A 1 334 ? -6.156 9.688 35.010 1.00 77.88 334 HIS A CA 1
ATOM 2651 C C . HIS A 1 334 ? -6.855 8.320 34.959 1.00 77.88 334 HIS A C 1
ATOM 2653 O O . HIS A 1 334 ? -7.406 7.884 35.968 1.00 77.88 334 HIS A O 1
ATOM 2659 N N . LEU A 1 335 ? -6.834 7.624 33.814 1.00 80.06 335 LEU A N 1
ATOM 2660 C CA . LEU A 1 335 ? -7.368 6.269 33.717 1.00 80.06 335 LEU A CA 1
ATOM 2661 C C . LEU A 1 335 ? -6.411 5.269 34.392 1.00 80.06 335 LEU A C 1
ATOM 2663 O O . LEU A 1 335 ? -5.204 5.297 34.138 1.00 80.06 335 LEU A O 1
ATOM 2667 N N . PRO A 1 336 ? -6.938 4.340 35.211 1.00 76.94 336 PRO A N 1
ATOM 2668 C CA . PRO A 1 336 ? -6.138 3.582 36.174 1.00 76.94 336 PRO A CA 1
ATOM 2669 C C . PRO A 1 336 ? -5.205 2.544 35.539 1.00 76.94 336 PRO A C 1
ATOM 2671 O O . PRO A 1 336 ? -4.241 2.119 36.170 1.00 76.94 336 PRO A O 1
ATOM 2674 N N . THR A 1 337 ? -5.459 2.115 34.297 1.00 76.38 337 THR A N 1
ATOM 2675 C CA . THR A 1 337 ? -4.666 1.071 33.629 1.00 76.38 337 THR A CA 1
ATOM 2676 C C . THR A 1 337 ? -4.163 1.524 32.263 1.00 76.38 337 THR A C 1
ATOM 2678 O O . THR A 1 337 ? -4.783 2.335 31.577 1.00 76.38 337 THR A O 1
ATOM 2681 N N . GLN A 1 338 ? -3.017 0.989 31.830 1.00 70.62 338 GLN A N 1
ATOM 2682 C CA . GLN A 1 338 ? -2.499 1.219 30.472 1.00 70.62 338 GLN A CA 1
ATOM 2683 C C . GLN A 1 338 ? -3.469 0.714 29.393 1.00 70.62 338 GLN A C 1
ATOM 2685 O O . GLN A 1 338 ? -3.614 1.350 28.354 1.00 70.62 338 GLN A O 1
ATOM 2690 N N . HIS A 1 339 ? -4.181 -0.380 29.667 1.00 67.44 339 HIS A N 1
ATOM 2691 C CA . HIS A 1 339 ? -5.194 -0.920 28.766 1.00 67.44 339 HIS A CA 1
ATOM 2692 C C . HIS A 1 339 ? -6.358 0.060 28.541 1.00 67.44 339 HIS A C 1
ATOM 2694 O O . HIS A 1 339 ? -6.691 0.355 27.396 1.00 67.44 339 HIS A O 1
ATOM 2700 N N . LEU A 1 340 ? -6.931 0.627 29.612 1.00 70.69 340 LEU A N 1
ATOM 2701 C CA . LEU A 1 340 ? -8.022 1.606 29.503 1.00 70.69 340 LEU A CA 1
ATOM 2702 C C . LEU A 1 340 ? -7.573 2.891 28.803 1.00 70.69 340 LEU A C 1
ATOM 2704 O O . LEU A 1 340 ? -8.331 3.456 28.019 1.00 70.69 340 LEU A O 1
ATOM 2708 N N . ARG A 1 341 ? -6.325 3.315 29.034 1.00 76.56 341 ARG A N 1
ATOM 2709 C CA . ARG A 1 341 ? -5.710 4.435 28.309 1.00 76.56 341 ARG A CA 1
ATOM 2710 C C . ARG A 1 341 ? -5.659 4.172 26.810 1.00 76.56 341 ARG A C 1
ATOM 2712 O O . ARG A 1 341 ? -6.164 4.982 26.044 1.00 76.56 341 ARG A O 1
ATOM 2719 N N . GLY A 1 342 ? -5.126 3.021 26.398 1.00 69.62 342 GLY A N 1
ATOM 2720 C CA . GLY A 1 342 ? -5.087 2.634 24.986 1.00 69.62 342 GLY A CA 1
ATOM 2721 C C . GLY A 1 342 ? -6.479 2.534 24.354 1.00 69.62 342 GLY A C 1
ATOM 2722 O O . GLY A 1 342 ? -6.662 2.930 23.207 1.00 69.62 342 GLY A O 1
ATOM 2723 N N . LEU A 1 343 ? -7.477 2.061 25.106 1.00 69.94 343 LEU A N 1
ATOM 2724 C CA . LEU A 1 343 ? -8.857 1.982 24.629 1.00 69.94 343 LEU A CA 1
ATOM 2725 C C . LEU A 1 343 ? -9.480 3.373 24.425 1.00 69.94 343 LEU A C 1
ATOM 2727 O O . LEU A 1 343 ? -10.100 3.613 23.392 1.00 69.94 343 LEU A O 1
ATOM 2731 N N . ALA A 1 344 ? -9.274 4.298 25.365 1.00 75.25 344 ALA A N 1
ATOM 2732 C CA . ALA A 1 344 ? -9.797 5.660 25.279 1.00 75.25 344 ALA A CA 1
ATOM 2733 C C . ALA A 1 344 ? -9.225 6.436 24.081 1.00 75.25 344 ALA A C 1
ATOM 2735 O O . ALA A 1 344 ? -9.983 7.100 23.376 1.00 75.25 344 ALA A O 1
ATOM 2736 N N . VAL A 1 345 ? -7.925 6.293 23.793 1.00 75.31 345 VAL A N 1
ATOM 2737 C CA . VAL A 1 345 ? -7.298 6.935 22.621 1.00 75.31 345 VAL A CA 1
ATOM 2738 C C . VAL A 1 345 ? -7.915 6.414 21.313 1.00 75.31 345 VAL A C 1
ATOM 2740 O O . VAL A 1 345 ? -8.299 7.208 20.458 1.00 75.31 345 VAL A O 1
ATOM 2743 N N . ARG A 1 346 ? -8.128 5.096 21.180 1.00 70.19 346 ARG A N 1
ATOM 2744 C CA . ARG A 1 346 ? -8.780 4.502 19.991 1.00 70.19 346 ARG A CA 1
ATOM 2745 C C . ARG A 1 346 ? -10.215 4.993 19.798 1.00 70.19 346 ARG A C 1
ATOM 2747 O O . ARG A 1 346 ? -10.654 5.230 18.678 1.00 70.19 346 ARG A O 1
ATOM 2754 N N . ILE A 1 347 ? -10.959 5.139 20.892 1.00 73.12 347 ILE A N 1
ATOM 2755 C CA . ILE A 1 347 ? -12.341 5.636 20.869 1.00 73.12 347 ILE A CA 1
ATOM 2756 C C . ILE A 1 347 ? -12.388 7.090 20.427 1.00 73.12 347 ILE A C 1
ATOM 2758 O O . ILE A 1 347 ? -13.205 7.448 19.582 1.00 73.12 347 ILE A O 1
ATOM 2762 N N . GLN A 1 348 ? -11.503 7.913 20.985 1.00 79.88 348 GLN A N 1
ATOM 2763 C CA . GLN A 1 348 ? -11.364 9.308 20.603 1.00 79.88 348 GLN A CA 1
ATOM 2764 C C . GLN A 1 348 ? -11.153 9.427 19.096 1.00 79.88 348 GLN A C 1
ATOM 2766 O O . GLN A 1 348 ? -11.947 10.083 18.425 1.00 79.88 348 GLN A O 1
ATOM 2771 N N . ALA A 1 349 ? -10.170 8.696 18.570 1.00 74.00 349 ALA A N 1
ATOM 2772 C CA . ALA A 1 349 ? -9.847 8.664 17.152 1.00 74.00 349 ALA A CA 1
ATOM 2773 C C . ALA A 1 349 ? -11.049 8.325 16.259 1.00 74.00 349 ALA A C 1
ATOM 2775 O O . ALA A 1 349 ? -11.281 9.002 15.259 1.00 74.00 349 ALA A O 1
ATOM 2776 N N . LEU A 1 350 ? -11.854 7.332 16.654 1.00 70.81 350 LEU A N 1
ATOM 2777 C CA . LEU A 1 350 ? -13.084 6.933 15.960 1.00 70.81 350 LEU A CA 1
ATOM 2778 C C . LEU A 1 350 ? -14.190 7.995 16.004 1.00 70.81 350 LEU A C 1
ATOM 2780 O O . LEU A 1 350 ? -14.927 8.175 15.031 1.00 70.81 350 LEU A O 1
ATOM 2784 N N . CYS A 1 351 ? -14.339 8.689 17.127 1.00 76.69 351 CYS A N 1
ATOM 2785 C CA . CYS A 1 351 ? -15.318 9.760 17.249 1.00 76.69 351 CYS A CA 1
ATOM 2786 C C . CYS A 1 351 ? -14.899 10.978 16.417 1.00 76.69 351 CYS A C 1
ATOM 2788 O O . CYS A 1 351 ? -15.722 11.507 15.673 1.00 76.69 351 CYS A O 1
ATOM 2790 N N . ASP A 1 352 ? -13.626 11.376 16.480 1.00 82.12 352 ASP A N 1
ATOM 2791 C CA . ASP A 1 352 ? -13.084 12.509 15.722 1.00 82.12 352 ASP A CA 1
ATOM 2792 C C . ASP A 1 352 ? -13.319 12.357 14.229 1.00 82.12 352 ASP A C 1
ATOM 2794 O O . ASP A 1 352 ? -13.853 13.249 13.564 1.00 82.12 352 ASP A O 1
ATOM 2798 N N . ILE A 1 353 ? -12.963 11.188 13.708 1.00 73.94 353 ILE A N 1
ATOM 2799 C CA . ILE A 1 353 ? -13.138 10.911 12.301 1.00 73.94 353 ILE A CA 1
ATOM 2800 C C . ILE A 1 353 ? -14.598 10.873 11.890 1.00 73.94 353 ILE A C 1
ATOM 2802 O O . ILE A 1 353 ? -14.963 11.442 10.860 1.00 73.94 353 ILE A O 1
ATOM 2806 N N . TRP A 1 354 ? -15.443 10.222 12.686 1.00 76.19 354 TRP A N 1
ATOM 2807 C CA . TRP A 1 354 ? -16.859 10.158 12.385 1.00 76.19 354 TRP A CA 1
ATOM 2808 C C . TRP A 1 354 ? -17.446 11.567 12.325 1.00 76.19 354 TRP A C 1
ATOM 2810 O O . TRP A 1 354 ? -18.135 11.887 11.358 1.00 76.19 354 TRP A O 1
ATOM 2820 N N . ILE A 1 355 ? -17.115 12.428 13.294 1.00 78.44 355 ILE A N 1
ATOM 2821 C CA . ILE A 1 355 ? -17.556 13.824 13.317 1.00 78.44 355 ILE A CA 1
ATOM 2822 C C . ILE A 1 355 ? -17.109 14.521 12.035 1.00 78.44 355 ILE A C 1
ATOM 2824 O O . ILE A 1 355 ? -17.968 14.954 11.269 1.00 78.44 355 ILE A O 1
ATOM 2828 N N . VAL A 1 356 ? -15.804 14.568 11.754 1.00 79.88 356 VAL A N 1
ATOM 2829 C CA . VAL A 1 356 ? -15.252 15.255 10.575 1.00 79.88 356 VAL A CA 1
ATOM 2830 C C . VAL A 1 356 ? -15.913 14.778 9.281 1.00 79.88 356 VAL A C 1
ATOM 2832 O O . VAL A 1 356 ? -16.331 15.599 8.466 1.00 79.88 356 VAL A O 1
ATOM 2835 N N . LEU A 1 357 ? -16.069 13.467 9.090 1.00 73.06 357 LEU A N 1
ATOM 2836 C CA . LEU A 1 357 ? -16.668 12.918 7.873 1.00 73.06 357 LEU A CA 1
ATOM 2837 C C . LEU A 1 357 ? -18.153 13.249 7.735 1.00 73.06 357 LEU A C 1
ATOM 2839 O O . LEU A 1 357 ? -18.628 13.439 6.617 1.00 73.06 357 LEU A O 1
ATOM 2843 N N . GLN A 1 358 ? -18.907 13.338 8.834 1.00 74.12 358 GLN A N 1
ATOM 2844 C CA . GLN A 1 358 ? -20.289 13.828 8.785 1.00 74.12 358 GLN A CA 1
ATOM 2845 C C . GLN A 1 358 ? -20.338 15.295 8.335 1.00 74.12 358 GLN A C 1
ATOM 2847 O O . GLN A 1 358 ? -21.183 15.645 7.514 1.00 74.12 358 GLN A O 1
ATOM 2852 N N . ILE A 1 359 ? -19.415 16.140 8.812 1.00 77.75 359 ILE A N 1
ATOM 2853 C CA . ILE A 1 359 ? -19.335 17.560 8.426 1.00 77.75 359 ILE A CA 1
ATOM 2854 C C . ILE A 1 359 ? -18.963 17.719 6.953 1.00 77.75 359 ILE A C 1
ATOM 2856 O O . ILE A 1 359 ? -19.662 18.412 6.214 1.00 77.75 359 ILE A O 1
ATOM 2860 N N . LEU A 1 360 ? -17.888 17.058 6.514 1.00 75.31 360 LEU A N 1
ATOM 2861 C CA . LEU A 1 360 ? -17.451 17.070 5.117 1.00 75.31 360 LEU A CA 1
ATOM 2862 C C . LEU A 1 360 ? -18.557 16.515 4.209 1.00 75.31 360 LEU A C 1
ATOM 2864 O O . LEU A 1 360 ? -18.901 17.116 3.192 1.00 75.31 360 LEU A O 1
ATOM 2868 N N . GLY A 1 361 ? -19.217 15.441 4.647 1.00 65.06 361 GLY A N 1
ATOM 2869 C CA . GLY A 1 361 ? -20.358 14.832 3.975 1.00 65.06 361 GLY A CA 1
ATOM 2870 C C . GLY A 1 361 ? -21.601 15.723 3.850 1.00 65.06 361 GLY A C 1
ATOM 2871 O O . GLY A 1 361 ? -22.537 15.313 3.169 1.00 65.06 361 GLY A O 1
ATOM 2872 N N . HIS A 1 362 ? -21.656 16.919 4.448 1.00 63.03 362 HIS A N 1
ATOM 2873 C CA . HIS A 1 362 ? -22.709 17.907 4.170 1.00 63.03 362 HIS A CA 1
ATOM 2874 C C . HIS A 1 362 ? -22.412 18.788 2.939 1.00 63.03 362 HIS A C 1
ATOM 2876 O O . HIS A 1 362 ? -23.342 19.384 2.399 1.00 63.03 362 HIS A O 1
ATOM 2882 N N . LYS A 1 363 ? -21.160 18.849 2.459 1.00 60.03 363 LYS A N 1
ATOM 2883 C CA . LYS A 1 363 ? -20.709 19.656 1.303 1.00 60.03 363 LYS A CA 1
ATOM 2884 C C . LYS A 1 363 ? -20.372 18.784 0.079 1.00 60.03 363 LYS A C 1
ATOM 2886 O O . LYS A 1 363 ? -19.345 18.963 -0.567 1.00 60.03 363 LYS A O 1
ATOM 2891 N N . ARG A 1 364 ? -21.248 17.819 -0.215 1.00 53.47 364 ARG A N 1
ATOM 2892 C CA . ARG A 1 364 ? -20.997 16.626 -1.051 1.00 53.47 364 ARG A CA 1
ATOM 2893 C C . ARG A 1 364 ? -20.469 16.857 -2.469 1.00 53.47 364 ARG A C 1
ATOM 2895 O O . ARG A 1 364 ? -19.832 15.957 -2.998 1.00 53.47 364 ARG A O 1
ATOM 2902 N N . ASP A 1 365 ? -20.686 18.034 -3.049 1.00 53.75 365 ASP A N 1
ATOM 2903 C CA . ASP A 1 365 ? -20.496 18.231 -4.490 1.00 53.75 365 ASP A CA 1
ATOM 2904 C C . ASP A 1 365 ? -19.321 19.172 -4.836 1.00 53.75 365 ASP A C 1
ATOM 2906 O O . ASP A 1 365 ? -19.097 19.452 -6.013 1.00 53.75 365 ASP A O 1
ATOM 2910 N N . ARG A 1 366 ? -18.601 19.726 -3.838 1.00 59.75 366 ARG A N 1
ATOM 2911 C CA . ARG A 1 366 ? -17.610 20.810 -4.053 1.00 59.75 366 ARG A CA 1
ATOM 2912 C C . ARG A 1 366 ? -16.411 20.850 -3.095 1.00 59.75 366 ARG A C 1
ATOM 2914 O O . ARG A 1 366 ? -15.790 21.900 -2.994 1.00 59.75 366 ARG A O 1
ATOM 2921 N N . LEU A 1 367 ? -16.080 19.769 -2.391 1.00 71.38 367 LEU A N 1
ATOM 2922 C CA . LEU A 1 367 ? -14.939 19.808 -1.468 1.00 71.38 367 LEU A CA 1
ATOM 2923 C C . LEU A 1 367 ? -13.626 20.022 -2.230 1.00 71.38 367 LEU A C 1
ATOM 2925 O O . LEU A 1 367 ? -13.348 19.313 -3.182 1.00 71.38 367 LEU A O 1
ATOM 2929 N N . SER A 1 368 ? -12.795 20.977 -1.830 1.00 80.81 368 SER A N 1
ATOM 2930 C CA . SER A 1 368 ? -11.394 21.037 -2.273 1.00 80.81 368 SER A CA 1
ATOM 2931 C C . SER A 1 368 ? -10.465 20.379 -1.243 1.00 80.81 368 SER A C 1
ATOM 2933 O O . SER A 1 368 ? -10.833 20.228 -0.077 1.00 80.81 368 SER A O 1
ATOM 2935 N N . HIS A 1 369 ? -9.238 20.008 -1.636 1.00 84.06 369 HIS A N 1
ATOM 2936 C CA . HIS A 1 369 ? -8.233 19.516 -0.676 1.00 84.06 369 HIS A CA 1
ATOM 2937 C C . HIS A 1 369 ? -7.991 20.530 0.457 1.00 84.06 369 HIS A C 1
ATOM 2939 O O . HIS A 1 369 ? -7.899 20.150 1.622 1.00 84.06 369 HIS A O 1
ATOM 2945 N N . ASP A 1 370 ? -7.979 21.822 0.119 1.00 84.88 370 ASP A N 1
ATOM 2946 C CA . ASP A 1 370 ? -7.851 22.923 1.075 1.00 84.88 370 ASP A CA 1
ATOM 2947 C C . ASP A 1 370 ? -9.041 22.996 2.050 1.00 84.88 370 ASP A C 1
ATOM 2949 O O . ASP A 1 370 ? -8.859 23.221 3.244 1.00 84.88 370 ASP A O 1
ATOM 2953 N N . GLU A 1 371 ? -10.270 22.754 1.588 1.00 83.75 371 GLU A N 1
ATOM 2954 C CA . GLU A 1 371 ? -11.440 22.711 2.472 1.00 83.75 371 GLU A CA 1
ATOM 2955 C C . GLU A 1 371 ? -11.411 21.526 3.441 1.00 83.75 371 GLU A C 1
ATOM 2957 O O . GLU A 1 371 ? -11.817 21.677 4.597 1.00 83.75 371 GLU A O 1
ATOM 2962 N N . ILE A 1 372 ? -10.923 20.368 2.986 1.00 84.06 372 ILE A N 1
ATOM 2963 C CA . ILE A 1 372 ? -10.725 19.187 3.834 1.00 84.06 372 ILE A CA 1
ATOM 2964 C C . ILE A 1 372 ? -9.716 19.513 4.940 1.00 84.06 372 ILE A C 1
ATOM 2966 O O . ILE A 1 372 ? -10.025 19.336 6.123 1.00 84.06 372 ILE A O 1
ATOM 2970 N N . GLU A 1 373 ? -8.547 20.046 4.573 1.00 88.12 373 GLU A N 1
ATOM 2971 C CA . GLU A 1 373 ? -7.501 20.400 5.535 1.00 88.12 373 GLU A CA 1
ATOM 2972 C C . GLU A 1 373 ? -7.982 21.485 6.508 1.00 88.12 373 GLU A C 1
ATOM 2974 O O . GLU A 1 373 ? -7.814 21.342 7.722 1.00 88.12 373 GLU A O 1
ATOM 2979 N N . ARG A 1 374 ? -8.668 22.527 6.018 1.00 89.88 374 ARG A N 1
ATOM 2980 C CA . ARG A 1 374 ? -9.249 23.577 6.869 1.00 89.88 374 ARG A CA 1
ATOM 2981 C C . ARG A 1 374 ? -10.260 23.029 7.870 1.00 89.88 374 ARG A C 1
ATOM 2983 O O . ARG A 1 374 ? -10.192 23.398 9.041 1.00 89.88 374 ARG A O 1
ATOM 2990 N N . CYS A 1 375 ? -11.167 22.149 7.443 1.00 88.38 375 CYS A N 1
ATOM 2991 C CA . CYS A 1 375 ? -12.163 21.545 8.330 1.00 88.38 375 CYS A CA 1
ATOM 2992 C C . CYS A 1 375 ? -11.502 20.711 9.434 1.00 88.38 375 CYS A C 1
ATOM 2994 O O . CYS A 1 375 ? -11.865 20.833 10.604 1.00 88.38 375 CYS A O 1
ATOM 2996 N N . ILE A 1 376 ? -10.523 19.876 9.078 1.00 89.75 376 ILE A N 1
ATOM 2997 C CA . ILE A 1 376 ? -9.830 18.997 10.028 1.00 89.75 376 ILE A CA 1
ATOM 2998 C C . ILE A 1 376 ? -8.973 19.810 10.999 1.00 89.75 376 ILE A C 1
ATOM 3000 O O . ILE A 1 376 ? -9.014 19.577 12.208 1.00 89.75 376 ILE A O 1
ATOM 3004 N N . LYS A 1 377 ? -8.261 20.824 10.498 1.00 91.75 377 LYS A N 1
ATOM 3005 C CA . LYS A 1 377 ? -7.504 21.764 11.328 1.00 91.75 377 LYS A CA 1
ATOM 3006 C C . LYS A 1 377 ? -8.406 22.518 12.302 1.00 91.75 377 LYS A C 1
ATOM 3008 O O . LYS A 1 377 ? -8.037 22.703 13.461 1.00 91.75 377 LYS A O 1
ATOM 3013 N N . ALA A 1 378 ? -9.575 22.966 11.857 1.00 91.44 378 ALA A N 1
ATOM 3014 C CA . ALA A 1 378 ? -10.523 23.654 12.723 1.00 91.44 378 ALA A CA 1
ATOM 3015 C C . ALA A 1 378 ? -11.109 22.723 13.780 1.00 91.44 378 ALA A C 1
ATOM 3017 O O . ALA A 1 378 ? -11.160 23.094 14.949 1.00 91.44 378 ALA A O 1
ATOM 3018 N N . TYR A 1 379 ? -11.461 21.495 13.396 1.00 91.50 379 TYR A N 1
ATOM 3019 C CA . TYR A 1 379 ? -11.908 20.477 14.334 1.00 91.50 379 TYR A CA 1
ATOM 3020 C C . TYR A 1 379 ? -10.850 20.191 15.407 1.00 91.50 379 TYR A C 1
ATOM 3022 O O . TYR A 1 379 ? -11.161 20.251 16.594 1.00 91.50 379 TYR A O 1
ATOM 3030 N N . GLY A 1 380 ? -9.587 19.985 15.022 1.00 88.31 380 GLY A N 1
ATOM 3031 C CA . GLY A 1 380 ? -8.490 19.756 15.971 1.00 88.31 380 GLY A CA 1
ATOM 3032 C C . GLY A 1 380 ? -8.298 20.888 16.993 1.00 88.31 380 GLY A C 1
ATOM 3033 O O . GLY A 1 380 ? -7.904 20.628 18.129 1.00 88.31 380 GLY A O 1
ATOM 3034 N N . ASN A 1 381 ? -8.635 22.129 16.622 1.00 89.94 381 ASN A N 1
ATOM 3035 C CA . ASN A 1 381 ? -8.555 23.310 17.491 1.00 89.94 381 ASN A CA 1
ATOM 3036 C C . ASN A 1 381 ? -9.871 23.656 18.213 1.00 89.94 381 ASN A C 1
ATOM 3038 O O . ASN A 1 381 ? -9.894 24.588 19.019 1.00 89.94 381 ASN A O 1
ATOM 3042 N N . SER A 1 382 ? -10.953 22.934 17.922 1.00 90.81 382 SER A N 1
ATOM 3043 C CA . SER A 1 382 ? -12.305 23.236 18.397 1.00 90.81 382 SER A CA 1
ATOM 3044 C C . SER A 1 382 ? -12.480 22.959 19.893 1.00 90.81 382 SER A C 1
ATOM 3046 O O . SER A 1 382 ? -11.805 22.101 20.476 1.00 90.81 382 SER A O 1
ATOM 3048 N N . ILE A 1 383 ? -13.422 23.665 20.526 1.00 88.25 383 ILE A N 1
ATOM 3049 C CA . ILE A 1 383 ? -13.812 23.366 21.913 1.00 88.25 383 ILE A CA 1
ATOM 3050 C C . ILE A 1 383 ? -14.532 22.018 21.931 1.00 88.25 383 ILE A C 1
ATOM 3052 O O . ILE A 1 383 ? -14.276 21.200 22.810 1.00 88.25 383 ILE A O 1
ATOM 3056 N N . SER A 1 384 ? -15.350 21.748 20.910 1.00 89.12 384 SER A N 1
ATOM 3057 C CA . SER A 1 384 ? -16.013 20.458 20.717 1.00 89.12 384 SER A CA 1
ATOM 3058 C C . SER A 1 384 ? -15.059 19.255 20.795 1.00 89.12 384 SER A C 1
ATOM 3060 O O . SER A 1 384 ? -15.340 18.298 21.518 1.00 89.12 384 SER A O 1
ATOM 3062 N N . ALA A 1 385 ? -13.902 19.308 20.128 1.00 88.06 385 ALA A N 1
ATOM 3063 C CA . ALA A 1 385 ? -12.931 18.215 20.169 1.00 88.06 385 ALA A CA 1
ATOM 3064 C C . ALA A 1 385 ? -12.334 17.999 21.572 1.00 88.06 385 ALA A C 1
ATOM 3066 O O . ALA A 1 385 ? -12.052 16.859 21.945 1.00 88.06 385 ALA A O 1
ATOM 3067 N N . ARG A 1 386 ? -12.159 19.066 22.365 1.00 88.31 386 ARG A N 1
ATOM 3068 C CA . ARG A 1 386 ? -11.680 18.977 23.760 1.00 88.31 386 ARG A CA 1
ATOM 3069 C C . ARG A 1 386 ? -12.760 18.446 24.699 1.00 88.31 386 ARG A C 1
ATOM 3071 O O . ARG A 1 386 ? -12.475 17.607 25.551 1.00 88.31 386 ARG A O 1
ATOM 3078 N N . ASP A 1 387 ? -13.998 18.890 24.519 1.00 87.62 387 ASP A N 1
ATOM 3079 C CA . ASP A 1 387 ? -15.138 18.414 25.303 1.00 87.62 387 ASP A CA 1
ATOM 3080 C C . ASP A 1 387 ? -15.409 16.933 25.041 1.00 87.62 387 ASP A C 1
ATOM 3082 O O . ASP A 1 387 ? -15.708 16.192 25.973 1.00 87.62 387 ASP A O 1
ATOM 3086 N N . LEU A 1 388 ? -15.246 16.479 23.795 1.00 87.56 388 LEU A N 1
ATOM 3087 C CA . LEU A 1 388 ? -15.317 15.064 23.441 1.00 87.56 388 LEU A CA 1
ATOM 3088 C C . LEU A 1 388 ? -14.290 14.235 24.229 1.00 87.56 388 LEU A C 1
ATOM 3090 O O . LEU A 1 388 ? -14.665 13.218 24.813 1.00 87.56 388 LEU A O 1
ATOM 3094 N N . GLN A 1 389 ? -13.031 14.690 24.306 1.00 86.81 389 GLN A N 1
ATOM 3095 C CA . GLN A 1 389 ? -11.983 14.019 25.092 1.00 86.81 389 GLN A CA 1
ATOM 3096 C C . GLN A 1 389 ? -12.373 13.902 26.571 1.00 86.81 389 GLN A C 1
ATOM 3098 O O . GLN A 1 389 ? -12.259 12.830 27.169 1.00 86.81 389 GLN A O 1
ATOM 3103 N N . GLN A 1 390 ? -12.877 14.988 27.163 1.00 86.44 390 GLN A N 1
ATOM 3104 C CA . GLN A 1 390 ? -13.317 14.994 28.560 1.00 86.44 390 GLN A CA 1
ATOM 3105 C C . GLN A 1 390 ? -14.542 14.102 28.784 1.00 86.44 390 GLN A C 1
ATOM 3107 O O . GLN A 1 390 ? -14.597 13.361 29.766 1.00 86.44 390 GLN A O 1
ATOM 3112 N N . ALA A 1 391 ? -15.508 14.135 27.867 1.00 83.38 391 ALA A N 1
ATOM 3113 C CA . ALA A 1 391 ? -16.719 13.332 27.940 1.00 83.38 391 ALA A CA 1
ATOM 3114 C C . ALA A 1 391 ? -16.417 11.834 27.822 1.00 83.38 391 ALA A C 1
ATOM 3116 O O . ALA A 1 391 ? -17.007 11.039 28.553 1.00 83.38 391 ALA A O 1
ATOM 3117 N N . ILE A 1 392 ? -15.454 11.448 26.976 1.00 80.81 392 ILE A N 1
ATOM 3118 C CA . ILE A 1 392 ? -14.969 10.067 26.904 1.00 80.81 392 ILE A CA 1
ATOM 3119 C C . ILE A 1 392 ? -14.426 9.642 28.268 1.00 80.81 392 ILE A C 1
ATOM 3121 O O . ILE A 1 392 ? -14.906 8.648 28.807 1.00 80.81 392 ILE A O 1
ATOM 3125 N N . VAL A 1 393 ? -13.540 10.424 28.892 1.00 79.44 393 VAL A N 1
ATOM 3126 C CA . VAL A 1 393 ? -13.014 10.106 30.234 1.00 79.44 393 VAL A CA 1
ATOM 3127 C C . VAL A 1 393 ? -14.115 10.039 31.294 1.00 79.44 393 VAL A C 1
ATOM 3129 O O . VAL A 1 393 ? -14.124 9.113 32.100 1.00 79.44 393 VAL A O 1
ATOM 3132 N N . ALA A 1 394 ? -15.077 10.962 31.281 1.00 79.69 394 ALA A N 1
ATOM 3133 C CA . ALA A 1 394 ? -16.200 10.947 32.220 1.00 79.69 394 ALA A CA 1
ATOM 3134 C C . ALA A 1 394 ? -17.122 9.727 32.022 1.00 79.69 394 ALA A C 1
ATOM 3136 O O . ALA A 1 394 ? -17.721 9.228 32.976 1.00 79.69 394 ALA A O 1
ATOM 3137 N N . SER A 1 395 ? -17.221 9.229 30.788 1.00 72.62 395 SER A N 1
ATOM 3138 C CA . SER A 1 395 ? -17.979 8.025 30.437 1.00 72.62 395 SER A CA 1
ATOM 3139 C C . SER A 1 395 ? -17.222 6.717 30.713 1.00 72.62 395 SER A C 1
ATOM 3141 O O . SER A 1 395 ? -17.836 5.645 30.720 1.00 72.62 395 SER A O 1
ATOM 3143 N N . CYS A 1 396 ? -15.908 6.788 30.974 1.00 66.38 396 CYS A N 1
ATOM 3144 C CA . CYS A 1 396 ? -15.060 5.664 31.366 1.00 66.38 396 CYS A CA 1
ATOM 3145 C C . CYS A 1 396 ? -15.392 5.176 32.779 1.00 66.38 396 CYS A C 1
ATOM 3147 O O . CYS A 1 396 ? -14.631 5.407 33.717 1.00 66.38 396 CYS A O 1
ATOM 3149 N N . ARG A 1 397 ? -16.496 4.445 32.951 1.00 64.88 397 ARG A N 1
ATOM 3150 C CA . ARG A 1 397 ? -16.706 3.637 34.160 1.00 64.88 397 ARG A CA 1
ATOM 3151 C C . ARG A 1 397 ? -15.797 2.406 34.079 1.00 64.88 397 ARG A C 1
ATOM 3153 O O . ARG A 1 397 ? -16.043 1.565 33.208 1.00 64.88 397 ARG A O 1
ATOM 3160 N N . PRO A 1 398 ? -14.777 2.259 34.951 1.00 55.84 398 PRO A N 1
ATOM 3161 C CA . PRO A 1 398 ? -13.812 1.161 34.853 1.00 55.84 398 PRO A CA 1
ATOM 3162 C C . PRO A 1 398 ? -14.488 -0.216 34.812 1.00 55.84 398 PRO A C 1
ATOM 3164 O O . PRO A 1 398 ? -14.103 -1.069 34.019 1.00 55.84 398 PRO A O 1
ATOM 3167 N N . ASP A 1 399 ? -15.570 -0.393 35.572 1.00 59.09 399 ASP A N 1
ATOM 3168 C CA . ASP A 1 399 ? -16.305 -1.660 35.670 1.00 59.09 399 ASP A CA 1
ATOM 3169 C C . ASP A 1 399 ? -17.221 -1.958 34.470 1.00 59.09 399 ASP A C 1
ATOM 3171 O O . ASP A 1 399 ? -17.621 -3.108 34.265 1.00 59.09 399 ASP A O 1
ATOM 3175 N N . GLU A 1 400 ? -17.591 -0.943 33.683 1.00 60.97 400 GLU A N 1
ATOM 3176 C CA . GLU A 1 400 ? -18.423 -1.101 32.482 1.00 60.97 400 GLU A CA 1
ATOM 3177 C C . GLU A 1 400 ? -17.556 -1.286 31.239 1.00 60.97 400 GLU A C 1
ATOM 3179 O O . GLU A 1 400 ? -17.810 -2.195 30.453 1.00 60.97 400 GLU A O 1
ATOM 3184 N N . TRP A 1 401 ? -16.478 -0.511 31.107 1.00 59.97 401 TRP A N 1
ATOM 3185 C CA . TRP A 1 401 ? -15.553 -0.610 29.976 1.00 59.97 401 TRP A CA 1
ATOM 3186 C C . TRP A 1 401 ? -14.826 -1.959 29.937 1.00 59.97 401 TRP A C 1
ATOM 3188 O O . TRP A 1 401 ? -14.663 -2.534 28.866 1.00 59.97 401 TRP A O 1
ATOM 3198 N N . VAL A 1 402 ? -14.483 -2.531 31.100 1.00 54.62 402 VAL A N 1
ATOM 3199 C CA . VAL A 1 402 ? -13.915 -3.893 31.202 1.00 54.62 402 VAL A CA 1
ATOM 3200 C C . VAL A 1 402 ? -14.902 -4.972 30.721 1.00 54.62 402 VAL A C 1
ATOM 3202 O O . VAL A 1 402 ? -14.491 -6.053 30.296 1.00 54.62 402 VAL A O 1
ATOM 3205 N N . LYS A 1 403 ? -16.214 -4.697 30.745 1.00 51.06 403 LYS A N 1
ATOM 3206 C CA . LYS A 1 403 ? -17.258 -5.615 30.253 1.00 51.06 403 LYS A CA 1
ATOM 3207 C C . LYS A 1 403 ? -17.537 -5.456 28.758 1.00 51.06 403 LYS A C 1
ATOM 3209 O O . LYS A 1 403 ? -18.199 -6.322 28.182 1.00 51.06 403 LYS A O 1
ATOM 3214 N N . TRP A 1 404 ? -17.069 -4.383 28.124 1.00 52.31 404 TRP A N 1
ATOM 3215 C CA . TRP A 1 404 ? -17.300 -4.124 26.706 1.00 52.31 404 TRP A CA 1
ATOM 3216 C C . TRP A 1 404 ? -16.336 -4.957 25.870 1.00 52.31 404 TRP A C 1
ATOM 3218 O O . TRP A 1 404 ? -15.176 -4.619 25.668 1.00 52.31 404 TRP A O 1
ATOM 3228 N N . ARG A 1 405 ? -16.833 -6.100 25.397 1.00 44.09 405 ARG A N 1
ATOM 3229 C CA . ARG A 1 405 ? -16.041 -7.088 24.652 1.00 44.09 405 ARG A CA 1
ATOM 3230 C C . ARG A 1 405 ? -15.955 -6.778 23.154 1.00 44.09 405 ARG A C 1
ATOM 3232 O O . ARG A 1 405 ? -15.291 -7.513 22.435 1.00 44.09 405 ARG A O 1
ATOM 3239 N N . SER A 1 406 ? -16.641 -5.736 22.665 1.00 43.03 406 SER A N 1
ATOM 3240 C CA . SER A 1 406 ? -16.873 -5.518 21.231 1.00 43.03 406 SER A CA 1
ATOM 3241 C C . SER A 1 406 ? -16.768 -4.053 20.779 1.00 43.03 406 SER A C 1
ATOM 3243 O O . SER A 1 406 ? -17.304 -3.156 21.427 1.00 43.03 406 SER A O 1
ATOM 3245 N N . PHE A 1 407 ? -16.143 -3.826 19.613 1.00 43.62 407 PHE A N 1
ATOM 3246 C CA . PHE A 1 407 ? -16.010 -2.520 18.935 1.00 43.62 407 PHE A CA 1
ATOM 3247 C C . PHE A 1 407 ? -17.338 -1.742 18.852 1.00 43.62 407 PHE A C 1
ATOM 3249 O O . PHE A 1 407 ? -17.385 -0.539 19.089 1.00 43.62 407 PHE A O 1
ATOM 3256 N N . TRP A 1 408 ? -18.447 -2.438 18.587 1.00 46.69 408 TRP A N 1
ATOM 3257 C CA . TRP A 1 408 ? -19.764 -1.819 18.416 1.00 46.69 408 TRP A CA 1
ATOM 3258 C C . TRP A 1 408 ? -20.477 -1.474 19.725 1.00 46.69 408 TRP A C 1
ATOM 3260 O O . TRP A 1 408 ? -21.250 -0.522 19.742 1.00 46.69 408 TRP A O 1
ATOM 3270 N N . GLN A 1 409 ? -20.220 -2.194 20.823 1.00 52.12 409 GLN A N 1
ATOM 3271 C CA . GLN A 1 409 ? -20.722 -1.790 22.146 1.00 52.12 409 GLN A CA 1
ATOM 3272 C C . GLN A 1 409 ? -20.098 -0.465 22.572 1.00 52.12 409 GLN A C 1
ATOM 3274 O O . GLN A 1 409 ? -20.788 0.411 23.082 1.00 52.12 409 GLN A O 1
ATOM 3279 N N . ILE A 1 410 ? -18.808 -0.315 22.284 1.00 50.69 410 ILE A N 1
ATOM 3280 C CA . ILE A 1 410 ? -18.056 0.902 22.546 1.00 50.69 410 ILE A CA 1
ATOM 3281 C C . ILE A 1 410 ? -18.563 2.040 21.650 1.00 50.69 410 ILE A C 1
ATOM 3283 O O . ILE A 1 410 ? -18.927 3.098 22.153 1.00 50.69 410 ILE A O 1
ATOM 3287 N N . TYR A 1 411 ? -18.680 1.811 20.337 1.00 51.88 411 TYR A N 1
ATOM 3288 C CA . TYR A 1 411 ? -19.216 2.810 19.408 1.00 51.88 411 TYR A CA 1
ATOM 3289 C C . TYR A 1 411 ? -20.649 3.234 19.766 1.00 51.88 411 TYR A C 1
ATOM 3291 O O . TYR A 1 411 ? -20.938 4.422 19.819 1.00 51.88 411 TYR A O 1
ATOM 3299 N N . SER A 1 412 ? -21.540 2.286 20.080 1.00 58.59 412 SER A N 1
ATOM 3300 C CA . SER A 1 412 ? -22.930 2.579 20.454 1.00 58.59 412 SER A CA 1
ATOM 3301 C C . SER A 1 412 ? -23.038 3.338 21.778 1.00 58.59 412 SER A C 1
ATOM 3303 O O . SER A 1 412 ? -23.912 4.192 21.908 1.00 58.59 412 SER A O 1
ATOM 3305 N N . ALA A 1 413 ? -22.157 3.064 22.745 1.00 62.41 413 ALA A N 1
ATOM 3306 C CA . ALA A 1 413 ? -22.095 3.820 23.993 1.00 62.41 413 ALA A CA 1
ATOM 3307 C C . ALA A 1 413 ? -21.602 5.259 23.766 1.00 62.41 413 ALA A C 1
ATOM 3309 O O . ALA A 1 413 ? -22.053 6.183 24.440 1.00 62.41 413 ALA A O 1
ATOM 3310 N N . MET A 1 414 ? -20.696 5.452 22.804 1.00 68.62 414 MET A N 1
ATOM 3311 C CA . MET A 1 414 ? -20.082 6.749 22.500 1.00 68.62 414 MET A CA 1
ATOM 3312 C C . MET A 1 414 ? -20.840 7.551 21.439 1.00 68.62 414 MET A C 1
ATOM 3314 O O . MET A 1 414 ? -20.600 8.745 21.284 1.00 68.62 414 MET A O 1
ATOM 3318 N N . GLU A 1 415 ? -21.796 6.937 20.741 1.00 68.62 415 GLU A N 1
ATOM 3319 C CA . GLU A 1 415 ? -22.556 7.564 19.661 1.00 68.62 415 GLU A CA 1
ATOM 3320 C C . GLU A 1 415 ? -23.283 8.833 20.130 1.00 68.62 415 GLU A C 1
ATOM 3322 O O . GLU A 1 415 ? -23.294 9.842 19.425 1.00 68.62 415 GLU A O 1
ATOM 3327 N N . GLY A 1 416 ? -23.860 8.810 21.335 1.00 70.19 416 GLY A N 1
ATOM 3328 C CA . GLY A 1 416 ? -24.516 9.980 21.923 1.00 70.19 416 GLY A CA 1
ATOM 3329 C C . GLY A 1 416 ? -23.544 11.139 22.155 1.00 70.19 416 GLY A C 1
ATOM 3330 O O . GLY A 1 416 ? -23.842 12.277 21.791 1.00 70.19 416 GLY A O 1
ATOM 3331 N N . VAL A 1 417 ? -22.357 10.830 22.684 1.00 77.44 417 VAL A N 1
ATOM 3332 C CA . VAL A 1 417 ? -21.293 11.808 22.951 1.00 77.44 417 VAL A CA 1
ATOM 3333 C C . VAL A 1 417 ? -20.762 12.393 21.638 1.00 77.44 417 VAL A C 1
ATOM 3335 O O . VAL A 1 417 ? -20.682 13.611 21.486 1.00 77.44 417 VAL A O 1
ATOM 3338 N N . ALA A 1 418 ? -20.480 11.540 20.650 1.00 77.88 418 ALA A N 1
ATOM 3339 C CA . ALA A 1 418 ? -20.000 11.957 19.335 1.00 77.88 418 ALA A CA 1
ATOM 3340 C C . ALA A 1 418 ? -21.031 12.812 18.579 1.00 77.88 418 ALA A C 1
ATOM 3342 O O . ALA A 1 418 ? -20.669 13.800 17.944 1.00 77.88 418 ALA A O 1
ATOM 3343 N N . ARG A 1 419 ? -22.329 12.479 18.666 1.00 78.12 419 ARG A N 1
ATOM 3344 C CA . ARG A 1 419 ? -23.417 13.278 18.072 1.00 78.12 419 ARG A CA 1
ATOM 3345 C C . ARG A 1 419 ? -23.500 14.673 18.688 1.00 78.12 419 ARG A C 1
ATOM 3347 O O . ARG A 1 419 ? -23.593 15.646 17.945 1.00 78.12 419 ARG A O 1
ATOM 3354 N N . GLN A 1 420 ? -23.424 14.775 20.014 1.00 83.56 420 GLN A N 1
ATOM 3355 C CA . GLN A 1 420 ? -23.442 16.067 20.701 1.00 83.56 420 GLN A CA 1
ATOM 3356 C C . GLN A 1 420 ? -22.227 16.924 20.317 1.00 83.56 420 GLN A C 1
ATOM 3358 O O . GLN A 1 420 ? -22.380 18.103 19.996 1.00 83.56 420 GLN A O 1
ATOM 3363 N N . ALA A 1 421 ? -21.035 16.321 20.284 1.00 85.19 421 ALA A N 1
ATOM 3364 C CA . ALA A 1 421 ? -19.814 16.990 19.844 1.00 85.19 421 ALA A CA 1
ATOM 3365 C C . ALA A 1 421 ? -19.913 17.450 18.377 1.00 85.19 421 ALA A C 1
ATOM 3367 O O . ALA A 1 421 ? -19.603 18.601 18.067 1.00 85.19 421 ALA A O 1
ATOM 3368 N N . ARG A 1 422 ? -20.432 16.610 17.472 1.00 86.62 422 ARG A N 1
ATOM 3369 C CA . ARG A 1 422 ? -20.696 16.996 16.076 1.00 86.62 422 ARG A CA 1
ATOM 3370 C C . ARG A 1 422 ? -21.595 18.223 15.987 1.00 86.62 422 ARG A C 1
ATOM 3372 O O . ARG A 1 422 ? -21.274 19.149 15.251 1.00 86.62 422 ARG A O 1
ATOM 3379 N N . ASP A 1 423 ? -22.716 18.227 16.702 1.00 86.19 423 ASP A N 1
ATOM 3380 C CA . ASP A 1 423 ? -23.693 19.318 16.625 1.00 86.19 423 ASP A CA 1
ATOM 3381 C C . ASP A 1 423 ? -23.114 20.627 17.168 1.00 86.19 423 ASP A C 1
ATOM 3383 O O . ASP A 1 423 ? -23.318 21.686 16.577 1.00 86.19 423 ASP A O 1
ATOM 3387 N N . LYS A 1 424 ? -22.305 20.549 18.229 1.00 86.75 424 LYS A N 1
ATOM 3388 C CA . LYS A 1 424 ? -21.557 21.696 18.746 1.00 86.75 424 LYS A CA 1
ATOM 3389 C C . LYS A 1 424 ? -20.501 22.187 17.752 1.00 86.75 424 LYS A C 1
ATOM 3391 O O . LYS A 1 424 ? -20.429 23.380 17.476 1.00 86.75 424 LYS A O 1
ATOM 3396 N N . PHE A 1 425 ? -19.737 21.276 17.150 1.00 89.75 425 PHE A N 1
ATOM 3397 C CA . PHE A 1 425 ? -18.736 21.635 16.147 1.00 89.75 425 PHE A CA 1
ATOM 3398 C C . PHE A 1 425 ? -19.373 22.247 14.892 1.00 89.75 425 PHE A C 1
ATOM 3400 O O . PHE A 1 425 ? -18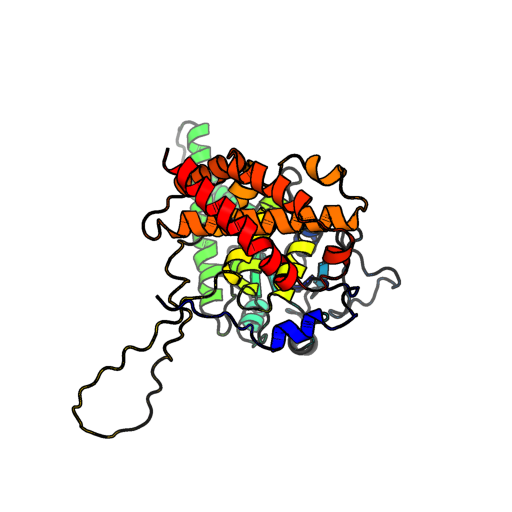.839 23.202 14.342 1.00 89.75 425 PHE A O 1
ATOM 3407 N N . LEU A 1 426 ? -20.551 21.771 14.469 1.00 84.94 426 LEU A N 1
ATOM 3408 C CA . LEU A 1 426 ? -21.329 22.397 13.394 1.00 84.94 426 LEU A CA 1
ATOM 3409 C C . LEU A 1 426 ? -21.667 23.860 13.690 1.00 84.94 426 LEU A C 1
ATOM 3411 O O . LEU A 1 426 ? -21.723 24.655 12.755 1.00 84.94 426 LEU A O 1
ATOM 3415 N N . MET A 1 427 ? -21.926 24.208 14.953 1.00 85.38 427 MET A N 1
ATOM 3416 C CA . MET A 1 427 ? -22.156 25.594 15.360 1.00 85.38 427 MET A CA 1
ATOM 3417 C C . MET A 1 427 ? -20.851 26.391 15.345 1.00 85.38 427 MET A C 1
ATOM 3419 O O . MET A 1 427 ? -20.825 27.466 14.759 1.00 85.38 427 MET A O 1
ATOM 3423 N N . GLU A 1 428 ? -19.772 25.844 15.913 1.00 84.50 428 GLU A N 1
ATOM 3424 C CA . GLU A 1 428 ? -18.445 26.481 15.944 1.00 84.50 428 GLU A CA 1
ATOM 3425 C C . GLU A 1 428 ? -17.883 26.741 14.538 1.00 84.50 428 GLU A C 1
ATOM 3427 O O . GLU A 1 428 ? -17.277 27.775 14.310 1.00 84.50 428 GLU A O 1
ATOM 3432 N N . TRP A 1 429 ? -18.108 25.828 13.591 1.00 80.25 429 TRP A N 1
ATOM 3433 C CA . TRP A 1 429 ? -17.597 25.913 12.218 1.00 80.25 429 TRP A CA 1
ATOM 3434 C C . TRP A 1 429 ? -18.431 26.806 11.285 1.00 80.25 429 TRP A C 1
ATOM 3436 O O . TRP A 1 429 ? -18.001 27.126 10.177 1.00 80.25 429 TRP A O 1
ATOM 3446 N N . ARG A 1 430 ? -19.658 27.161 11.686 1.00 67.19 430 ARG A N 1
ATOM 3447 C CA . ARG A 1 430 ? -20.529 28.099 10.952 1.00 67.19 430 ARG A CA 1
ATOM 3448 C C . ARG A 1 430 ? -20.330 29.559 11.376 1.00 67.19 430 ARG A C 1
ATOM 3450 O O . ARG A 1 430 ? -20.907 30.429 10.724 1.00 67.19 430 ARG A O 1
ATOM 3457 N N . VAL A 1 431 ? -19.575 29.792 12.451 1.00 46.53 431 VAL A N 1
ATOM 3458 C CA . VAL A 1 431 ? -19.072 31.097 12.909 1.00 46.53 431 VAL A CA 1
ATOM 3459 C C . VAL A 1 431 ? -17.707 31.324 12.278 1.00 46.53 431 VAL A C 1
ATOM 3461 O O . VAL A 1 431 ? -17.463 32.471 11.848 1.00 46.53 431 VAL A O 1
#

pLDDT: mean 70.76, std 21.34, range [21.64, 97.31]